Protein AF-0000000071032451 (afdb_homodimer)

Radius of gyration: 33.69 Å; Cα contacts (8 Å, |Δi|>4): 1301; chains: 2; bounding box: 102×98×98 Å

Secondary structure (DSSP, 8-state):
-------------------------------------------------------------------TTS--PPEEEEEE--EEEEEE-TTS-EEEEE--EEEEEE--TT------SS---EEPTTS-EEEEEEEEEEEEETTEEEEEEEEEEEEE-PPPSS-EEE--EEEESTTSTT-EEEE--EEE----STT--EEEEEEEEEEEEEEBTEEEEEEEEEEEEEE-SEEEE--EEEEEEEEEETTTTEEEEEEEEEE--EEEE-PPPEEEEEEEETTTTEEEEEEEE---EEEEEEEEEEEE-TTS-EEEEEEEEEEEE-/-------------------------------------------------------------------TTS--PPEEEEEE--EEEEEE-TTS-EEEEE--EEEEEE--TT------SS---EEPTTS-EEEEEEEEEEEEETTEEEEEEEEEEEEE-PPPSS-EEE--EEEESTTSTT-EEEE--EEE----STT--EEEEEEEEEEEEEEBTEEEEEEEEEEEEEE-SEEEE--EEEEEEEEEETTTTEEEEEEEEEE--EEEE-PPPEEEEEEEETTTTEEEEEEEE---EEEEEEEEEEEE-TTS-EEEEEEEEEEEE-

Sequence (644 aa):
MSVFVRGTVTSFSFINRPRFQDGNIKNPNQATESIPLDYSSSSMYSVTSTSSRPTESSTSYTSEPMDETMGYLPTVCKRIQRNTFIGRDATGKEYLIDTGQCSHVTLTPNQSPALPQQSVEICNTTSPCDITRIRTESNTLLTGVEHYDIVESCECHKLREHCAKVSLYKTFFPNSPFEVQIDVGTCRGDCVKENCDGCFPTETVSKSIEGPNGDECVEKIERCSCTSACYRASHFQTYYVKRWDRSSNSSIVELRKFDVGKCIGICSPTPFCIIWDPSSGKCLSSISTSSRCKATAFDTHSFTTPDGKEKMLISIGNCVCAMSVFVRGTVTSFSFINRPRFQDGNIKNPNQATESIPLDYSSSSMYSVTSTSSRPTESSTSYTSEPMDETMGYLPTVCKRIQRNTFIGRDATGKEYLIDTGQCSHVTLTPNQSPALPQQSVEICNTTSPCDITRIRTESNTLLTGVEHYDIVESCECHKLREHCAKVSLYKTFFPNSPFEVQIDVGTCRGDCVKENCDGCFPTETVSKSIEGPNGDECVEKIERCSCTSACYRASHFQTYYVKRWDRSSNSSIVELRKFDVGKCIGICSPTPFCIIWDPSSGKCLSSISTSSRCKATAFDTHSFTTPDGKEKMLISIGNCVCA

Organism: Stichopus japonicus (NCBI:txid307972)

Solvent-accessible surface area (backbone atoms only — not comparable to full-atom values): 38156 Å² total; per-residue (Å²): 140,85,83,79,86,81,77,88,78,83,82,83,82,82,82,83,79,84,82,85,80,78,81,73,83,70,79,84,81,84,75,85,81,82,78,80,79,81,75,77,77,76,80,72,77,72,76,71,72,74,69,75,66,72,76,71,77,72,72,71,73,71,74,64,78,73,65,87,78,62,72,81,58,56,28,30,36,37,72,39,88,34,78,39,82,77,46,54,47,98,85,63,45,74,38,69,41,71,28,37,41,55,36,80,41,72,52,52,81,88,54,55,64,80,54,63,89,70,80,74,62,71,28,57,94,79,32,49,47,38,71,42,30,33,32,45,43,80,42,45,45,73,88,26,77,46,76,42,70,27,56,72,39,39,38,56,39,75,76,46,81,50,47,33,68,39,78,22,36,36,32,37,50,66,64,28,98,46,45,46,76,41,72,28,40,43,52,40,41,44,45,83,55,87,79,35,70,29,34,38,70,35,29,60,36,25,41,68,40,63,45,74,49,30,34,40,66,42,72,25,55,74,38,39,35,66,32,36,57,30,26,60,23,62,37,53,46,54,35,38,32,42,39,82,34,77,90,73,71,39,76,42,78,40,83,44,79,40,68,24,29,37,59,45,55,70,40,70,57,50,69,38,67,71,37,69,34,79,88,74,74,39,67,76,35,63,48,64,47,80,28,42,41,36,53,78,39,71,46,79,46,76,48,29,31,80,87,65,47,78,46,72,39,36,23,52,71,39,33,36,65,87,146,88,80,85,77,85,72,85,81,86,77,90,83,86,81,80,81,88,80,88,87,78,85,73,85,77,78,83,78,86,78,84,82,79,81,79,78,83,77,79,78,79,80,74,78,73,76,72,74,75,69,78,66,75,76,71,78,72,73,73,71,72,73,64,78,71,66,86,78,62,71,80,59,56,29,31,37,37,71,39,87,34,79,40,83,76,48,53,45,98,83,63,46,76,38,70,42,73,28,37,41,56,35,79,41,71,51,51,81,86,52,56,65,80,55,62,91,67,80,73,62,72,28,56,94,77,32,50,49,36,71,41,30,32,31,46,43,81,41,45,45,72,88,26,76,44,77,42,70,26,56,73,38,40,39,57,40,76,73,47,82,48,47,34,69,40,78,24,36,35,31,37,49,66,63,28,96,47,46,44,75,40,71,28,39,44,52,40,40,43,44,84,55,86,79,34,70,29,32,40,70,35,28,61,36,25,41,66,42,64,47,74,49,30,33,40,66,43,73,26,56,75,38,40,36,65,31,39,57,31,28,61,23,62,34,52,47,51,33,40,33,44,38,82,34,76,90,73,74,39,77,43,78,41,83,45,78,41,67,25,30,38,59,44,56,70,39,69,57,50,69,38,67,71,37,69,34,79,88,73,73,37,66,77,35,62,48,63,49,82,27,43,42,36,55,78,38,72,47,81,46,75,48,29,32,80,87,67,48,76,45,72,39,36,23,51,70,38,33,39,66,88

Structure (mmCIF, N/CA/C/O backbone):
data_AF-0000000071032451-model_v1
#
loop_
_entity.id
_entity.type
_entity.pdbx_description
1 polymer 'Pinhead-like protein'
#
loop_
_atom_site.group_PDB
_atom_site.id
_atom_site.type_symbol
_atom_site.label_atom_id
_atom_site.label_alt_id
_atom_site.label_comp_id
_atom_site.label_asym_id
_atom_site.label_entity_id
_atom_site.label_seq_id
_atom_site.pdbx_PDB_ins_code
_atom_site.Cartn_x
_atom_site.Cartn_y
_atom_site.Cartn_z
_atom_site.occupancy
_atom_site.B_iso_or_equiv
_atom_site.auth_seq_id
_atom_site.auth_comp_id
_atom_site.auth_asym_id
_atom_site.auth_atom_id
_atom_site.pdbx_PDB_model_num
ATOM 1 N N . MET A 1 1 ? -18.297 -45.844 31.641 1 20 1 MET A N 1
ATOM 2 C CA . MET A 1 1 ? -19.547 -45.312 32.219 1 20 1 MET A CA 1
ATOM 3 C C . MET A 1 1 ? -19.984 -44.031 31.516 1 20 1 MET A C 1
ATOM 5 O O . MET A 1 1 ? -19.438 -42.969 31.766 1 20 1 MET A O 1
ATOM 9 N N . SER A 1 2 ? -20.438 -43.969 30.125 1 20.3 2 SER A N 1
ATOM 10 C CA . SER A 1 2 ? -20.297 -43.188 28.891 1 20.3 2 SER A CA 1
ATOM 11 C C . SER A 1 2 ? -21.391 -42.156 28.734 1 20.3 2 SER A C 1
ATOM 13 O O . SER A 1 2 ? -22.375 -42.406 28.031 1 20.3 2 SER A O 1
ATOM 15 N N . VAL A 1 3 ? -21.812 -41.375 29.859 1 24.09 3 VAL A N 1
ATOM 16 C CA . VAL A 1 3 ? -23.188 -40.875 29.859 1 24.09 3 VAL A CA 1
ATOM 17 C C . VAL A 1 3 ? -23.359 -39.812 28.766 1 24.09 3 VAL A C 1
ATOM 19 O O . VAL A 1 3 ? -22.484 -38.969 28.578 1 24.09 3 VAL A O 1
ATOM 22 N N . PHE A 1 4 ? -24.391 -39.938 27.781 1 21.72 4 PHE A N 1
ATOM 23 C CA . PHE A 1 4 ? -24.922 -39.438 26.516 1 21.72 4 PHE A CA 1
ATOM 24 C C . PHE A 1 4 ? -25.625 -38.094 26.703 1 21.72 4 PHE A C 1
ATOM 26 O O . PHE A 1 4 ? -26.844 -38.062 26.922 1 21.72 4 PHE A O 1
ATOM 33 N N . VAL A 1 5 ? -25.156 -37.094 27.531 1 22.73 5 VAL A N 1
ATOM 34 C CA . VAL A 1 5 ? -26.125 -36.062 27.875 1 22.73 5 VAL A CA 1
ATOM 35 C C . VAL A 1 5 ? -26.531 -35.312 26.609 1 22.73 5 VAL A C 1
ATOM 37 O O . VAL A 1 5 ? -25.688 -34.812 25.875 1 22.73 5 VAL A O 1
ATOM 40 N N . ARG A 1 6 ? -27.844 -35.438 26.141 1 19.38 6 ARG A N 1
ATOM 41 C CA . ARG A 1 6 ? -28.75 -35.031 25.078 1 19.38 6 ARG A CA 1
ATOM 42 C C . ARG A 1 6 ? -28.859 -33.5 25 1 19.38 6 ARG A C 1
ATOM 44 O O . ARG A 1 6 ? -28.766 -32.844 26.016 1 19.38 6 ARG A O 1
ATOM 51 N N . GLY A 1 7 ? -28.812 -32.781 23.734 1 18.88 7 GLY A N 1
ATOM 52 C CA . GLY A 1 7 ? -28.516 -31.578 22.969 1 18.88 7 GLY A CA 1
ATOM 53 C C . GLY A 1 7 ? -29.672 -30.594 22.906 1 18.88 7 GLY A C 1
ATOM 54 O O . GLY A 1 7 ? -29.656 -29.656 22.125 1 18.88 7 GLY A O 1
ATOM 55 N N . THR A 1 8 ? -30.672 -30.406 23.875 1 18.72 8 THR A N 1
ATOM 56 C CA . THR A 1 8 ? -31.969 -29.891 23.453 1 18.72 8 THR A CA 1
ATOM 57 C C . THR A 1 8 ? -31.859 -28.422 23.078 1 18.72 8 THR A C 1
ATOM 59 O O . THR A 1 8 ? -31.438 -27.594 23.891 1 18.72 8 THR A O 1
ATOM 62 N N . VAL A 1 9 ? -31.703 -27.984 21.75 1 19.47 9 VAL A N 1
ATOM 63 C CA . VAL A 1 9 ? -31.516 -26.688 21.094 1 19.47 9 VAL A CA 1
ATOM 64 C C . VAL A 1 9 ? -32.844 -25.906 21.109 1 19.47 9 VAL A C 1
ATOM 66 O O . VAL A 1 9 ? -33.844 -26.375 20.562 1 19.47 9 VAL A O 1
ATOM 69 N N . THR A 1 10 ? -33.25 -25.172 22.141 1 18.83 10 THR A N 1
ATOM 70 C CA . THR A 1 10 ? -34.5 -24.469 22.359 1 18.83 10 THR A CA 1
ATOM 71 C C . THR A 1 10 ? -34.719 -23.391 21.281 1 18.83 10 THR A C 1
ATOM 73 O O . THR A 1 10 ? -33.75 -22.719 20.891 1 18.83 10 THR A O 1
ATOM 76 N N . SER A 1 11 ? -35.844 -23.344 20.406 1 18.77 11 SER A N 1
ATOM 77 C CA . SER A 1 11 ? -36.5 -22.766 19.234 1 18.77 11 SER A CA 1
ATOM 78 C C . SER A 1 11 ? -36.969 -21.328 19.516 1 18.77 11 SER A C 1
ATOM 80 O O . SER A 1 11 ? -37.812 -21.109 20.375 1 18.77 11 SER A O 1
ATOM 82 N N . PHE A 1 12 ? -36.156 -20.219 19.609 1 19.41 12 PHE A N 1
ATOM 83 C CA . PHE A 1 12 ? -36.688 -18.891 19.969 1 19.41 12 PHE A CA 1
ATOM 84 C C . PHE A 1 12 ? -37.625 -18.375 18.906 1 19.41 12 PHE A C 1
ATOM 86 O O . PHE A 1 12 ? -37.344 -18.5 17.703 1 19.41 12 PHE A O 1
ATOM 93 N N . SER A 1 13 ? -38.969 -18.219 19.078 1 17.81 13 SER A N 1
ATOM 94 C CA . SER A 1 13 ? -40.188 -17.875 18.375 1 17.81 13 SER A CA 1
ATOM 95 C C . SER A 1 13 ? -40.219 -16.422 17.938 1 17.81 13 SER A C 1
ATOM 97 O O . SER A 1 13 ? -40.312 -15.523 18.781 1 17.81 13 SER A O 1
ATOM 99 N N . PHE A 1 14 ? -39.406 -15.914 16.969 1 18.03 14 PHE A N 1
ATOM 100 C CA . PHE A 1 14 ? -39.406 -14.508 16.594 1 18.03 14 PHE A CA 1
ATOM 101 C C . PHE A 1 14 ? -40.781 -14.117 16.047 1 18.03 14 PHE A C 1
ATOM 103 O O . PHE A 1 14 ? -41.438 -14.906 15.352 1 18.03 14 PHE A O 1
ATOM 110 N N . ILE A 1 15 ? -41.469 -13.055 16.578 1 18.92 15 ILE A N 1
ATOM 111 C CA . ILE A 1 15 ? -42.781 -12.406 16.484 1 18.92 15 ILE A CA 1
ATOM 112 C C . ILE A 1 15 ? -42.969 -11.805 15.102 1 18.92 15 ILE A C 1
ATOM 114 O O . ILE A 1 15 ? -42.062 -11.18 14.555 1 18.92 15 ILE A O 1
ATOM 118 N N . ASN A 1 16 ? -44.125 -12.031 14.344 1 17.22 16 ASN A N 1
ATOM 119 C CA . ASN A 1 16 ? -44.75 -11.922 13.031 1 17.22 16 ASN A CA 1
ATOM 120 C C . ASN A 1 16 ? -45.125 -10.477 12.711 1 17.22 16 ASN A C 1
ATOM 122 O O . ASN A 1 16 ? -46.031 -9.922 13.297 1 17.22 16 ASN A O 1
ATOM 126 N N . ARG A 1 17 ? -44.281 -9.43 12.727 1 17.73 17 ARG A N 1
ATOM 127 C CA . ARG A 1 17 ? -44.812 -8.094 12.578 1 17.73 17 ARG A CA 1
ATOM 128 C C . ARG A 1 17 ? -45.625 -7.973 11.281 1 17.73 17 ARG A C 1
ATOM 130 O O . ARG A 1 17 ? -45.25 -8.57 10.266 1 17.73 17 ARG A O 1
ATOM 137 N N . PRO A 1 18 ? -46.812 -7.254 11.305 1 17.97 18 PRO A N 1
ATOM 138 C CA . PRO A 1 18 ? -47.938 -7.148 10.375 1 17.97 18 PRO A CA 1
ATOM 139 C C . PRO A 1 18 ? -47.562 -6.445 9.07 1 17.97 18 PRO A C 1
ATOM 141 O O . PRO A 1 18 ? -46.531 -5.758 9.008 1 17.97 18 PRO A O 1
ATOM 144 N N . ARG A 1 19 ? -48.469 -6.469 7.988 1 17.22 19 ARG A N 1
ATOM 145 C CA . ARG A 1 19 ? -48.781 -6.402 6.559 1 17.22 19 ARG A CA 1
ATOM 146 C C . ARG A 1 19 ? -48.906 -4.953 6.094 1 17.22 19 ARG A C 1
ATOM 148 O O . ARG A 1 19 ? -49.969 -4.551 5.598 1 17.22 19 ARG A O 1
ATOM 155 N N . PHE A 1 20 ? -48.188 -3.916 6.586 1 18.09 20 PHE A N 1
ATOM 156 C CA . PHE A 1 20 ? -48.719 -2.619 6.195 1 18.09 20 PHE A CA 1
ATOM 157 C C . PHE A 1 20 ? -48.781 -2.488 4.68 1 18.09 20 PHE A C 1
ATOM 159 O O . PHE A 1 20 ? -47.938 -3.045 3.977 1 18.09 20 PHE A O 1
ATOM 166 N N . GLN A 1 21 ? -49.906 -1.933 4.125 1 17.11 21 GLN A N 1
ATOM 167 C CA . GLN A 1 21 ? -50.625 -1.675 2.891 1 17.11 21 GLN A CA 1
ATOM 168 C C . GLN A 1 21 ? -49.844 -0.766 1.959 1 17.11 21 GLN A C 1
ATOM 170 O O . GLN A 1 21 ? -49.031 0.049 2.416 1 17.11 21 GLN A O 1
ATOM 175 N N . ASP A 1 22 ? -49.938 -1.008 0.569 1 16.98 22 ASP A N 1
ATOM 176 C CA . ASP A 1 22 ? -49.375 -0.797 -0.76 1 16.98 22 ASP A CA 1
ATOM 177 C C . ASP A 1 22 ? -49.656 0.613 -1.266 1 16.98 22 ASP A C 1
ATOM 179 O O . ASP A 1 22 ? -49.406 0.926 -2.432 1 16.98 22 ASP A O 1
ATOM 183 N N . GLY A 1 23 ? -49.781 1.676 -0.398 1 17.52 23 GLY A N 1
ATOM 184 C CA . GLY A 1 23 ? -50.438 2.746 -1.122 1 17.52 23 GLY A CA 1
ATOM 185 C C . GLY A 1 23 ? -49.688 3.184 -2.365 1 17.52 23 GLY A C 1
ATOM 186 O O . GLY A 1 23 ? -48.469 3.045 -2.439 1 17.52 23 GLY A O 1
ATOM 187 N N . ASN A 1 24 ? -50.375 3.395 -3.555 1 17.7 24 ASN A N 1
ATOM 188 C CA . ASN A 1 24 ? -50.281 3.609 -4.996 1 17.7 24 ASN A CA 1
ATOM 189 C C . ASN A 1 24 ? -49.656 4.961 -5.328 1 17.7 24 ASN A C 1
ATOM 191 O O . ASN A 1 24 ? -49.688 5.402 -6.477 1 17.7 24 ASN A O 1
ATOM 195 N N . ILE A 1 25 ? -48.812 5.609 -4.539 1 17.05 25 ILE A N 1
ATOM 196 C CA . ILE A 1 25 ? -48.812 6.996 -4.988 1 17.05 25 ILE A CA 1
ATOM 197 C C . ILE A 1 25 ? -48.156 7.086 -6.375 1 17.05 25 ILE A C 1
ATOM 199 O O . ILE A 1 25 ? -47.062 6.609 -6.586 1 17.05 25 ILE A O 1
ATOM 203 N N . LYS A 1 26 ? -48.906 7.531 -7.398 1 17.5 26 LYS A N 1
ATOM 204 C CA . LYS A 1 26 ? -48.812 7.742 -8.844 1 17.5 26 LYS A CA 1
ATOM 205 C C . LYS A 1 26 ? -47.844 8.867 -9.188 1 17.5 26 LYS A C 1
ATOM 207 O O . LYS A 1 26 ? -47.719 9.258 -10.352 1 17.5 26 LYS A O 1
ATOM 212 N N . ASN A 1 27 ? -46.719 9.016 -8.562 1 16.72 27 ASN A N 1
ATOM 213 C CA . ASN A 1 27 ? -46.219 10.344 -8.875 1 16.72 27 ASN A CA 1
ATOM 214 C C . ASN A 1 27 ? -46 10.523 -10.367 1 16.72 27 ASN A C 1
ATOM 216 O O . ASN A 1 27 ? -45.531 9.602 -11.047 1 16.72 27 ASN A O 1
ATOM 220 N N . PRO A 1 28 ? -46.312 11.719 -10.969 1 18.03 28 PRO A N 1
ATOM 221 C CA . PRO A 1 28 ? -46.438 12.258 -12.328 1 18.03 28 PRO A CA 1
ATOM 222 C C . PRO A 1 28 ? -45.125 12.273 -13.094 1 18.03 28 PRO A C 1
ATOM 224 O O . PRO A 1 28 ? -44.031 12.211 -12.484 1 18.03 28 PRO A O 1
ATOM 227 N N . ASN A 1 29 ? -45.156 12.359 -14.539 1 16.89 29 ASN A N 1
ATOM 228 C CA . ASN A 1 29 ? -44.531 12.078 -15.828 1 16.89 29 ASN A CA 1
ATOM 229 C C . ASN A 1 29 ? -43.406 13.07 -16.125 1 16.89 29 ASN A C 1
ATOM 231 O O . ASN A 1 29 ? -42.625 12.859 -17.062 1 16.89 29 ASN A O 1
ATOM 235 N N . GLN A 1 30 ? -43.25 14.328 -15.578 1 17.42 30 GLN A N 1
ATOM 236 C CA . GLN A 1 30 ? -43 15.305 -16.625 1 17.42 30 GLN A CA 1
ATOM 237 C C . GLN A 1 30 ? -41.594 15.141 -17.219 1 17.42 30 GLN A C 1
ATOM 239 O O . GLN A 1 30 ? -40.688 14.688 -16.531 1 17.42 30 GLN A O 1
ATOM 244 N N . ALA A 1 31 ? -41.281 15.68 -18.562 1 18.2 31 ALA A N 1
ATOM 245 C CA . ALA A 1 31 ? -40.594 15.57 -19.844 1 18.2 31 ALA A CA 1
ATOM 246 C C . ALA A 1 31 ? -39.219 16.25 -19.781 1 18.2 31 ALA A C 1
ATOM 248 O O . ALA A 1 31 ? -38.5 16.234 -20.766 1 18.2 31 ALA A O 1
ATOM 249 N N . THR A 1 32 ? -38.5 16.312 -18.672 1 18.41 32 THR A N 1
ATOM 250 C CA . THR A 1 32 ? -37.5 17.359 -18.844 1 18.41 32 THR A CA 1
ATOM 251 C C . THR A 1 32 ? -36.562 17.031 -20.016 1 18.41 32 THR A C 1
ATOM 253 O O . THR A 1 32 ? -36.188 15.859 -20.203 1 18.41 32 THR A O 1
ATOM 256 N N . GLU A 1 33 ? -36.25 18.047 -20.906 1 19.44 33 GLU A N 1
ATOM 257 C CA . GLU A 1 33 ? -35.625 18.359 -22.188 1 19.44 33 GLU A CA 1
ATOM 258 C C . GLU A 1 33 ? -34.156 18.031 -22.188 1 19.44 33 GLU A C 1
ATOM 260 O O . GLU A 1 33 ? -33.469 18.203 -21.172 1 19.44 33 GLU A O 1
ATOM 265 N N . SER A 1 34 ? -33.625 17.312 -23.25 1 18.47 34 SER A N 1
ATOM 266 C CA . SER A 1 34 ? -32.469 16.578 -23.766 1 18.47 34 SER A CA 1
ATOM 267 C C . SER A 1 34 ? -31.312 17.5 -24.078 1 18.47 34 SER A C 1
ATOM 269 O O . SER A 1 34 ? -31.359 18.266 -25.062 1 18.47 34 SER A O 1
ATOM 271 N N . ILE A 1 35 ? -30.797 18.328 -23.125 1 20.22 35 ILE A N 1
ATOM 272 C CA . ILE A 1 35 ? -29.844 19.266 -23.703 1 20.22 35 ILE A CA 1
ATOM 273 C C . ILE A 1 35 ? -28.703 18.484 -24.375 1 20.22 35 ILE A C 1
ATOM 275 O O . ILE A 1 35 ? -28.141 17.562 -23.766 1 20.22 35 ILE A O 1
ATOM 279 N N . PRO A 1 36 ? -28.469 18.609 -25.703 1 19.91 36 PRO A N 1
ATOM 280 C CA . PRO A 1 36 ? -27.578 17.922 -26.656 1 19.91 36 PRO A CA 1
ATOM 281 C C . PRO A 1 36 ? -26.109 18.188 -26.359 1 19.91 36 PRO A C 1
ATOM 283 O O . PRO A 1 36 ? -25.672 19.328 -26.281 1 19.91 36 PRO A O 1
ATOM 286 N N . LEU A 1 37 ? -25.531 17.547 -25.375 1 18.8 37 LEU A N 1
ATOM 287 C CA . LEU A 1 37 ? -24.125 17.781 -25.062 1 18.8 37 LEU A CA 1
ATOM 288 C C . LEU A 1 37 ? -23.234 17.516 -26.266 1 18.8 37 LEU A C 1
ATOM 290 O O . LEU A 1 37 ? -23.312 16.438 -26.875 1 18.8 37 LEU A O 1
ATOM 294 N N . ASP A 1 38 ? -22.844 18.531 -27.031 1 19.05 38 ASP A N 1
ATOM 295 C CA . ASP A 1 38 ? -21.984 18.562 -28.219 1 19.05 38 ASP A CA 1
ATOM 296 C C . ASP A 1 38 ? -20.625 17.938 -27.953 1 19.05 38 ASP A C 1
ATOM 298 O O . ASP A 1 38 ? -19.922 18.344 -27.031 1 19.05 38 ASP A O 1
ATOM 302 N N . TYR A 1 39 ? -20.422 16.672 -28.25 1 19.47 39 TYR A N 1
ATOM 303 C CA . TYR A 1 39 ? -19.297 15.75 -28.188 1 19.47 39 TYR A CA 1
ATOM 304 C C . TYR A 1 39 ? -18.156 16.219 -29.078 1 19.47 39 TYR A C 1
ATOM 306 O O . TYR A 1 39 ? -18.25 16.156 -30.312 1 19.47 39 TYR A O 1
ATOM 314 N N . SER A 1 40 ? -17.594 17.406 -28.781 1 19.16 40 SER A N 1
ATOM 315 C CA . SER A 1 40 ? -16.5 17.781 -29.672 1 19.16 40 SER A CA 1
ATOM 316 C C . SER A 1 40 ? -15.5 16.656 -29.844 1 19.16 40 SER A C 1
ATOM 318 O O . SER A 1 40 ? -15.25 15.891 -28.906 1 19.16 40 SER A O 1
ATOM 320 N N . SER A 1 41 ? -15.211 16.297 -31.109 1 19.62 41 SER A N 1
ATOM 321 C CA . SER A 1 41 ? -14.492 15.281 -31.875 1 19.62 41 SER A CA 1
ATOM 322 C C . SER A 1 41 ? -12.992 15.328 -31.594 1 19.62 41 SER A C 1
ATOM 324 O O . SER A 1 41 ? -12.297 16.25 -32.031 1 19.62 41 SER A O 1
ATOM 326 N N . SER A 1 42 ? -12.555 15.281 -30.312 1 19.48 42 SER A N 1
ATOM 327 C CA . SER A 1 42 ? -11.102 15.352 -30.203 1 19.48 42 SER A CA 1
ATOM 328 C C . SER A 1 42 ? -10.43 14.289 -31.062 1 19.48 42 SER A C 1
ATOM 330 O O . SER A 1 42 ? -10.859 13.141 -31.094 1 19.48 42 SER A O 1
ATOM 332 N N . SER A 1 43 ? -9.75 14.719 -32.125 1 20.06 43 SER A N 1
ATOM 333 C CA . SER A 1 43 ? -8.969 14.055 -33.156 1 20.06 43 SER A CA 1
ATOM 334 C C . SER A 1 43 ? -7.891 13.164 -32.562 1 20.06 43 SER A C 1
ATOM 336 O O . SER A 1 43 ? -7.016 13.648 -31.844 1 20.06 43 SER A O 1
ATOM 338 N N . MET A 1 44 ? -8.25 12.039 -32.094 1 19.75 44 MET A N 1
ATOM 339 C CA . MET A 1 44 ? -7.336 11 -31.625 1 19.75 44 MET A CA 1
ATOM 340 C C . MET A 1 44 ? -6.301 10.664 -32.688 1 19.75 44 MET A C 1
ATOM 342 O O . MET A 1 44 ? -6.656 10.281 -33.812 1 19.75 44 MET A O 1
ATOM 346 N N . TYR A 1 45 ? -5.266 11.516 -32.781 1 19.42 45 TYR A N 1
ATOM 347 C CA . TYR A 1 45 ? -4.191 11.156 -33.719 1 19.42 45 TYR A CA 1
ATOM 348 C C . TYR A 1 45 ? -3.725 9.727 -33.469 1 19.42 45 TYR A C 1
ATOM 350 O O . TYR A 1 45 ? -3.506 9.32 -32.344 1 19.42 45 TYR A O 1
ATOM 358 N N . SER A 1 46 ? -4.293 8.859 -34.188 1 20.7 46 SER A N 1
ATOM 359 C CA . SER A 1 46 ? -3.891 7.465 -34.344 1 20.7 46 SER A CA 1
ATOM 360 C C . SER A 1 46 ? -2.412 7.355 -34.719 1 20.7 46 SER A C 1
ATOM 362 O O . SER A 1 46 ? -1.997 7.758 -35.812 1 20.7 46 SER A O 1
ATOM 364 N N . VAL A 1 47 ? -1.562 7.855 -33.844 1 21.12 47 VAL A N 1
ATOM 365 C CA . VAL A 1 47 ? -0.19 7.574 -34.25 1 21.12 47 VAL A CA 1
ATOM 366 C C . VAL A 1 47 ? -0.033 6.082 -34.531 1 21.12 47 VAL A C 1
ATOM 368 O O . VAL A 1 47 ? -0.298 5.246 -33.656 1 21.12 47 VAL A O 1
ATOM 371 N N . THR A 1 48 ? -0.315 5.73 -35.719 1 20.95 48 THR A N 1
ATOM 372 C CA . THR A 1 48 ? -0.053 4.43 -36.312 1 20.95 48 THR A CA 1
ATOM 373 C C . THR A 1 48 ? 1.416 4.047 -36.156 1 20.95 48 THR A C 1
ATOM 375 O O . THR A 1 48 ? 2.291 4.641 -36.781 1 20.95 48 THR A O 1
ATOM 378 N N . SER A 1 49 ? 1.923 4.062 -34.938 1 20.28 49 SER A N 1
ATOM 379 C CA . SER A 1 49 ? 3.283 3.535 -34.906 1 20.28 49 SER A CA 1
ATOM 380 C C . SER A 1 49 ? 3.363 2.189 -35.625 1 20.28 49 SER A C 1
ATOM 382 O O . SER A 1 49 ? 2.598 1.272 -35.312 1 20.28 49 SER A O 1
ATOM 384 N N . THR A 1 50 ? 3.602 2.23 -36.906 1 21.92 50 THR A N 1
ATOM 385 C CA . THR A 1 50 ? 3.904 1.081 -37.75 1 21.92 50 THR A CA 1
ATOM 386 C C . THR A 1 50 ? 5.004 0.226 -37.125 1 21.92 50 THR A C 1
ATOM 388 O O . THR A 1 50 ? 6.176 0.606 -37.125 1 21.92 50 THR A O 1
ATOM 391 N N . SER A 1 51 ? 4.938 -0.062 -35.844 1 20.75 51 SER A N 1
ATOM 392 C CA . SER A 1 51 ? 5.992 -0.982 -35.438 1 20.75 51 SER A CA 1
ATOM 393 C C . SER A 1 51 ? 6.027 -2.215 -36.344 1 20.75 51 SER A C 1
ATOM 395 O O . SER A 1 51 ? 5.008 -2.879 -36.531 1 20.75 51 SER A O 1
ATOM 397 N N . SER A 1 52 ? 6.781 -2.115 -37.406 1 23.17 52 SER A N 1
ATOM 398 C CA . SER A 1 52 ? 7.105 -3.289 -38.219 1 23.17 52 SER A CA 1
ATOM 399 C C . SER A 1 52 ? 7.5 -4.469 -37.344 1 23.17 52 SER A C 1
ATOM 401 O O . SER A 1 52 ? 8.492 -4.406 -36.594 1 23.17 52 SER A O 1
ATOM 403 N N . ARG A 1 53 ? 6.543 -5.137 -36.812 1 24.12 53 ARG A N 1
ATOM 404 C CA . ARG A 1 53 ? 6.844 -6.414 -36.156 1 24.12 53 ARG A CA 1
ATOM 405 C C . ARG A 1 53 ? 7.691 -7.297 -37.094 1 24.12 53 ARG A C 1
ATOM 407 O O . ARG A 1 53 ? 7.305 -7.578 -38.219 1 24.12 53 ARG A O 1
ATOM 414 N N . PRO A 1 54 ? 8.969 -7.156 -37.031 1 27.42 54 PRO A N 1
ATOM 415 C CA . PRO A 1 54 ? 9.633 -8.156 -37.875 1 27.42 54 PRO A CA 1
ATOM 416 C C . PRO A 1 54 ? 8.969 -9.531 -37.781 1 27.42 54 PRO A C 1
ATOM 418 O O . PRO A 1 54 ? 8.375 -9.867 -36.75 1 27.42 54 PRO A O 1
ATOM 421 N N . THR A 1 55 ? 8.391 -9.969 -38.875 1 24.31 55 THR A N 1
ATOM 422 C CA . THR A 1 55 ? 7.836 -11.305 -39.062 1 24.31 55 THR A CA 1
ATOM 423 C C . THR A 1 55 ? 8.758 -12.367 -38.5 1 24.31 55 THR A C 1
ATOM 425 O O . THR A 1 55 ? 9.914 -12.492 -38.906 1 24.31 55 THR A O 1
ATOM 428 N N . GLU A 1 56 ? 8.734 -12.477 -37.219 1 24.81 56 GLU A N 1
ATOM 429 C CA . GLU A 1 56 ? 9.445 -13.656 -36.719 1 24.81 56 GLU A CA 1
ATOM 430 C C . GLU A 1 56 ? 9.125 -14.891 -37.562 1 24.81 56 GLU A C 1
ATOM 432 O O . GLU A 1 56 ? 7.961 -15.133 -37.906 1 24.81 56 GLU A O 1
ATOM 437 N N . SER A 1 57 ? 10.016 -15.25 -38.438 1 26.89 57 SER A N 1
ATOM 438 C CA . SER A 1 57 ? 10 -16.516 -39.156 1 26.89 57 SER A CA 1
ATOM 439 C C . SER A 1 57 ? 9.531 -17.656 -38.25 1 26.89 57 SER A C 1
ATOM 441 O O . SER A 1 57 ? 10.102 -17.875 -37.188 1 26.89 57 SER A O 1
ATOM 443 N N . SER A 1 58 ? 8.242 -17.828 -38.219 1 27.36 58 SER A N 1
ATOM 444 C CA . SER A 1 58 ? 7.68 -19.047 -37.656 1 27.36 58 SER A CA 1
ATOM 445 C C . SER A 1 58 ? 8.383 -20.281 -38.219 1 27.36 58 SER A C 1
ATOM 447 O O . SER A 1 58 ? 8.195 -20.656 -39.375 1 27.36 58 SER A O 1
ATOM 449 N N . THR A 1 59 ? 9.633 -20.469 -37.906 1 28.06 59 THR A N 1
ATOM 450 C CA . THR A 1 59 ? 10.086 -21.812 -38.219 1 28.06 59 THR A CA 1
ATOM 451 C C . THR A 1 59 ? 9.062 -22.844 -37.75 1 28.06 59 THR A C 1
ATOM 453 O O . THR A 1 59 ? 8.75 -22.938 -36.562 1 28.06 59 THR A O 1
ATOM 456 N N . SER A 1 60 ? 8.133 -23.109 -38.625 1 27.41 60 SER A N 1
ATOM 457 C CA . SER A 1 60 ? 7.27 -24.281 -38.531 1 27.41 60 SER A CA 1
ATOM 458 C C . SER A 1 60 ? 8.047 -25.5 -38.062 1 27.41 60 SER A C 1
ATOM 460 O O . SER A 1 60 ? 8.891 -26.031 -38.781 1 27.41 60 SER A O 1
ATOM 462 N N . TYR A 1 61 ? 8.383 -25.531 -36.812 1 27.73 61 TYR A N 1
ATOM 463 C CA . TYR A 1 61 ? 8.812 -26.859 -36.375 1 27.73 61 TYR A CA 1
ATOM 464 C C . TYR A 1 61 ? 7.797 -27.922 -36.781 1 27.73 61 TYR A C 1
ATOM 466 O O . TYR A 1 61 ? 6.617 -27.812 -36.438 1 27.73 61 TYR A O 1
ATOM 474 N N . THR A 1 62 ? 7.906 -28.328 -38 1 28.95 62 THR A N 1
ATOM 475 C CA . THR A 1 62 ? 7.258 -29.578 -38.406 1 28.95 62 THR A CA 1
ATOM 476 C C . THR A 1 62 ? 7.344 -30.609 -37.281 1 28.95 62 THR A C 1
ATOM 478 O O . THR A 1 62 ? 8.438 -31.031 -36.906 1 28.95 62 THR A O 1
ATOM 481 N N . SER A 1 63 ? 6.375 -30.5 -36.438 1 31.28 63 SER A N 1
ATOM 482 C CA . SER A 1 63 ? 6.195 -31.672 -35.562 1 31.28 63 SER A CA 1
ATOM 483 C C . SER A 1 63 ? 6.184 -32.938 -36.406 1 31.28 63 SER A C 1
ATOM 485 O O . SER A 1 63 ? 5.25 -33.188 -37.156 1 31.28 63 SER A O 1
ATOM 487 N N . GLU A 1 64 ? 7.328 -33.375 -36.844 1 33.78 64 GLU A N 1
ATOM 488 C CA . GLU A 1 64 ? 7.289 -34.781 -37.312 1 33.78 64 GLU A CA 1
ATOM 489 C C . GLU A 1 64 ? 6.434 -35.625 -36.375 1 33.78 64 GLU A C 1
ATOM 491 O O . GLU A 1 64 ? 6.398 -35.406 -35.188 1 33.78 64 GLU A O 1
ATOM 496 N N . PRO A 1 65 ? 5.371 -36.219 -36.906 1 35.44 65 PRO A N 1
ATOM 497 C CA . PRO A 1 65 ? 4.613 -37.188 -36.125 1 35.44 65 PRO A CA 1
ATOM 498 C C . PRO A 1 65 ? 5.512 -38.094 -35.281 1 35.44 65 PRO A C 1
ATOM 500 O O . PRO A 1 65 ? 6.371 -38.781 -35.844 1 35.44 65 PRO A O 1
ATOM 503 N N . MET A 1 66 ? 5.945 -37.656 -34.156 1 33.88 66 MET A N 1
ATOM 504 C CA . MET A 1 66 ? 6.676 -38.625 -33.312 1 33.88 66 MET A CA 1
ATOM 505 C C . MET A 1 66 ? 5.996 -40 -33.344 1 33.88 66 MET A C 1
ATOM 507 O O . MET A 1 66 ? 4.77 -40.062 -33.25 1 33.88 66 MET A O 1
ATOM 511 N N . ASP A 1 67 ? 6.582 -40.906 -34 1 34.91 67 ASP A N 1
ATOM 512 C CA . ASP A 1 67 ? 6.281 -42.344 -33.938 1 34.91 67 ASP A CA 1
ATOM 513 C C . ASP A 1 67 ? 5.84 -42.75 -32.531 1 34.91 67 ASP A C 1
ATOM 515 O O . ASP A 1 67 ? 6.391 -42.25 -31.531 1 34.91 67 ASP A O 1
ATOM 519 N N . GLU A 1 68 ? 4.582 -43.156 -32.312 1 40.34 68 GLU A N 1
ATOM 520 C CA . GLU A 1 68 ? 3.869 -43.75 -31.188 1 40.34 68 GLU A CA 1
ATOM 521 C C . GLU A 1 68 ? 4.801 -44.594 -30.328 1 40.34 68 GLU A C 1
ATOM 523 O O . GLU A 1 68 ? 4.441 -45 -29.219 1 40.34 68 GLU A O 1
ATOM 528 N N . THR A 1 69 ? 5.691 -45.375 -30.922 1 38.84 69 THR A N 1
ATOM 529 C CA . THR A 1 69 ? 6.449 -46.375 -30.188 1 38.84 69 THR A CA 1
ATOM 530 C C . THR A 1 69 ? 7.484 -45.719 -29.281 1 38.84 69 THR A C 1
ATOM 532 O O . THR A 1 69 ? 8.352 -46.375 -28.719 1 38.84 69 THR A O 1
ATOM 535 N N . MET A 1 70 ? 8 -44.531 -29.609 1 41.72 70 MET A N 1
ATOM 536 C CA . MET A 1 70 ? 9.117 -44.031 -28.797 1 41.72 70 MET A CA 1
ATOM 537 C C . MET A 1 70 ? 8.695 -43.844 -27.344 1 41.72 70 MET A C 1
ATOM 539 O O . MET A 1 70 ? 7.641 -43.25 -27.078 1 41.72 70 MET A O 1
ATOM 543 N N . GLY A 1 71 ? 9.125 -44.656 -26.406 1 46.78 71 GLY A N 1
ATOM 544 C CA . GLY A 1 71 ? 8.984 -44.656 -24.953 1 46.78 71 GLY A CA 1
ATOM 545 C C . GLY A 1 71 ? 8.891 -43.25 -24.359 1 46.78 71 GLY A C 1
ATOM 546 O O . GLY A 1 71 ? 9.484 -42.312 -24.891 1 46.78 71 GLY A O 1
ATOM 547 N N . TYR A 1 72 ? 7.723 -42.875 -23.875 1 53.94 72 TYR A N 1
ATOM 548 C CA . TYR A 1 72 ? 7.449 -41.625 -23.188 1 53.94 72 TYR A CA 1
ATOM 549 C C . TYR A 1 72 ? 8.672 -41.125 -22.406 1 53.94 72 TYR A C 1
ATOM 551 O O . TYR A 1 72 ? 9.195 -41.844 -21.547 1 53.94 72 TYR A O 1
ATOM 559 N N . LEU A 1 73 ? 9.516 -40.469 -23.016 1 62.25 73 LEU A N 1
ATOM 560 C CA . LEU A 1 73 ? 10.609 -39.906 -22.25 1 62.25 73 LEU A CA 1
ATOM 561 C C . LEU A 1 73 ? 10.086 -39.188 -21.016 1 62.25 73 LEU A C 1
ATOM 563 O O . LEU A 1 73 ? 9.109 -38.438 -21.109 1 62.25 73 LEU A O 1
ATOM 567 N N . PRO A 1 74 ? 10.531 -39.594 -19.844 1 74.69 74 PRO A N 1
ATOM 568 C CA . PRO A 1 74 ? 10.086 -38.969 -18.594 1 74.69 74 PRO A CA 1
ATOM 569 C C . PRO A 1 74 ? 10.258 -37.438 -18.609 1 74.69 74 PRO A C 1
ATOM 571 O O . PRO A 1 74 ? 11.227 -36.938 -19.172 1 74.69 74 PRO A O 1
ATOM 574 N N . THR A 1 75 ? 9.141 -36.719 -18.406 1 80.94 75 THR A N 1
ATOM 575 C CA . THR A 1 75 ? 9.172 -35.25 -18.266 1 80.94 75 THR A CA 1
ATOM 576 C C . THR A 1 75 ? 9.336 -34.875 -16.797 1 80.94 75 THR A C 1
ATOM 578 O O . THR A 1 75 ? 8.797 -35.531 -15.906 1 80.94 75 THR A O 1
ATOM 581 N N . VAL A 1 76 ? 10.258 -33.906 -16.562 1 84.44 76 VAL A N 1
ATOM 582 C CA . VAL A 1 76 ? 10.461 -33.406 -15.203 1 84.44 76 VAL A CA 1
ATOM 583 C C . VAL A 1 76 ? 10.078 -31.938 -15.125 1 84.44 76 VAL A C 1
ATOM 585 O O . VAL A 1 76 ? 10.086 -31.234 -16.141 1 84.44 76 VAL A O 1
ATOM 588 N N . CYS A 1 77 ? 9.594 -31.562 -13.969 1 90.38 77 CYS A N 1
ATOM 589 C CA . CYS A 1 77 ? 9.297 -30.172 -13.688 1 90.38 77 CYS A CA 1
ATOM 590 C C . CYS A 1 77 ? 10.516 -29.453 -13.109 1 90.38 77 CYS A C 1
ATOM 592 O O . CYS A 1 77 ? 10.992 -29.812 -12.031 1 90.38 77 CYS A O 1
ATOM 594 N N . LYS A 1 78 ? 10.977 -28.5 -13.938 1 89.12 78 LYS A N 1
ATOM 595 C CA . LYS A 1 78 ? 12.195 -27.844 -13.484 1 89.12 78 LYS A CA 1
ATOM 596 C C . LYS A 1 78 ? 12.094 -26.328 -13.648 1 89.12 78 LYS A C 1
ATOM 598 O O . LYS A 1 78 ? 11.312 -25.828 -14.461 1 89.12 78 LYS A O 1
ATOM 603 N N . ARG A 1 79 ? 12.844 -25.703 -12.766 1 94 79 ARG A N 1
ATOM 604 C CA . ARG A 1 79 ? 12.992 -24.25 -12.891 1 94 79 ARG A CA 1
ATOM 605 C C . ARG A 1 79 ? 13.93 -23.906 -14.039 1 94 79 ARG A C 1
ATOM 607 O O . ARG A 1 79 ? 15.039 -24.422 -14.125 1 94 79 ARG A O 1
ATOM 614 N N . ILE A 1 80 ? 13.445 -23.047 -14.891 1 93.88 80 ILE A N 1
ATOM 615 C CA . ILE A 1 80 ? 14.297 -22.578 -15.984 1 93.88 80 ILE A CA 1
ATOM 616 C C . ILE A 1 80 ? 14.484 -21.062 -15.883 1 93.88 80 ILE A C 1
ATOM 618 O O . ILE A 1 80 ? 13.68 -20.375 -15.258 1 93.88 80 ILE A O 1
ATOM 622 N N . GLN A 1 81 ? 15.531 -20.672 -16.438 1 94.56 81 GLN A N 1
ATOM 623 C CA . GLN A 1 81 ? 15.859 -19.25 -16.375 1 94.56 81 GLN A CA 1
ATOM 624 C C . GLN A 1 81 ? 14.875 -18.422 -17.203 1 94.56 81 GLN A C 1
ATOM 626 O O . GLN A 1 81 ? 14.469 -18.844 -18.297 1 94.56 81 GLN A O 1
ATOM 631 N N . ARG A 1 82 ? 14.414 -17.406 -16.609 1 95.31 82 ARG A N 1
ATOM 632 C CA . ARG A 1 82 ? 13.602 -16.406 -17.281 1 95.31 82 ARG A CA 1
ATOM 633 C C . ARG A 1 82 ? 14.109 -14.992 -16.984 1 95.31 82 ARG A C 1
ATOM 635 O O . ARG A 1 82 ? 13.953 -14.492 -15.875 1 95.31 82 ARG A O 1
ATOM 642 N N . ASN A 1 83 ? 14.625 -14.328 -18 1 93.38 83 ASN A N 1
ATOM 643 C CA . ASN A 1 83 ? 15.164 -12.984 -17.797 1 93.38 83 ASN A CA 1
ATOM 644 C C . ASN A 1 83 ? 14.07 -11.922 -17.906 1 93.38 83 ASN A C 1
ATOM 646 O O . ASN A 1 83 ? 13.352 -11.859 -18.906 1 93.38 83 ASN A O 1
ATOM 650 N N . THR A 1 84 ? 13.984 -11.18 -16.875 1 93.12 84 THR A N 1
ATOM 651 C CA . THR A 1 84 ? 12.992 -10.117 -16.812 1 93.12 84 THR A CA 1
ATOM 652 C C . THR A 1 84 ? 13.664 -8.75 -16.781 1 93.12 84 THR A C 1
ATOM 654 O O . THR A 1 84 ? 14.594 -8.516 -16 1 93.12 84 THR A O 1
ATOM 657 N N . PHE A 1 85 ? 13.156 -7.906 -17.625 1 90.75 85 PHE A N 1
ATOM 658 C CA . PHE A 1 85 ? 13.641 -6.535 -17.672 1 90.75 85 PHE A CA 1
ATOM 659 C C . PHE A 1 85 ? 13.07 -5.715 -16.516 1 90.75 85 PHE A C 1
ATOM 661 O O . PHE A 1 85 ? 11.852 -5.648 -16.344 1 90.75 85 PHE A O 1
ATOM 668 N N . ILE A 1 86 ? 13.953 -5.07 -15.75 1 87.06 86 ILE A N 1
ATOM 669 C CA . ILE A 1 86 ? 13.43 -4.336 -14.602 1 87.06 86 ILE A CA 1
ATOM 670 C C . ILE A 1 86 ? 13.781 -2.857 -14.727 1 87.06 86 ILE A C 1
ATOM 672 O O . ILE A 1 86 ? 13.352 -2.037 -13.914 1 87.06 86 ILE A O 1
ATOM 676 N N . GLY A 1 87 ? 14.539 -2.545 -15.57 1 82.56 87 GLY A N 1
ATOM 677 C CA . GLY A 1 87 ? 14.891 -1.146 -15.766 1 82.56 87 GLY A CA 1
ATOM 678 C C . GLY A 1 87 ? 16.281 -0.953 -16.344 1 82.56 87 GLY A C 1
ATOM 679 O O . GLY A 1 87 ? 16.844 -1.87 -16.938 1 82.56 87 GLY A O 1
ATOM 680 N N . ARG A 1 88 ? 16.656 0.286 -16.344 1 73.56 88 ARG A N 1
ATOM 681 C CA . ARG A 1 88 ? 17.969 0.628 -16.859 1 73.56 88 ARG A CA 1
ATOM 682 C C . ARG A 1 88 ? 18.859 1.188 -15.766 1 73.56 88 ARG A C 1
ATOM 684 O O . ARG A 1 88 ? 18.375 1.855 -14.844 1 73.56 88 ARG A O 1
ATOM 691 N N . ASP A 1 89 ? 20.016 0.641 -15.758 1 65.88 89 ASP A N 1
ATOM 692 C CA . ASP A 1 89 ? 20.938 1.167 -14.766 1 65.88 89 ASP A CA 1
ATOM 693 C C . ASP A 1 89 ? 21.375 2.588 -15.109 1 65.88 89 ASP A C 1
ATOM 695 O O . ASP A 1 89 ? 20.828 3.201 -16.031 1 65.88 89 ASP A O 1
ATOM 699 N N . ALA A 1 90 ? 22.234 3.141 -14.242 1 62.72 90 ALA A N 1
ATOM 700 C CA . ALA A 1 90 ? 22.719 4.512 -14.414 1 62.72 90 ALA A CA 1
ATOM 701 C C . ALA A 1 90 ? 23.453 4.672 -15.734 1 62.72 90 ALA A C 1
ATOM 703 O O . ALA A 1 90 ? 23.5 5.77 -16.297 1 62.72 90 ALA A O 1
ATOM 704 N N . THR A 1 91 ? 23.953 3.502 -16.203 1 65.81 91 THR A N 1
ATOM 705 C CA . THR A 1 91 ? 24.734 3.561 -17.438 1 65.81 91 THR A CA 1
ATOM 706 C C . THR A 1 91 ? 23.828 3.385 -18.656 1 65.81 91 THR A C 1
ATOM 708 O O . THR A 1 91 ? 24.281 3.525 -19.797 1 65.81 91 THR A O 1
ATOM 711 N N . GLY A 1 92 ? 22.594 3.205 -18.469 1 69.12 92 GLY A N 1
ATOM 712 C CA . GLY A 1 92 ? 21.656 2.994 -19.562 1 69.12 92 GLY A CA 1
ATOM 713 C C . GLY A 1 92 ? 21.516 1.534 -19.953 1 69.12 92 GLY A C 1
ATOM 714 O O . GLY A 1 92 ? 20.703 1.192 -20.812 1 69.12 92 GLY A O 1
ATOM 715 N N . LYS A 1 93 ? 22.391 0.782 -19.312 1 76.06 93 LYS A N 1
ATOM 716 C CA . LYS A 1 93 ? 22.312 -0.643 -19.609 1 76.06 93 LYS A CA 1
ATOM 717 C C . LYS A 1 93 ? 21.094 -1.285 -18.984 1 76.06 93 LYS A C 1
ATOM 719 O O . LYS A 1 93 ? 20.703 -0.941 -17.875 1 76.06 93 LYS A O 1
ATOM 724 N N . GLU A 1 94 ? 20.562 -2.113 -19.844 1 83.06 94 GLU A N 1
ATOM 725 C CA . GLU A 1 94 ? 19.375 -2.82 -19.359 1 83.06 94 GLU A CA 1
ATOM 726 C C . GLU A 1 94 ? 19.719 -3.738 -18.188 1 83.06 94 GLU A C 1
ATOM 728 O O . GLU A 1 94 ? 20.75 -4.414 -18.219 1 83.06 94 GLU A O 1
ATOM 733 N N . TYR A 1 95 ? 18.953 -3.645 -17.234 1 84 95 TYR A N 1
ATOM 734 C CA . TYR A 1 95 ? 19.109 -4.508 -16.062 1 84 95 TYR A CA 1
ATOM 735 C C . TYR A 1 95 ? 18.109 -5.656 -16.109 1 84 95 TYR A C 1
ATOM 737 O O . TYR A 1 95 ? 16.891 -5.438 -16.094 1 84 95 TYR A O 1
ATOM 745 N N . LEU A 1 96 ? 18.734 -6.871 -16.234 1 87.75 96 LEU A N 1
ATOM 746 C CA . LEU A 1 96 ? 17.922 -8.078 -16.297 1 87.75 96 LEU A CA 1
ATOM 747 C C . LEU A 1 96 ? 18.125 -8.938 -15.055 1 87.75 96 LEU A C 1
ATOM 749 O O . LEU A 1 96 ? 19.234 -9.062 -14.555 1 87.75 96 LEU A O 1
ATOM 753 N N . ILE A 1 97 ? 17.031 -9.438 -14.68 1 89.06 97 ILE A N 1
ATOM 754 C CA . ILE A 1 97 ? 17.125 -10.375 -13.555 1 89.06 97 ILE A CA 1
ATOM 755 C C . ILE A 1 97 ? 16.484 -11.703 -13.945 1 89.06 97 ILE A C 1
ATOM 757 O O . ILE A 1 97 ? 15.523 -11.742 -14.711 1 89.06 97 ILE A O 1
ATOM 761 N N . ASP A 1 98 ? 17.062 -12.742 -13.344 1 93.62 98 ASP A N 1
ATOM 762 C CA . ASP A 1 98 ? 16.5 -14.07 -13.555 1 93.62 98 ASP A CA 1
ATOM 763 C C . ASP A 1 98 ? 15.375 -14.359 -12.555 1 93.62 98 ASP A C 1
ATOM 765 O O . ASP A 1 98 ? 15.641 -14.742 -11.414 1 93.62 98 ASP A O 1
ATOM 769 N N . THR A 1 99 ? 14.164 -14.188 -12.969 1 96.56 99 THR A N 1
ATOM 770 C CA . THR A 1 99 ? 13.016 -14.445 -12.102 1 96.56 99 THR A CA 1
ATOM 771 C C . THR A 1 99 ? 12.68 -15.93 -12.07 1 96.56 99 THR A C 1
ATOM 773 O O . THR A 1 99 ? 12.031 -16.406 -11.141 1 96.56 99 THR A O 1
ATOM 776 N N . GLY A 1 100 ? 13.047 -16.562 -13.031 1 96.62 100 GLY A N 1
ATOM 777 C CA . GLY A 1 100 ? 12.781 -18 -13.109 1 96.62 100 GLY A CA 1
ATOM 778 C C . GLY A 1 100 ? 11.344 -18.312 -13.492 1 96.62 100 GLY A C 1
ATOM 779 O O . GLY A 1 100 ? 10.461 -17.469 -13.375 1 96.62 100 GLY A O 1
ATOM 780 N N . GLN A 1 101 ? 11.164 -19.531 -14.016 1 95.5 101 GLN A N 1
ATOM 781 C CA . GLN A 1 101 ? 9.844 -20.078 -14.312 1 95.5 101 GLN A CA 1
ATOM 782 C C . GLN A 1 101 ? 9.852 -21.609 -14.258 1 95.5 101 GLN A C 1
ATOM 784 O O . GLN A 1 101 ? 10.914 -22.219 -14.344 1 95.5 101 GLN A O 1
ATOM 789 N N . CYS A 1 102 ? 8.695 -22.062 -14.016 1 93.75 102 CYS A N 1
ATOM 790 C CA . CYS A 1 102 ? 8.578 -23.516 -14 1 93.75 102 CYS A CA 1
ATOM 791 C C . CYS A 1 102 ? 8.148 -24.047 -15.359 1 93.75 102 CYS A C 1
ATOM 793 O O . CYS A 1 102 ? 7.273 -23.484 -16 1 93.75 102 CYS A O 1
ATOM 795 N N . SER A 1 103 ? 8.852 -25.141 -15.781 1 90 103 SER A N 1
ATOM 796 C CA . SER A 1 103 ? 8.516 -25.734 -17.078 1 90 103 SER A CA 1
ATOM 797 C C . SER A 1 103 ? 8.742 -27.234 -17.078 1 90 103 SER A C 1
ATOM 799 O O . SER A 1 103 ? 9.555 -27.75 -16.297 1 90 103 SER A O 1
ATOM 801 N N . HIS A 1 104 ? 8.008 -27.828 -17.984 1 88 104 HIS A N 1
ATOM 802 C CA . HIS A 1 104 ? 8.234 -29.234 -18.234 1 88 104 HIS A CA 1
ATOM 803 C C . HIS A 1 104 ? 9.453 -29.453 -19.125 1 88 104 HIS A C 1
ATOM 805 O O . HIS A 1 104 ? 9.594 -28.812 -20.172 1 88 104 HIS A O 1
ATOM 811 N N . VAL A 1 105 ? 10.422 -30.219 -18.594 1 83.31 105 VAL A N 1
ATOM 812 C CA . VAL A 1 105 ? 11.617 -30.516 -19.375 1 83.31 105 VAL A CA 1
ATOM 813 C 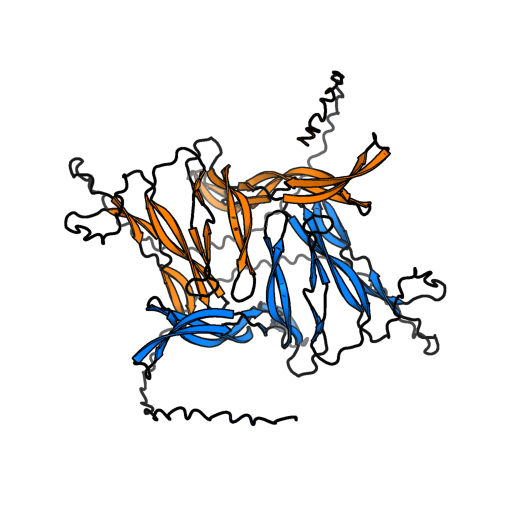C . VAL A 1 105 ? 11.703 -32 -19.641 1 83.31 105 VAL A C 1
ATOM 815 O O . VAL A 1 105 ? 11.562 -32.812 -18.719 1 83.31 105 VAL A O 1
ATOM 818 N N . THR A 1 106 ? 11.82 -32.344 -20.875 1 81.25 106 THR A N 1
ATOM 819 C CA . THR A 1 106 ? 11.961 -33.75 -21.266 1 81.25 106 THR A CA 1
ATOM 820 C C . THR A 1 106 ? 13.398 -34.219 -21.109 1 81.25 106 THR A C 1
ATOM 822 O O . THR A 1 106 ? 14.336 -33.531 -21.516 1 81.25 106 THR A O 1
ATOM 825 N N . LEU A 1 107 ? 13.57 -35.312 -20.344 1 72.31 107 LEU A N 1
ATOM 826 C CA . LEU A 1 107 ? 14.906 -35.844 -20.109 1 72.31 107 LEU A CA 1
ATOM 827 C C . LEU A 1 107 ? 15.352 -36.719 -21.297 1 72.31 107 LEU A C 1
ATOM 829 O O . LEU A 1 107 ? 14.578 -37.531 -21.781 1 72.31 107 LEU A O 1
ATOM 833 N N . THR A 1 108 ? 16.422 -36.25 -22.047 1 68.5 108 THR A N 1
ATOM 834 C CA . THR A 1 108 ? 17 -37.094 -23.094 1 68.5 108 THR A CA 1
ATOM 835 C C . THR A 1 108 ? 17.812 -38.25 -22.484 1 68.5 108 THR A C 1
ATOM 837 O O . THR A 1 108 ? 18.359 -38.094 -21.391 1 68.5 108 THR A O 1
ATOM 840 N N . PRO A 1 109 ? 17.734 -39.469 -23.047 1 61.31 109 PRO A N 1
ATOM 841 C CA . PRO A 1 109 ? 18.438 -40.656 -22.547 1 61.31 109 PRO A CA 1
ATOM 842 C C . PRO A 1 109 ? 19.875 -40.344 -22.125 1 61.31 109 PRO A C 1
ATOM 844 O O . PRO A 1 109 ? 20.359 -40.906 -21.156 1 61.31 109 PRO A O 1
ATOM 847 N N . ASN A 1 110 ? 20.703 -39.75 -22.922 1 57.09 110 ASN A N 1
ATOM 848 C CA . ASN A 1 110 ? 22.109 -39.531 -22.562 1 57.09 110 ASN A CA 1
ATOM 849 C C . ASN A 1 110 ? 22.25 -38.5 -21.438 1 57.09 110 ASN A C 1
ATOM 851 O O . ASN A 1 110 ? 23.344 -38.312 -20.906 1 57.09 110 ASN A O 1
ATOM 855 N N . GLN A 1 111 ? 21.422 -37.719 -21.344 1 52.62 111 GLN A N 1
ATOM 856 C CA . GLN A 1 111 ? 21.438 -36.75 -20.25 1 52.62 111 GLN A CA 1
ATOM 857 C C . GLN A 1 111 ? 20.984 -37.406 -18.938 1 52.62 111 GLN A C 1
ATOM 859 O O . GLN A 1 111 ? 19.781 -37.438 -18.641 1 52.62 111 GLN A O 1
ATOM 864 N N . SER A 1 112 ? 21.375 -38.75 -18.938 1 47.53 112 SER A N 1
ATOM 865 C CA . SER A 1 112 ? 21.109 -39.281 -17.594 1 47.53 112 SER A CA 1
ATOM 866 C C . SER A 1 112 ? 21.328 -38.219 -16.531 1 47.53 112 SER A C 1
ATOM 868 O O . SER A 1 112 ? 22.406 -37.625 -16.438 1 47.53 112 SER A O 1
ATOM 870 N N . PRO A 1 113 ? 20.344 -37.5 -16.188 1 44.16 113 PRO A N 1
ATOM 871 C CA . PRO A 1 113 ? 20.578 -36.469 -15.156 1 44.16 113 PRO A CA 1
ATOM 872 C C . PRO A 1 113 ? 21.547 -36.938 -14.07 1 44.16 113 PRO A C 1
ATOM 874 O O . PRO A 1 113 ? 21.297 -37.969 -13.438 1 44.16 113 PRO A O 1
ATOM 877 N N . ALA A 1 114 ? 22.719 -37.25 -14.336 1 42.31 114 ALA A N 1
ATOM 878 C CA . ALA A 1 114 ? 23.375 -37.094 -13.039 1 42.31 114 ALA A CA 1
ATOM 879 C C . ALA A 1 114 ? 22.594 -36.156 -12.141 1 42.31 114 ALA A C 1
ATOM 881 O O . ALA A 1 114 ? 22.812 -34.938 -12.195 1 42.31 114 ALA A O 1
ATOM 882 N N . LEU A 1 115 ? 21.266 -36.219 -12.164 1 43.28 115 LEU A N 1
ATOM 883 C CA . LEU A 1 115 ? 20.391 -35.469 -11.258 1 43.28 115 LEU A CA 1
ATOM 884 C C . LEU A 1 115 ? 21.031 -35.344 -9.875 1 43.28 115 LEU A C 1
ATOM 886 O O . LEU A 1 115 ? 21.422 -36.344 -9.273 1 43.28 115 LEU A O 1
ATOM 890 N N . PRO A 1 116 ? 21.812 -34.5 -9.625 1 43.59 116 PRO A N 1
ATOM 891 C CA . PRO A 1 116 ? 22.125 -34.531 -8.188 1 43.59 116 PRO A CA 1
ATOM 892 C C . PRO A 1 116 ? 21.031 -35.219 -7.367 1 43.59 116 PRO A C 1
ATOM 894 O O . PRO A 1 116 ? 19.906 -35.375 -7.844 1 43.59 116 PRO A O 1
ATOM 897 N N . GLN A 1 117 ? 21.312 -35.844 -6.109 1 40.91 117 GLN A N 1
ATOM 898 C CA . GLN A 1 117 ? 20.516 -36.5 -5.074 1 40.91 117 GLN A CA 1
ATOM 899 C C . GLN A 1 117 ? 19.094 -35.938 -5.035 1 40.91 117 GLN A C 1
ATOM 901 O O . GLN A 1 117 ? 18.281 -36.344 -4.215 1 40.91 117 GLN A O 1
ATOM 906 N N . GLN A 1 118 ? 18.812 -34.656 -5.41 1 44.88 118 GLN A N 1
ATOM 907 C CA . GLN A 1 118 ? 17.438 -34.281 -5.086 1 44.88 118 GLN A CA 1
ATOM 908 C C . GLN A 1 118 ? 16.453 -35 -5.992 1 44.88 118 GLN A C 1
ATOM 910 O O . GLN A 1 118 ? 16.625 -35.062 -7.211 1 44.88 118 GLN A O 1
ATOM 915 N N . SER A 1 119 ? 15.727 -36.094 -5.676 1 49.78 119 SER A N 1
ATOM 916 C CA . SER A 1 119 ? 14.633 -36.906 -6.195 1 49.78 119 SER A CA 1
ATOM 917 C C . SER A 1 119 ? 13.789 -36.125 -7.199 1 49.78 119 SER A C 1
ATOM 919 O O . SER A 1 119 ? 13.023 -35.25 -6.816 1 49.78 119 SER A O 1
ATOM 921 N N . VAL A 1 120 ? 14.336 -35.719 -8.273 1 55.94 120 VAL A N 1
ATOM 922 C CA . VAL A 1 120 ? 13.484 -35.094 -9.266 1 55.94 120 VAL A CA 1
ATOM 923 C C . VAL A 1 120 ? 12.297 -36 -9.602 1 55.94 120 VAL A C 1
ATOM 925 O O . VAL A 1 120 ? 12.477 -37.156 -9.992 1 55.94 120 VAL A O 1
ATOM 928 N N . GLU A 1 121 ? 11.242 -35.781 -9.008 1 64.06 121 GLU A N 1
ATOM 929 C CA . GLU A 1 121 ? 9.992 -36.5 -9.227 1 64.06 121 GLU A CA 1
ATOM 930 C C . GLU A 1 121 ? 9.555 -36.438 -10.688 1 64.06 121 GLU A C 1
ATOM 932 O O . GLU A 1 121 ? 9.477 -35.344 -11.25 1 64.06 121 GLU A O 1
ATOM 937 N N . ILE A 1 122 ? 9.617 -37.531 -11.438 1 73.19 122 ILE A N 1
ATOM 938 C CA . ILE A 1 122 ? 9.086 -37.656 -12.797 1 73.19 122 ILE A CA 1
ATOM 939 C C . ILE A 1 122 ? 7.617 -37.25 -12.812 1 73.19 122 ILE A C 1
ATOM 941 O O . ILE A 1 122 ? 6.828 -37.719 -11.992 1 73.19 122 ILE A O 1
ATOM 945 N N . CYS A 1 123 ? 7.406 -36.188 -13.625 1 81.25 123 CYS A N 1
ATOM 946 C CA . CYS A 1 123 ? 6.039 -35.688 -13.742 1 81.25 123 CYS A CA 1
ATOM 947 C C . CYS A 1 123 ? 5.25 -36.5 -14.758 1 81.25 123 CYS A C 1
ATOM 949 O O . CYS A 1 123 ? 5.809 -36.969 -15.75 1 81.25 123 CYS A O 1
ATOM 951 N N . ASN A 1 124 ? 4.066 -36.938 -14.289 1 73.94 124 ASN A N 1
ATOM 952 C CA . ASN A 1 124 ? 3.178 -37.469 -15.32 1 73.94 124 ASN A CA 1
ATOM 953 C C . ASN A 1 124 ? 2.826 -36.438 -16.359 1 73.94 124 ASN A C 1
ATOM 955 O O . ASN A 1 124 ? 2.832 -35.219 -16.062 1 73.94 124 ASN A O 1
ATOM 959 N N . THR A 1 125 ? 2.732 -36.781 -17.594 1 65 125 THR A N 1
ATOM 960 C CA . THR A 1 125 ? 2.52 -35.875 -18.734 1 65 125 THR A CA 1
ATOM 961 C C . THR A 1 125 ? 1.384 -34.906 -18.453 1 65 125 THR A C 1
ATOM 963 O O . THR A 1 125 ? 1.39 -33.781 -18.969 1 65 125 THR A O 1
ATOM 966 N N . THR A 1 126 ? 0.486 -35.219 -17.609 1 73 126 THR A N 1
ATOM 967 C CA . THR A 1 126 ? -0.68 -34.375 -17.422 1 73 126 THR A CA 1
ATOM 968 C C . THR A 1 126 ? -0.546 -33.531 -16.156 1 73 126 THR A C 1
ATOM 970 O O . THR A 1 126 ? -1.372 -32.656 -15.883 1 73 126 THR A O 1
ATOM 973 N N . SER A 1 127 ? 0.484 -33.781 -15.492 1 80.88 127 SER A N 1
ATOM 974 C CA . SER A 1 127 ? 0.63 -33.125 -14.203 1 80.88 127 SER A CA 1
ATOM 975 C C . SER A 1 127 ? 1.125 -31.688 -14.375 1 80.88 127 SER A C 1
ATOM 977 O O . SER A 1 127 ? 2.064 -31.438 -15.133 1 80.88 127 SER A O 1
ATOM 979 N N . PRO A 1 128 ? 0.371 -30.719 -13.836 1 86.56 128 PRO A N 1
ATOM 980 C CA . PRO A 1 128 ? 0.857 -29.344 -13.922 1 86.56 128 PRO A CA 1
ATOM 981 C C . PRO A 1 128 ? 2.189 -29.141 -13.195 1 86.56 128 PRO A C 1
ATOM 983 O O . PRO A 1 128 ? 2.465 -29.828 -12.203 1 86.56 128 PRO A O 1
ATOM 986 N N . CYS A 1 129 ? 3.025 -28.406 -13.773 1 90.56 129 CYS A N 1
ATOM 987 C CA . CYS A 1 129 ? 4.285 -27.969 -13.18 1 90.56 129 CYS A CA 1
ATOM 988 C C . CYS A 1 129 ? 4.137 -26.609 -12.5 1 90.56 129 CYS A C 1
ATOM 990 O O . CYS A 1 129 ? 4.066 -25.578 -13.18 1 90.56 129 CYS A O 1
ATOM 992 N N . ASP A 1 130 ? 4.16 -26.688 -11.133 1 92.06 130 ASP A N 1
ATOM 993 C CA . ASP A 1 130 ? 3.775 -25.469 -10.422 1 92.06 130 ASP A CA 1
ATOM 994 C C . ASP A 1 130 ? 4.91 -24.969 -9.531 1 92.06 130 ASP A C 1
ATOM 996 O O . ASP A 1 130 ? 5.738 -25.75 -9.07 1 92.06 130 ASP A O 1
ATOM 1000 N N . ILE A 1 131 ? 4.801 -23.656 -9.242 1 95.12 131 ILE A N 1
ATOM 1001 C CA . ILE A 1 131 ? 5.73 -23.016 -8.32 1 95.12 131 ILE A CA 1
ATOM 1002 C C . ILE A 1 131 ? 5.363 -23.375 -6.883 1 95.12 131 ILE A C 1
ATOM 1004 O O . ILE A 1 131 ? 4.188 -23.375 -6.512 1 95.12 131 ILE A O 1
ATOM 1008 N N . THR A 1 132 ? 6.352 -23.688 -6.039 1 95.56 132 THR A N 1
ATOM 1009 C CA . THR A 1 132 ? 6.074 -24.031 -4.645 1 95.56 132 THR A CA 1
ATOM 1010 C C . THR A 1 132 ? 6.773 -23.047 -3.705 1 95.56 132 THR A C 1
ATOM 1012 O O . THR A 1 132 ? 6.355 -22.875 -2.561 1 95.56 132 THR A O 1
ATOM 1015 N N . ARG A 1 133 ? 7.852 -22.516 -4.211 1 97.88 133 ARG A N 1
ATOM 1016 C CA . ARG A 1 133 ? 8.594 -21.562 -3.393 1 97.88 133 ARG A CA 1
ATOM 1017 C C . ARG A 1 133 ? 9.055 -20.359 -4.227 1 97.88 133 ARG A C 1
ATOM 1019 O O . ARG A 1 133 ? 9.484 -20.531 -5.371 1 97.88 133 ARG A O 1
ATOM 1026 N N . ILE A 1 134 ? 8.906 -19.25 -3.59 1 98.12 134 ILE A N 1
ATOM 1027 C CA . ILE A 1 134 ? 9.391 -18.031 -4.23 1 98.12 134 ILE A CA 1
ATOM 1028 C C . ILE A 1 134 ? 10.117 -17.156 -3.201 1 98.12 134 ILE A C 1
ATOM 1030 O O . ILE A 1 134 ? 9.938 -17.328 -1.994 1 98.12 134 ILE A O 1
ATOM 1034 N N . ARG A 1 135 ? 10.992 -16.344 -3.633 1 97.25 135 ARG A N 1
ATOM 1035 C CA . ARG A 1 135 ? 11.641 -15.359 -2.781 1 97.25 135 ARG A CA 1
ATOM 1036 C C . ARG A 1 135 ? 11.547 -13.961 -3.395 1 97.25 135 ARG A C 1
ATOM 1038 O O . ARG A 1 135 ? 11.555 -13.812 -4.617 1 97.25 135 ARG A O 1
ATOM 1045 N N . THR A 1 136 ? 11.5 -13.07 -2.504 1 96.25 136 THR A N 1
ATOM 1046 C CA . THR A 1 136 ? 11.445 -11.688 -2.977 1 96.25 136 THR A CA 1
ATOM 1047 C C . THR A 1 136 ? 12.852 -11.117 -3.131 1 96.25 136 THR A C 1
ATOM 1049 O O . THR A 1 136 ? 13.68 -11.242 -2.227 1 96.25 136 THR A O 1
ATOM 1052 N N . GLU A 1 137 ? 13.07 -10.57 -4.242 1 92.44 137 GLU A N 1
ATOM 1053 C CA . GLU A 1 137 ? 14.344 -9.891 -4.473 1 92.44 137 GLU A CA 1
ATOM 1054 C C . GLU A 1 137 ? 14.141 -8.383 -4.621 1 92.44 137 GLU A C 1
ATOM 1056 O O . GLU A 1 137 ? 13.297 -7.941 -5.402 1 92.44 137 GLU A O 1
ATOM 1061 N N . SER A 1 138 ? 14.93 -7.688 -3.852 1 91.75 138 SER A N 1
ATOM 1062 C CA . SER A 1 138 ? 14.859 -6.23 -3.902 1 91.75 138 SER A CA 1
ATOM 1063 C C . SER A 1 138 ? 15.938 -5.652 -4.816 1 91.75 138 SER A C 1
ATOM 1065 O O . SER A 1 138 ? 17.109 -5.988 -4.68 1 91.75 138 SER A O 1
ATOM 1067 N N . ASN A 1 139 ? 15.531 -4.793 -5.664 1 88.94 139 ASN A N 1
ATOM 1068 C CA . ASN A 1 139 ? 16.453 -4.129 -6.582 1 88.94 139 ASN A CA 1
ATOM 1069 C C . ASN A 1 139 ? 16.344 -2.609 -6.48 1 88.94 139 ASN A C 1
ATOM 1071 O O . ASN A 1 139 ? 15.234 -2.062 -6.457 1 88.94 139 ASN A O 1
ATOM 1075 N N . THR A 1 140 ? 17.453 -2.072 -6.363 1 90.12 140 THR A N 1
ATOM 1076 C CA . THR A 1 140 ? 17.484 -0.617 -6.25 1 90.12 140 THR A CA 1
ATOM 1077 C C . THR A 1 140 ? 17.734 0.023 -7.617 1 90.12 140 THR A C 1
ATOM 1079 O O . THR A 1 140 ? 18.75 -0.248 -8.266 1 90.12 140 THR A O 1
ATOM 1082 N N . LEU A 1 141 ? 16.812 0.862 -8.008 1 86.19 141 LEU A N 1
ATOM 1083 C CA . LEU A 1 141 ? 16.891 1.604 -9.258 1 86.19 141 LEU A CA 1
ATOM 1084 C C . LEU A 1 141 ? 16.891 3.107 -9 1 86.19 141 LEU A C 1
ATOM 1086 O O . LEU A 1 141 ? 16.766 3.545 -7.855 1 86.19 141 LEU A O 1
ATOM 1090 N N . LEU A 1 142 ? 17.016 3.82 -10.039 1 83.06 142 LEU A N 1
ATOM 1091 C CA . LEU A 1 142 ? 16.984 5.27 -9.891 1 83.06 142 LEU A CA 1
ATOM 1092 C C . LEU A 1 142 ? 15.57 5.746 -9.555 1 83.06 142 LEU A C 1
ATOM 1094 O O . LEU A 1 142 ? 15.391 6.84 -9.016 1 83.06 142 LEU A O 1
ATOM 1098 N N . THR A 1 143 ? 14.656 4.883 -9.867 1 81.81 143 THR A N 1
ATOM 1099 C CA . THR A 1 143 ? 13.266 5.238 -9.609 1 81.81 143 THR A CA 1
ATOM 1100 C C . THR A 1 143 ? 12.836 4.785 -8.219 1 81.81 143 THR A C 1
ATOM 1102 O O . THR A 1 143 ? 11.75 5.141 -7.746 1 81.81 143 THR A O 1
ATOM 1105 N N . GLY A 1 144 ? 13.695 4.055 -7.605 1 84.75 144 GLY A N 1
ATOM 1106 C CA . GLY A 1 144 ? 13.344 3.529 -6.297 1 84.75 144 GLY A CA 1
ATOM 1107 C C . GLY A 1 144 ? 13.594 2.039 -6.168 1 84.75 144 GLY A C 1
ATOM 1108 O O . GLY A 1 144 ? 14.297 1.447 -6.992 1 84.75 144 GLY A O 1
ATOM 1109 N N . VAL A 1 145 ? 13.109 1.513 -5.078 1 89.69 145 VAL A N 1
ATOM 1110 C CA . VAL A 1 145 ? 13.289 0.086 -4.832 1 89.69 145 VAL A CA 1
ATOM 1111 C C . VAL A 1 145 ? 12.117 -0.694 -5.422 1 89.69 145 VAL A C 1
ATOM 1113 O O . VAL A 1 145 ? 10.953 -0.353 -5.184 1 89.69 145 VAL A O 1
ATOM 1116 N N . GLU A 1 146 ? 12.5 -1.668 -6.152 1 91 146 GLU A N 1
ATOM 1117 C CA . GLU A 1 146 ? 11.484 -2.549 -6.719 1 91 146 GLU A CA 1
ATOM 1118 C C . GLU A 1 146 ? 11.672 -3.986 -6.246 1 91 146 GLU A C 1
ATOM 1120 O O . GLU A 1 146 ? 12.805 -4.453 -6.098 1 91 146 GLU A O 1
ATOM 1125 N N . HIS A 1 147 ? 10.547 -4.617 -6.105 1 93.12 147 HIS A N 1
ATOM 1126 C CA . HIS A 1 147 ? 10.57 -6 -5.637 1 93.12 147 HIS A CA 1
ATOM 1127 C C . HIS A 1 147 ? 10.078 -6.957 -6.719 1 93.12 147 HIS A C 1
ATOM 1129 O O . HIS A 1 147 ? 9.125 -6.656 -7.43 1 93.12 147 HIS A O 1
ATOM 1135 N N . TYR A 1 148 ? 10.797 -8.062 -6.781 1 94.44 148 TYR A N 1
ATOM 1136 C CA . TYR A 1 148 ? 10.414 -9.086 -7.742 1 94.44 148 TYR A CA 1
ATOM 1137 C C . TYR A 1 148 ? 10.406 -10.469 -7.094 1 94.44 148 TYR A C 1
ATOM 1139 O O . TYR A 1 148 ? 11.258 -10.773 -6.258 1 94.44 148 TYR A O 1
ATOM 1147 N N . ASP A 1 149 ? 9.461 -11.234 -7.578 1 96.5 149 ASP A N 1
ATOM 1148 C CA . ASP A 1 149 ? 9.398 -12.609 -7.105 1 96.5 149 ASP A CA 1
ATOM 1149 C C . ASP A 1 149 ? 10.297 -13.516 -7.938 1 96.5 149 ASP A C 1
ATOM 1151 O O . ASP A 1 149 ? 10.18 -13.57 -9.164 1 96.5 149 ASP A O 1
ATOM 1155 N N . ILE A 1 150 ? 11.164 -14.195 -7.254 1 96.81 150 ILE A N 1
ATOM 1156 C CA . ILE A 1 150 ? 12.062 -15.141 -7.906 1 96.81 150 ILE A CA 1
ATOM 1157 C C . ILE A 1 150 ? 11.633 -16.562 -7.574 1 96.81 150 ILE A C 1
ATOM 1159 O O . ILE A 1 150 ? 11.539 -16.938 -6.402 1 96.81 150 ILE A O 1
ATOM 1163 N N . VAL A 1 151 ? 11.469 -17.359 -8.609 1 97.44 151 VAL A N 1
ATOM 1164 C CA . VAL A 1 151 ? 11.078 -18.75 -8.414 1 97.44 151 VAL A CA 1
ATOM 1165 C C . VAL A 1 151 ? 12.258 -19.547 -7.859 1 97.44 151 VAL A C 1
ATOM 1167 O O . VAL A 1 151 ? 13.359 -19.5 -8.406 1 97.44 151 VAL A O 1
ATOM 1170 N N . GLU A 1 152 ? 11.984 -20.344 -6.848 1 95.81 152 GLU A N 1
ATOM 1171 C CA . GLU A 1 152 ? 13.047 -21.141 -6.234 1 95.81 152 GLU A CA 1
ATOM 1172 C C . GLU A 1 152 ? 12.82 -22.641 -6.469 1 95.81 152 GLU A C 1
ATOM 1174 O O . GLU A 1 152 ? 13.773 -23.391 -6.629 1 95.81 152 GLU A O 1
ATOM 1179 N N . SER A 1 153 ? 11.594 -22.969 -6.422 1 94.94 153 SER A N 1
ATOM 1180 C CA . SER A 1 153 ? 11.305 -24.406 -6.539 1 94.94 153 SER A CA 1
ATOM 1181 C C . SER A 1 153 ? 10.039 -24.641 -7.348 1 94.94 153 SER A C 1
ATOM 1183 O O . SER A 1 153 ? 9.094 -23.844 -7.297 1 94.94 153 SER A O 1
ATOM 1185 N N . CYS A 1 154 ? 10.141 -25.75 -8.07 1 93 154 CYS A N 1
ATOM 1186 C CA . CYS A 1 154 ? 9.016 -26.203 -8.891 1 93 154 CYS A CA 1
ATOM 1187 C C . CYS A 1 154 ? 8.695 -27.672 -8.609 1 93 154 CYS A C 1
ATOM 1189 O O . CYS A 1 154 ? 9.594 -28.469 -8.312 1 93 154 CYS A O 1
ATOM 1191 N N . GLU A 1 155 ? 7.418 -27.969 -8.633 1 89.75 155 GLU A N 1
ATOM 1192 C CA . GLU A 1 155 ? 7.008 -29.344 -8.406 1 89.75 155 GLU A CA 1
ATOM 1193 C C . GLU A 1 155 ? 5.836 -29.734 -9.312 1 89.75 155 GLU A C 1
ATOM 1195 O O . GLU A 1 155 ? 5.039 -28.875 -9.695 1 89.75 155 GLU A O 1
ATOM 1200 N N . CYS A 1 156 ? 5.914 -31 -9.609 1 88.38 156 CYS A N 1
ATOM 1201 C CA . CYS A 1 156 ? 4.766 -31.547 -10.328 1 88.38 156 CYS A CA 1
ATOM 1202 C C . CYS A 1 156 ? 3.684 -32 -9.352 1 88.38 156 CYS A C 1
ATOM 1204 O O . CYS A 1 156 ? 3.992 -32.531 -8.289 1 88.38 156 CYS A O 1
ATOM 1206 N N . HIS A 1 157 ? 2.482 -31.594 -9.672 1 83.31 157 HIS A N 1
ATOM 1207 C CA . HIS A 1 157 ? 1.381 -32.031 -8.812 1 83.31 157 HIS A CA 1
ATOM 1208 C C . HIS A 1 157 ? 0.307 -32.75 -9.609 1 83.31 157 HIS A C 1
ATOM 1210 O O . HIS A 1 157 ? 0.221 -32.594 -10.836 1 83.31 157 HIS A O 1
ATOM 1216 N N . LYS A 1 158 ? -0.331 -33.594 -8.859 1 78.25 158 LYS A N 1
ATOM 1217 C CA . LYS A 1 158 ? -1.49 -34.219 -9.477 1 78.25 158 LYS A CA 1
ATOM 1218 C C . LYS A 1 158 ? -2.574 -33.219 -9.805 1 78.25 158 LYS A C 1
ATOM 1220 O O . LYS A 1 158 ? -2.729 -32.219 -9.094 1 78.25 158 LYS A O 1
ATOM 1225 N N . LEU A 1 159 ? -3.148 -33.469 -10.883 1 78.81 159 LEU A N 1
ATOM 1226 C CA . LEU A 1 159 ? -4.266 -32.594 -11.25 1 78.81 159 LEU A CA 1
ATOM 1227 C C . LEU A 1 159 ? -5.328 -32.594 -10.156 1 78.81 159 LEU A C 1
ATOM 1229 O O . LEU A 1 159 ? -5.75 -33.656 -9.688 1 78.81 159 LEU A O 1
ATOM 1233 N N . ARG A 1 160 ? -5.625 -31.438 -9.734 1 81.81 160 ARG A N 1
ATOM 1234 C CA . ARG A 1 160 ? -6.652 -31.297 -8.703 1 81.81 160 ARG A CA 1
ATOM 1235 C C . ARG A 1 160 ? -8.031 -31.141 -9.328 1 81.81 160 ARG A C 1
ATOM 1237 O O . ARG A 1 160 ? -8.242 -30.281 -10.188 1 81.81 160 ARG A O 1
ATOM 1244 N N . GLU A 1 161 ? -8.961 -31.844 -8.883 1 83.62 161 GLU A N 1
ATOM 1245 C CA . GLU A 1 161 ? -10.312 -31.859 -9.445 1 83.62 161 GLU A CA 1
ATOM 1246 C C . GLU A 1 161 ? -11.141 -30.703 -8.898 1 83.62 161 GLU A C 1
ATOM 1248 O O . GLU A 1 161 ? -12.164 -30.344 -9.477 1 83.62 161 GLU A O 1
ATOM 1253 N N . HIS A 1 162 ? -10.648 -30.156 -7.773 1 90.06 162 HIS A N 1
ATOM 1254 C CA . HIS A 1 162 ? -11.422 -29.078 -7.188 1 90.06 162 HIS A CA 1
ATOM 1255 C C . HIS A 1 162 ? -10.531 -27.891 -6.832 1 90.06 162 HIS A C 1
ATOM 1257 O O . HIS A 1 162 ? -9.344 -28.062 -6.559 1 90.06 162 HIS A O 1
ATOM 1263 N N . CYS A 1 163 ? -11.156 -26.766 -6.887 1 93.94 163 CYS A N 1
ATOM 1264 C CA . CYS A 1 163 ? -10.469 -25.547 -6.512 1 93.94 163 CYS A CA 1
ATOM 1265 C C . CYS A 1 163 ? -10.062 -25.562 -5.043 1 93.94 163 CYS A C 1
ATOM 1267 O O . CYS A 1 163 ? -10.898 -25.812 -4.168 1 93.94 163 CYS A O 1
ATOM 1269 N N . ALA A 1 164 ? -8.781 -25.344 -4.824 1 94.19 164 ALA A N 1
ATOM 1270 C CA . ALA A 1 164 ? -8.312 -25.375 -3.439 1 94.19 164 ALA A CA 1
ATOM 1271 C C . ALA A 1 164 ? -7.105 -24.469 -3.246 1 94.19 164 ALA A C 1
ATOM 1273 O O . ALA A 1 164 ? -6.391 -24.156 -4.203 1 94.19 164 ALA A O 1
ATOM 1274 N N . LYS A 1 165 ? -6.988 -24.094 -2.08 1 96.62 165 LYS A N 1
ATOM 1275 C CA . LYS A 1 165 ? -5.789 -23.375 -1.685 1 96.62 165 LYS A CA 1
ATOM 1276 C C . LYS A 1 165 ? -4.617 -24.328 -1.461 1 96.62 165 LYS A C 1
ATOM 1278 O O . LYS A 1 165 ? -4.754 -25.328 -0.769 1 96.62 165 LYS A O 1
ATOM 1283 N N . VAL A 1 166 ? -3.576 -24 -2.07 1 95.44 166 VAL A N 1
ATOM 1284 C CA . VAL A 1 166 ? -2.365 -24.797 -1.899 1 95.44 166 VAL A CA 1
ATOM 1285 C C . VAL A 1 166 ? -1.239 -23.922 -1.359 1 95.44 166 VAL A C 1
ATOM 1287 O O . VAL A 1 166 ? -1.236 -22.703 -1.57 1 95.44 166 VAL A O 1
ATOM 1290 N N . SER A 1 167 ? -0.322 -24.578 -0.726 1 96.25 167 SER A N 1
ATOM 1291 C CA . SER A 1 167 ? 0.764 -23.844 -0.088 1 96.25 167 SER A CA 1
ATOM 1292 C C . SER A 1 167 ? 1.717 -23.25 -1.124 1 96.25 167 SER A C 1
ATOM 1294 O O . SER A 1 167 ? 2.031 -23.906 -2.125 1 96.25 167 SER A O 1
ATOM 1296 N N . LEU A 1 168 ? 2.035 -22.062 -0.991 1 97.75 168 LEU A N 1
ATOM 1297 C CA . LEU A 1 168 ? 3.094 -21.328 -1.68 1 97.75 168 LEU A CA 1
ATOM 1298 C C . LEU A 1 168 ? 3.947 -20.547 -0.687 1 97.75 168 LEU A C 1
ATOM 1300 O O . LEU A 1 168 ? 3.5 -19.531 -0.137 1 97.75 168 LEU A O 1
ATOM 1304 N N . TYR A 1 169 ? 5.129 -21 -0.543 1 98.5 169 TYR A N 1
ATOM 1305 C CA . TYR A 1 169 ? 6.008 -20.375 0.44 1 98.5 169 TYR A CA 1
ATOM 1306 C C . TYR A 1 169 ? 6.805 -19.25 -0.185 1 98.5 169 TYR A C 1
ATOM 1308 O O . TYR A 1 169 ? 7.461 -19.422 -1.213 1 98.5 169 TYR A O 1
ATOM 1316 N N . LYS A 1 170 ? 6.699 -18.141 0.482 1 98.25 170 LYS A N 1
ATOM 1317 C CA . LYS A 1 170 ? 7.414 -16.953 0.016 1 98.25 170 LYS A CA 1
ATOM 1318 C C . LYS A 1 170 ? 8.398 -16.453 1.07 1 98.25 170 LYS A C 1
ATOM 1320 O O . LYS A 1 170 ? 8.031 -16.266 2.232 1 98.25 170 LYS A O 1
ATOM 1325 N N . THR A 1 171 ? 9.617 -16.281 0.65 1 98.25 171 THR A N 1
ATOM 1326 C CA . THR A 1 171 ? 10.656 -15.766 1.543 1 98.25 171 THR A CA 1
ATOM 1327 C C . THR A 1 171 ? 10.859 -14.266 1.331 1 98.25 171 THR A C 1
ATOM 1329 O O . THR A 1 171 ? 11.086 -13.82 0.204 1 98.25 171 THR A O 1
ATOM 1332 N N . PHE A 1 172 ? 10.781 -13.602 2.445 1 97.88 172 PHE A N 1
ATOM 1333 C CA . PHE A 1 172 ? 10.961 -12.156 2.396 1 97.88 172 PHE A CA 1
ATOM 1334 C C . PHE A 1 172 ? 12.312 -11.758 2.98 1 97.88 172 PHE A C 1
ATOM 1336 O O . PHE A 1 172 ? 12.789 -12.375 3.936 1 97.88 172 PHE A O 1
ATOM 1343 N N . PHE A 1 173 ? 12.945 -10.781 2.381 1 96.62 173 PHE A N 1
ATOM 1344 C CA . PHE A 1 173 ? 14.195 -10.164 2.814 1 96.62 173 PHE A CA 1
ATOM 1345 C C . PHE A 1 173 ? 15.289 -11.219 2.979 1 96.62 173 PHE A C 1
ATOM 1347 O O . PHE A 1 173 ? 15.93 -11.289 4.027 1 96.62 173 PHE A O 1
ATOM 1354 N N . PRO A 1 174 ? 15.484 -11.906 1.886 1 95.31 174 PRO A N 1
ATOM 1355 C CA . PRO A 1 174 ? 16.547 -12.906 1.992 1 95.31 174 PRO A CA 1
ATOM 1356 C C . PRO A 1 174 ? 17.906 -12.289 2.346 1 95.31 174 PRO A C 1
ATOM 1358 O O . PRO A 1 174 ? 18.188 -11.148 1.971 1 95.31 174 PRO A O 1
ATOM 1361 N N . ASN A 1 175 ? 18.719 -13.062 3.195 1 94.38 175 ASN A N 1
ATOM 1362 C CA . ASN A 1 175 ? 20.078 -12.672 3.572 1 94.38 175 ASN A CA 1
ATOM 1363 C C . ASN A 1 175 ? 20.078 -11.453 4.48 1 94.38 175 ASN A C 1
ATOM 1365 O O . ASN A 1 175 ? 20.953 -10.586 4.363 1 94.38 175 ASN A O 1
ATOM 1369 N N . SER A 1 176 ? 19.062 -11.227 5.238 1 95.62 176 SER A N 1
ATOM 1370 C CA . SER A 1 176 ? 18.938 -10.156 6.223 1 95.62 176 SER A CA 1
ATOM 1371 C C . SER A 1 176 ? 18.359 -10.672 7.535 1 95.62 176 SER A C 1
ATOM 1373 O O . SER A 1 176 ? 17.844 -11.781 7.594 1 95.62 176 SER A O 1
ATOM 1375 N N . PRO A 1 177 ? 18.562 -9.93 8.617 1 96.44 177 PRO A N 1
ATOM 1376 C CA . PRO A 1 177 ? 17.984 -10.359 9.898 1 96.44 177 PRO A CA 1
ATOM 1377 C C . PRO A 1 177 ? 16.453 -10.414 9.859 1 96.44 177 PRO A C 1
ATOM 1379 O O . PRO A 1 177 ? 15.836 -10.977 10.766 1 96.44 177 PRO A O 1
ATOM 1382 N N . PHE A 1 178 ? 15.898 -9.875 8.828 1 97.69 178 PHE A N 1
ATOM 1383 C CA . PHE A 1 178 ? 14.453 -9.797 8.734 1 97.69 178 PHE A CA 1
ATOM 1384 C C . PHE A 1 178 ? 13.906 -10.938 7.883 1 97.69 178 PHE A C 1
ATOM 1386 O O . PHE A 1 178 ? 12.703 -10.984 7.594 1 97.69 178 PHE A O 1
ATOM 1393 N N . GLU A 1 179 ? 14.75 -11.812 7.477 1 97.44 179 GLU A N 1
ATOM 1394 C CA . GLU A 1 179 ? 14.328 -12.906 6.602 1 97.44 179 GLU A CA 1
ATOM 1395 C C . GLU A 1 179 ? 13.242 -13.75 7.262 1 97.44 179 GLU A C 1
ATOM 1397 O O . GLU A 1 179 ? 13.383 -14.156 8.414 1 97.44 179 GLU A O 1
ATOM 1402 N N . VAL A 1 180 ? 12.203 -13.93 6.504 1 98.12 180 VAL A N 1
ATOM 1403 C CA . VAL A 1 180 ? 11.102 -14.727 7.027 1 98.12 180 VAL A CA 1
ATOM 1404 C C . VAL A 1 180 ? 10.391 -15.438 5.879 1 98.12 180 VAL A C 1
ATOM 1406 O O . VAL A 1 180 ? 10.211 -14.875 4.801 1 98.12 180 VAL A O 1
ATOM 1409 N N . GLN A 1 181 ? 10.016 -16.625 6.09 1 98.06 181 GLN A N 1
ATOM 1410 C CA . GLN A 1 181 ? 9.242 -17.391 5.121 1 98.06 181 GLN A CA 1
ATOM 1411 C C . GLN A 1 181 ? 7.785 -17.516 5.547 1 98.06 181 GLN A C 1
ATOM 1413 O O . GLN A 1 181 ? 7.492 -17.891 6.688 1 98.06 181 GLN A O 1
ATOM 1418 N N . ILE A 1 182 ? 6.934 -17.141 4.625 1 98.44 182 ILE A N 1
ATOM 1419 C CA . ILE A 1 182 ? 5.504 -17.172 4.906 1 98.44 182 ILE A CA 1
ATOM 1420 C C 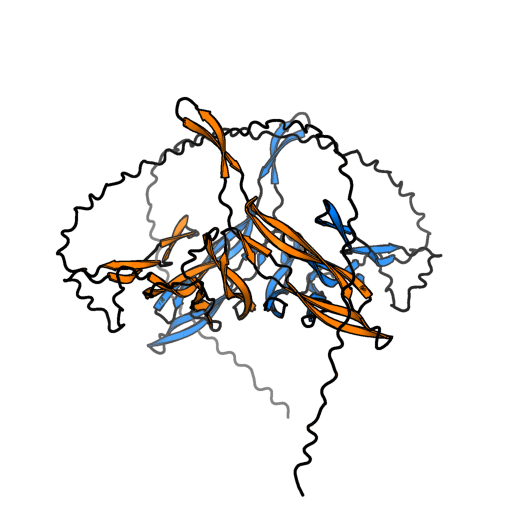. ILE A 1 182 ? 4.789 -18.016 3.846 1 98.44 182 ILE A C 1
ATOM 1422 O O . ILE A 1 182 ? 5.113 -17.922 2.658 1 98.44 182 ILE A O 1
ATOM 1426 N N . ASP A 1 183 ? 3.916 -18.844 4.301 1 98.38 183 ASP A N 1
ATOM 1427 C CA . ASP A 1 183 ? 3.021 -19.5 3.352 1 98.38 183 ASP A CA 1
ATOM 1428 C C . ASP A 1 183 ? 1.918 -18.547 2.893 1 98.38 183 ASP A C 1
ATOM 1430 O O . ASP A 1 183 ? 0.89 -18.406 3.559 1 98.38 183 ASP A O 1
ATOM 1434 N N . VAL A 1 184 ? 2.088 -17.891 1.737 1 98.31 184 VAL A N 1
ATOM 1435 C CA . VAL A 1 184 ? 1.131 -16.906 1.226 1 98.31 184 VAL A CA 1
ATOM 1436 C C . VAL A 1 184 ? -0.028 -17.625 0.541 1 98.31 184 VAL A C 1
ATOM 1438 O O . VAL A 1 184 ? -1.107 -17.062 0.368 1 98.31 184 VAL A O 1
ATOM 1441 N N . GLY A 1 185 ? 0.191 -18.734 0.092 1 98.12 185 GLY A N 1
ATOM 1442 C CA . GLY A 1 185 ? -0.838 -19.531 -0.544 1 98.12 185 GLY A CA 1
ATOM 1443 C C . GLY A 1 185 ? -1.048 -19.188 -2.006 1 98.12 185 GLY A C 1
ATOM 1444 O O . GLY A 1 185 ? -0.606 -18.141 -2.471 1 98.12 185 GLY A O 1
ATOM 1445 N N . THR A 1 186 ? -1.644 -20.109 -2.729 1 96.12 186 THR A N 1
ATOM 1446 C CA . THR A 1 186 ? -2.076 -19.922 -4.109 1 96.12 186 THR A CA 1
ATOM 1447 C C . THR A 1 186 ? -3.314 -20.766 -4.406 1 96.12 186 THR A C 1
ATOM 1449 O O . THR A 1 186 ? -3.604 -21.734 -3.695 1 96.12 186 THR A O 1
ATOM 1452 N N . CYS A 1 187 ? -4.043 -20.297 -5.332 1 95.5 187 CYS A N 1
ATOM 1453 C CA . CYS A 1 187 ? -5.254 -21.016 -5.703 1 95.5 187 CYS A CA 1
ATOM 1454 C C . CYS A 1 187 ? -5.023 -21.859 -6.945 1 95.5 187 CYS A C 1
ATOM 1456 O O . CYS A 1 187 ? -4.527 -21.375 -7.961 1 95.5 187 CYS A O 1
ATOM 1458 N N . ARG A 1 188 ? -5.422 -23.125 -6.766 1 91.69 188 ARG A N 1
ATOM 1459 C CA . ARG A 1 188 ? -5.281 -24.047 -7.883 1 91.69 188 ARG A CA 1
ATOM 1460 C C . ARG A 1 188 ? -6.48 -24.984 -7.977 1 91.69 188 ARG A C 1
ATOM 1462 O O . ARG A 1 188 ? -7.129 -25.266 -6.969 1 91.69 188 ARG A O 1
ATOM 1469 N N . GLY A 1 189 ? -6.59 -25.453 -9.234 1 88.62 189 GLY A N 1
ATOM 1470 C CA . GLY A 1 189 ? -7.641 -26.438 -9.445 1 88.62 189 GLY A CA 1
ATOM 1471 C C . GLY A 1 189 ? -8.539 -26.109 -10.625 1 88.62 189 GLY A C 1
ATOM 1472 O O . GLY A 1 189 ? -8.477 -25 -11.164 1 88.62 189 GLY A O 1
ATOM 1473 N N . ASP A 1 190 ? -9.328 -27.062 -10.977 1 85.5 190 ASP A N 1
ATOM 1474 C CA . ASP A 1 190 ? -10.219 -26.906 -12.125 1 85.5 190 ASP A CA 1
ATOM 1475 C C . ASP A 1 190 ? -11.602 -26.422 -11.688 1 85.5 190 ASP A C 1
ATOM 1477 O O . ASP A 1 190 ? -12.07 -26.766 -10.602 1 85.5 190 ASP A O 1
ATOM 1481 N N . CYS A 1 191 ? -11.969 -25.516 -12.32 1 88.5 191 CYS A N 1
ATOM 1482 C CA . CYS A 1 191 ? -13.32 -25.016 -12.133 1 88.5 191 CYS A CA 1
ATOM 1483 C C . CYS A 1 191 ? -14.203 -25.359 -13.328 1 88.5 191 CYS A C 1
ATOM 1485 O O . CYS A 1 191 ? -13.945 -24.906 -14.445 1 88.5 191 CYS A O 1
ATOM 1487 N N . VAL A 1 192 ? -14.914 -26.531 -13.32 1 76.06 192 VAL A N 1
ATOM 1488 C CA . VAL A 1 192 ? -15.711 -27.047 -14.43 1 76.06 192 VAL A CA 1
ATOM 1489 C C . VAL A 1 192 ? -17.062 -26.328 -14.477 1 76.06 192 VAL A C 1
ATOM 1491 O O . VAL A 1 192 ? -17.734 -26.328 -15.516 1 76.06 192 VAL A O 1
ATOM 1494 N N . LYS A 1 193 ? -17.375 -25.672 -13.453 1 65.94 193 LYS A N 1
ATOM 1495 C CA . LYS A 1 193 ? -18.719 -25.125 -13.438 1 65.94 193 LYS A CA 1
ATOM 1496 C C . LYS A 1 193 ? -18.875 -24.047 -14.508 1 65.94 193 LYS A C 1
ATOM 1498 O O . LYS A 1 193 ? -17.922 -23.328 -14.836 1 65.94 193 LYS A O 1
ATOM 1503 N N . GLU A 1 194 ? -20.031 -23.938 -15.039 1 66.19 194 GLU A N 1
ATOM 1504 C CA . GLU A 1 194 ? -20.453 -22.906 -15.977 1 66.19 194 GLU A CA 1
ATOM 1505 C C . GLU A 1 194 ? -20.281 -21.516 -15.383 1 66.19 194 GLU A C 1
ATOM 1507 O O . GLU A 1 194 ? -20.469 -21.328 -14.18 1 66.19 194 GLU A O 1
ATOM 1512 N N . ASN A 1 195 ? -19.625 -20.672 -15.953 1 67.06 195 ASN A N 1
ATOM 1513 C CA . ASN A 1 195 ? -19.516 -19.25 -15.656 1 67.06 195 ASN A CA 1
ATOM 1514 C C . ASN A 1 195 ? -18.312 -18.953 -14.758 1 67.06 195 ASN A C 1
ATOM 1516 O O . ASN A 1 195 ? -18.312 -17.953 -14.039 1 67.06 195 ASN A O 1
ATOM 1520 N N . CYS A 1 196 ? -17.578 -20.078 -14.609 1 82.81 196 CYS A N 1
ATOM 1521 C CA . CYS A 1 196 ? -16.359 -19.828 -13.844 1 82.81 196 CYS A CA 1
ATOM 1522 C C . CYS A 1 196 ? -15.148 -19.703 -14.758 1 82.81 196 CYS A C 1
ATOM 1524 O O . CYS A 1 196 ? -15.016 -20.453 -15.727 1 82.81 196 CYS A O 1
ATOM 1526 N N . ASP A 1 197 ? -14.375 -18.719 -14.523 1 86 197 ASP A N 1
ATOM 1527 C CA . ASP A 1 197 ? -13.172 -18.484 -15.32 1 86 197 ASP A CA 1
ATOM 1528 C C . ASP A 1 197 ? -11.945 -19.109 -14.656 1 86 197 ASP A C 1
ATOM 1530 O O . ASP A 1 197 ? -10.922 -19.328 -15.305 1 86 197 ASP A O 1
ATOM 1534 N N . GLY A 1 198 ? -12.148 -19.406 -13.32 1 90.88 198 GLY A N 1
ATOM 1535 C CA . GLY A 1 198 ? -10.992 -20 -12.672 1 90.88 198 GLY A CA 1
ATOM 1536 C C . GLY A 1 198 ? -11.109 -20.031 -11.156 1 90.88 198 GLY A C 1
ATOM 1537 O O . GLY A 1 198 ? -12.188 -19.766 -10.609 1 90.88 198 GLY A O 1
ATOM 1538 N N . CYS A 1 199 ? -10.047 -20.547 -10.594 1 94.38 199 CYS A N 1
ATOM 1539 C CA . CYS A 1 199 ? -9.914 -20.625 -9.141 1 94.38 199 CYS A CA 1
ATOM 1540 C C . CYS A 1 199 ? -9.188 -19.391 -8.602 1 94.38 199 CYS A C 1
ATOM 1542 O O . CYS A 1 199 ? -7.988 -19.219 -8.844 1 94.38 199 CYS A O 1
ATOM 1544 N N . PHE A 1 200 ? -9.984 -18.516 -7.84 1 95.38 200 PHE A N 1
ATOM 1545 C CA . PHE A 1 200 ? -9.422 -17.234 -7.426 1 95.38 200 PHE A CA 1
ATOM 1546 C C . PHE A 1 200 ? -9.492 -17.078 -5.914 1 95.38 200 PHE A C 1
ATOM 1548 O O . PHE A 1 200 ? -10.305 -17.734 -5.254 1 95.38 200 PHE A O 1
ATOM 1555 N N . PRO A 1 201 ? -8.609 -16.25 -5.355 1 96.88 201 PRO A N 1
ATOM 1556 C CA . PRO A 1 201 ? -8.664 -15.984 -3.914 1 96.88 201 PRO A CA 1
ATOM 1557 C C . PRO A 1 201 ? -9.836 -15.086 -3.516 1 96.88 201 PRO A C 1
ATOM 1559 O O . PRO A 1 201 ? -9.82 -13.883 -3.785 1 96.88 201 PRO A O 1
ATOM 1562 N N . THR A 1 202 ? -10.758 -15.578 -2.789 1 96.81 202 THR A N 1
ATOM 1563 C CA . THR A 1 202 ? -11.953 -14.828 -2.434 1 96.81 202 THR A CA 1
ATOM 1564 C C . THR A 1 202 ? -11.859 -14.305 -1.005 1 96.81 202 THR A C 1
ATOM 1566 O O . THR A 1 202 ? -12.656 -13.461 -0.591 1 96.81 202 THR A O 1
ATOM 1569 N N . GLU A 1 203 ? -10.93 -14.781 -0.263 1 97.69 203 GLU A N 1
ATOM 1570 C CA . GLU A 1 203 ? -10.648 -14.273 1.077 1 97.69 203 GLU A CA 1
ATOM 1571 C C . GLU A 1 203 ? -9.148 -14.203 1.34 1 97.69 203 GLU A C 1
ATOM 1573 O O . GLU A 1 203 ? -8.43 -15.188 1.154 1 97.69 203 GLU A O 1
ATOM 1578 N N . THR A 1 204 ? -8.719 -13.023 1.765 1 97.75 204 THR A N 1
ATOM 1579 C CA . THR A 1 204 ? -7.305 -12.82 2.07 1 97.75 204 THR A CA 1
ATOM 1580 C C . THR A 1 204 ? -7.141 -12.117 3.414 1 97.75 204 THR A C 1
ATOM 1582 O O . THR A 1 204 ? -8.078 -11.477 3.906 1 97.75 204 THR A O 1
ATOM 1585 N N . VAL A 1 205 ? -6.008 -12.352 4.02 1 98 205 VAL A N 1
ATOM 1586 C CA . VAL A 1 205 ? -5.672 -11.688 5.273 1 98 205 VAL A CA 1
ATOM 1587 C C . VAL A 1 205 ? -4.27 -11.086 5.176 1 98 205 VAL A C 1
ATOM 1589 O O . VAL A 1 205 ? -3.379 -11.664 4.555 1 98 205 VAL A O 1
ATOM 1592 N N . SER A 1 206 ? -4.176 -9.969 5.797 1 97.88 206 SER A N 1
ATOM 1593 C CA . SER A 1 206 ? -2.879 -9.297 5.793 1 97.88 206 SER A CA 1
ATOM 1594 C C . SER A 1 206 ? -2.092 -9.609 7.062 1 97.88 206 SER A C 1
ATOM 1596 O O . SER A 1 206 ? -2.625 -9.516 8.172 1 97.88 206 SER A O 1
ATOM 1598 N N . LYS A 1 207 ? -0.843 -9.93 6.867 1 97.94 207 LYS A N 1
ATOM 1599 C CA . LYS A 1 207 ? 0.052 -10.211 7.988 1 97.94 207 LYS A CA 1
ATOM 1600 C C . LYS A 1 207 ? 1.277 -9.297 7.953 1 97.94 207 LYS A C 1
ATOM 1602 O O . LYS A 1 207 ? 1.841 -9.047 6.887 1 97.94 207 LYS A O 1
ATOM 1607 N N . SER A 1 208 ? 1.664 -8.883 9.164 1 98.12 208 SER A N 1
ATOM 1608 C CA . SER A 1 208 ? 2.812 -7.988 9.242 1 98.12 208 SER A CA 1
ATOM 1609 C C . SER A 1 208 ? 4.113 -8.773 9.414 1 98.12 208 SER A C 1
ATOM 1611 O O . SER A 1 208 ? 4.145 -9.781 10.109 1 98.12 208 SER A O 1
ATOM 1613 N N . ILE A 1 209 ? 5.09 -8.266 8.742 1 97.88 209 ILE A N 1
ATOM 1614 C CA . ILE A 1 209 ? 6.445 -8.781 8.914 1 97.88 209 ILE A CA 1
ATOM 1615 C C . ILE A 1 209 ? 7.406 -7.629 9.188 1 97.88 209 ILE A C 1
ATOM 1617 O O . ILE A 1 209 ? 7.129 -6.484 8.82 1 97.88 209 ILE A O 1
ATOM 1621 N N . GLU A 1 210 ? 8.438 -7.988 9.805 1 97.5 210 GLU A N 1
ATOM 1622 C CA . GLU A 1 210 ? 9.445 -6.965 10.078 1 97.5 210 GLU A CA 1
ATOM 1623 C C . GLU A 1 210 ? 10.328 -6.719 8.859 1 97.5 210 GLU A C 1
ATOM 1625 O O . GLU A 1 210 ? 10.664 -7.652 8.133 1 97.5 210 GLU A O 1
ATOM 1630 N N . GLY A 1 211 ? 10.625 -5.465 8.602 1 96.69 211 GLY A N 1
ATOM 1631 C CA . GLY A 1 211 ? 11.516 -5.102 7.508 1 96.69 211 GLY A CA 1
ATOM 1632 C C . GLY A 1 211 ? 12.508 -4.016 7.883 1 96.69 211 GLY A C 1
ATOM 1633 O O . GLY A 1 211 ? 12.492 -3.514 9.008 1 96.69 211 GLY A O 1
ATOM 1634 N N . PRO A 1 212 ? 13.352 -3.662 6.996 1 95.75 212 PRO A N 1
ATOM 1635 C CA . PRO A 1 212 ? 14.406 -2.682 7.27 1 95.75 212 PRO A CA 1
ATOM 1636 C C . PRO A 1 212 ? 13.859 -1.281 7.527 1 95.75 212 PRO A C 1
ATOM 1638 O O . PRO A 1 212 ? 14.539 -0.453 8.141 1 95.75 212 PRO A O 1
ATOM 1641 N N . ASN A 1 213 ? 12.703 -0.947 7.035 1 96.88 213 ASN A N 1
ATOM 1642 C CA . ASN A 1 213 ? 12.094 0.365 7.219 1 96.88 213 ASN A CA 1
ATOM 1643 C C . ASN A 1 213 ? 10.859 0.288 8.117 1 96.88 213 ASN A C 1
ATOM 1645 O O . ASN A 1 213 ? 9.969 1.137 8.031 1 96.88 213 ASN A O 1
ATOM 1649 N N . GLY A 1 214 ? 10.852 -0.749 8.859 1 97.56 214 GLY A N 1
ATOM 1650 C CA . GLY A 1 214 ? 9.688 -1.007 9.688 1 97.56 214 GLY A CA 1
ATOM 1651 C C . GLY A 1 214 ? 8.859 -2.184 9.203 1 97.56 214 GLY A C 1
ATOM 1652 O O . GLY A 1 214 ? 9.344 -3.012 8.43 1 97.56 214 GLY A O 1
ATOM 1653 N N . ASP A 1 215 ? 7.715 -2.201 9.695 1 97.75 215 ASP A N 1
ATOM 1654 C CA . ASP A 1 215 ? 6.852 -3.334 9.375 1 97.75 215 ASP A CA 1
ATOM 1655 C C . ASP A 1 215 ? 6.289 -3.223 7.961 1 97.75 215 ASP A C 1
ATOM 1657 O O . ASP A 1 215 ? 6.078 -2.117 7.461 1 97.75 215 ASP A O 1
ATOM 1661 N N . GLU A 1 216 ? 6.152 -4.367 7.375 1 96.56 216 GLU A N 1
ATOM 1662 C CA . GLU A 1 216 ? 5.48 -4.488 6.082 1 96.56 216 GLU A CA 1
ATOM 1663 C C . GLU A 1 216 ? 4.355 -5.512 6.141 1 96.56 216 GLU A C 1
ATOM 1665 O O . GLU A 1 216 ? 4.41 -6.465 6.922 1 96.56 216 GLU A O 1
ATOM 1670 N N . CYS A 1 217 ? 3.391 -5.223 5.266 1 97.38 217 CYS A N 1
ATOM 1671 C CA . CYS A 1 217 ? 2.258 -6.141 5.27 1 97.38 217 CYS A CA 1
ATOM 1672 C C . CYS A 1 217 ? 2.305 -7.07 4.062 1 97.38 217 CYS A C 1
ATOM 1674 O O . CYS A 1 217 ? 2.65 -6.645 2.959 1 97.38 217 CYS A O 1
ATOM 1676 N N . VAL A 1 218 ? 1.966 -8.297 4.398 1 97.56 218 VAL A N 1
ATOM 1677 C CA . VAL A 1 218 ? 1.914 -9.32 3.359 1 97.56 218 VAL A CA 1
ATOM 1678 C C . VAL A 1 218 ? 0.519 -9.938 3.312 1 97.56 218 VAL A C 1
ATOM 1680 O O . VAL A 1 218 ? -0.102 -10.164 4.352 1 97.56 218 VAL A O 1
ATOM 1683 N N . GLU A 1 219 ? 0.108 -10.156 2.096 1 97.12 219 GLU A N 1
ATOM 1684 C CA . GLU A 1 219 ? -1.214 -10.75 1.923 1 97.12 219 GLU A CA 1
ATOM 1685 C C . GLU A 1 219 ? -1.133 -12.273 1.874 1 97.12 219 GLU A C 1
ATOM 1687 O O . GLU A 1 219 ? -0.301 -12.836 1.158 1 97.12 219 GLU A O 1
ATOM 1692 N N . LYS A 1 220 ? -1.967 -12.914 2.639 1 98.31 220 LYS A N 1
ATOM 1693 C CA . LYS A 1 220 ? -2.107 -14.367 2.656 1 98.31 220 LYS A CA 1
ATOM 1694 C C . LYS A 1 220 ? -3.506 -14.789 2.215 1 98.31 220 LYS A C 1
ATOM 1696 O O . LYS A 1 220 ? -4.504 -14.219 2.662 1 98.31 220 LYS A O 1
ATOM 1701 N N . ILE A 1 221 ? -3.473 -15.773 1.42 1 98.31 221 ILE A N 1
ATOM 1702 C CA . ILE A 1 221 ? -4.758 -16.281 0.957 1 98.31 221 ILE A CA 1
ATOM 1703 C C . ILE A 1 221 ? -5.359 -17.203 2.018 1 98.31 221 ILE A C 1
ATOM 1705 O O . ILE A 1 221 ? -4.676 -18.078 2.559 1 98.31 221 ILE A O 1
ATOM 1709 N N . GLU A 1 222 ? -6.637 -17.031 2.299 1 97.88 222 GLU A N 1
ATOM 1710 C CA . GLU A 1 222 ? -7.332 -17.859 3.275 1 97.88 222 GLU A CA 1
ATOM 1711 C C . GLU A 1 222 ? -8.297 -18.828 2.592 1 97.88 222 GLU A C 1
ATOM 1713 O O . GLU A 1 222 ? -8.484 -19.953 3.047 1 97.88 222 GLU A O 1
ATOM 1718 N N . ARG A 1 223 ? -8.875 -18.328 1.54 1 97.62 223 ARG A N 1
ATOM 1719 C CA . ARG A 1 223 ? -9.875 -19.156 0.872 1 97.62 223 ARG A CA 1
ATOM 1720 C C . ARG A 1 223 ? -9.836 -18.953 -0.639 1 97.62 223 ARG A C 1
ATOM 1722 O O . ARG A 1 223 ? -9.641 -17.828 -1.113 1 97.62 223 ARG A O 1
ATOM 1729 N N . CYS A 1 224 ? -10.031 -20.031 -1.343 1 96.81 224 CYS A N 1
ATOM 1730 C CA . CYS A 1 224 ? -10.148 -20.016 -2.797 1 96.81 224 CYS A CA 1
ATOM 1731 C C . CYS A 1 224 ? -11.523 -20.5 -3.242 1 96.81 224 CYS A C 1
ATOM 1733 O O . CYS A 1 224 ? -12.133 -21.344 -2.578 1 96.81 224 CYS A O 1
ATOM 1735 N N . SER A 1 225 ? -12.008 -19.922 -4.352 1 94.25 225 SER A N 1
ATOM 1736 C CA . SER A 1 225 ? -13.289 -20.344 -4.898 1 94.25 225 SER A CA 1
ATOM 1737 C C . SER A 1 225 ? -13.312 -20.219 -6.418 1 94.25 225 SER A C 1
ATOM 1739 O O . SER A 1 225 ? -12.531 -19.453 -6.996 1 94.25 225 SER A O 1
ATOM 1741 N N . CYS A 1 226 ? -14.18 -21.047 -6.91 1 94.31 226 CYS A N 1
ATOM 1742 C CA . CYS A 1 226 ? -14.414 -20.922 -8.344 1 94.31 226 CYS A CA 1
ATOM 1743 C C . CYS A 1 226 ? -15.305 -19.719 -8.648 1 94.31 226 CYS A C 1
ATOM 1745 O O . CYS A 1 226 ? -16.422 -19.625 -8.141 1 94.31 226 CYS A O 1
ATOM 1747 N N . THR A 1 227 ? -14.734 -18.812 -9.344 1 91.62 227 THR A N 1
ATOM 1748 C CA . THR A 1 227 ? -15.477 -17.594 -9.68 1 91.62 227 THR A CA 1
ATOM 1749 C C . THR A 1 227 ? -15.062 -17.062 -11.047 1 91.62 227 THR A C 1
ATOM 1751 O O . THR A 1 227 ? -14.18 -17.641 -11.695 1 91.62 227 THR A O 1
ATOM 1754 N N . SER A 1 228 ? -15.766 -16.016 -11.469 1 89.5 228 SER A N 1
ATOM 1755 C CA . SER A 1 228 ? -15.414 -15.359 -12.719 1 89.5 228 SER A CA 1
ATOM 1756 C C . SER A 1 228 ? -14.188 -14.469 -12.562 1 89.5 228 SER A C 1
ATOM 1758 O O . SER A 1 228 ? -13.68 -14.305 -11.453 1 89.5 228 SER A O 1
ATOM 1760 N N . ALA A 1 229 ? -13.758 -13.93 -13.695 1 86.75 229 ALA A N 1
ATOM 1761 C CA . ALA A 1 229 ? -12.555 -13.094 -13.688 1 86.75 229 ALA A CA 1
ATOM 1762 C C . ALA A 1 229 ? -12.773 -11.82 -12.875 1 86.75 229 ALA A C 1
ATOM 1764 O O . ALA A 1 229 ? -11.812 -11.227 -12.383 1 86.75 229 ALA A O 1
ATOM 1765 N N . CYS A 1 230 ? -13.961 -11.406 -12.93 1 92.31 230 CYS A N 1
ATOM 1766 C CA . CYS A 1 230 ? -14.383 -10.336 -12.023 1 92.31 230 CYS A CA 1
ATOM 1767 C C . CYS A 1 230 ? -15.258 -10.875 -10.906 1 92.31 230 CYS A C 1
ATOM 1769 O O . CYS A 1 230 ? -16.344 -11.398 -11.164 1 92.31 230 CYS A O 1
ATOM 1771 N N . TYR A 1 231 ? -14.742 -10.727 -9.672 1 93.44 231 TYR A N 1
ATOM 1772 C CA . TYR A 1 231 ? -15.461 -11.398 -8.594 1 93.44 231 TYR A CA 1
ATOM 1773 C C . TYR A 1 231 ? -15.438 -10.562 -7.324 1 93.44 231 TYR A C 1
ATOM 1775 O O . TYR A 1 231 ? -14.648 -9.625 -7.203 1 93.44 231 TYR A O 1
ATOM 1783 N N . ARG A 1 232 ? -16.328 -10.938 -6.508 1 95.25 232 ARG A N 1
ATOM 1784 C CA . ARG A 1 232 ? -16.406 -10.305 -5.199 1 95.25 232 ARG A CA 1
ATOM 1785 C C . ARG A 1 232 ? -15.523 -11.023 -4.184 1 95.25 232 ARG A C 1
ATOM 1787 O O . ARG A 1 232 ? -15.633 -12.242 -4.012 1 95.25 232 ARG A O 1
ATOM 1794 N N . ALA A 1 233 ? -14.648 -10.312 -3.568 1 96.5 233 ALA A N 1
ATOM 1795 C CA . ALA A 1 233 ? -13.836 -10.852 -2.482 1 96.5 233 ALA A CA 1
ATOM 1796 C C . ALA A 1 233 ? -14.297 -10.305 -1.132 1 96.5 233 ALA A C 1
ATOM 1798 O O . ALA A 1 233 ? -14.758 -9.164 -1.038 1 96.5 233 ALA A O 1
ATOM 1799 N N . SER A 1 234 ? -14.125 -11.109 -0.151 1 96.81 234 SER A N 1
ATOM 1800 C CA . SER A 1 234 ? -14.508 -10.68 1.19 1 96.81 234 SER A CA 1
ATOM 1801 C C . SER A 1 234 ? -13.617 -9.547 1.682 1 96.81 234 SER A C 1
ATOM 1803 O O . SER A 1 234 ? -12.422 -9.508 1.377 1 96.81 234 SER A O 1
ATOM 1805 N N . HIS A 1 235 ? -14.211 -8.656 2.35 1 97.38 235 HIS A N 1
ATOM 1806 C CA . HIS A 1 235 ? -13.586 -7.523 3.031 1 97.38 235 HIS A CA 1
ATOM 1807 C C . HIS A 1 235 ? -14.438 -7.051 4.207 1 97.38 235 HIS A C 1
ATOM 1809 O O . HIS A 1 235 ? -15.617 -6.719 4.035 1 97.38 235 HIS A O 1
ATOM 1815 N N . PHE A 1 236 ? -13.781 -6.895 5.27 1 97.12 236 PHE A N 1
ATOM 1816 C CA . PHE A 1 236 ? -14.609 -6.773 6.465 1 97.12 236 PHE A CA 1
ATOM 1817 C C . PHE A 1 236 ? -14.414 -5.418 7.125 1 97.12 236 PHE A C 1
ATOM 1819 O O . PHE A 1 236 ? -13.328 -4.832 7.051 1 97.12 236 PHE A O 1
ATOM 1826 N N . GLN A 1 237 ? -15.484 -4.996 7.734 1 96.31 237 GLN A N 1
ATOM 1827 C CA . GLN A 1 237 ? -15.5 -3.896 8.688 1 96.31 237 GLN A CA 1
ATOM 1828 C C . GLN A 1 237 ? -16.141 -4.32 10.008 1 96.31 237 GLN A C 1
ATOM 1830 O O . GLN A 1 237 ? -17.141 -5.051 10.008 1 96.31 237 GLN A O 1
ATOM 1835 N N . THR A 1 238 ? -15.531 -3.934 11.086 1 96.62 238 THR A N 1
ATOM 1836 C CA . THR A 1 238 ? -16.047 -4.32 12.391 1 96.62 238 THR A CA 1
ATOM 1837 C C . THR A 1 238 ? -16.312 -3.09 13.258 1 96.62 238 THR A C 1
ATOM 1839 O O . THR A 1 238 ? -15.484 -2.174 13.312 1 96.62 238 THR A O 1
ATOM 1842 N N . TYR A 1 239 ? -17.453 -3.113 13.859 1 96.69 239 TYR A N 1
ATOM 1843 C CA . TYR A 1 239 ? -17.828 -1.991 14.711 1 96.69 239 TYR A CA 1
ATOM 1844 C C . TYR A 1 239 ? -18.562 -2.473 15.961 1 96.69 239 TYR A C 1
ATOM 1846 O O . TYR A 1 239 ? -19.188 -3.529 15.945 1 96.69 239 TYR A O 1
ATOM 1854 N N . TYR A 1 240 ? -18.375 -1.675 17.016 1 97.06 240 TYR A N 1
ATOM 1855 C CA . TYR A 1 240 ? -19.312 -1.777 18.125 1 97.06 240 TYR A CA 1
ATOM 1856 C C . TYR A 1 240 ? -20.625 -1.104 17.781 1 97.06 240 TYR A C 1
ATOM 1858 O O . TYR A 1 240 ? -20.656 0.057 17.375 1 97.06 240 TYR A O 1
ATOM 1866 N N . VAL A 1 241 ? -21.672 -1.835 17.969 1 95.88 241 VAL A N 1
ATOM 1867 C CA . VAL A 1 241 ? -23 -1.325 17.609 1 95.88 241 VAL A CA 1
ATOM 1868 C C . VAL A 1 241 ? -23.891 -1.284 18.844 1 95.88 241 VAL A C 1
ATOM 1870 O O . VAL A 1 241 ? -23.953 -2.256 19.594 1 95.88 241 VAL A O 1
ATOM 1873 N N . LYS A 1 242 ? -24.484 -0.177 18.984 1 94.19 242 LYS A N 1
ATOM 1874 C CA . LYS A 1 242 ? -25.453 -0.019 20.062 1 94.19 242 LYS A CA 1
ATOM 1875 C C . LYS A 1 242 ? -26.844 -0.481 19.609 1 94.19 242 LYS A C 1
ATOM 1877 O O . LYS A 1 242 ? -27.328 -0.077 18.562 1 94.19 242 LYS A O 1
ATOM 1882 N N . ARG A 1 243 ? -27.406 -1.347 20.406 1 89.88 243 ARG A N 1
ATOM 1883 C CA . ARG A 1 243 ? -28.75 -1.841 20.125 1 89.88 243 ARG A CA 1
ATOM 1884 C C . ARG A 1 243 ? -29.641 -1.742 21.344 1 89.88 243 ARG A C 1
ATOM 1886 O O . ARG A 1 243 ? -29.188 -1.981 22.469 1 89.88 243 ARG A O 1
ATOM 1893 N N . TRP A 1 244 ? -30.781 -1.271 21.031 1 87.56 244 TRP A N 1
ATOM 1894 C CA . TRP A 1 244 ? -31.766 -1.196 22.109 1 87.56 244 TRP A CA 1
ATOM 1895 C C . TRP A 1 244 ? -32.344 -2.572 22.422 1 87.56 244 TRP A C 1
ATOM 1897 O O . TRP A 1 244 ? -32.812 -3.264 21.516 1 87.56 244 TRP A O 1
ATOM 1907 N N . ASP A 1 245 ? -32.094 -2.951 23.703 1 86.75 245 ASP A N 1
ATOM 1908 C CA . ASP A 1 245 ? -32.688 -4.207 24.156 1 86.75 245 ASP A CA 1
ATOM 1909 C C . ASP A 1 245 ? -34.031 -3.963 24.875 1 86.75 245 ASP A C 1
ATOM 1911 O O . ASP A 1 245 ? -34.031 -3.436 25.984 1 86.75 245 ASP A O 1
ATOM 1915 N N . ARG A 1 246 ? -35.094 -4.379 24.312 1 85.69 246 ARG A N 1
ATOM 1916 C CA . ARG A 1 246 ? -36.438 -4.152 24.844 1 85.69 246 ARG A CA 1
ATOM 1917 C C . ARG A 1 246 ? -36.656 -4.941 26.125 1 85.69 246 ARG A C 1
ATOM 1919 O O . ARG A 1 246 ? -37.375 -4.48 27.031 1 85.69 246 ARG A O 1
ATOM 1926 N N . SER A 1 247 ? -36.031 -6.074 26.109 1 87.31 247 SER A N 1
ATOM 1927 C CA . SER A 1 247 ? -36.25 -6.938 27.266 1 87.31 247 SER A CA 1
ATOM 1928 C C . SER A 1 247 ? -35.688 -6.309 28.531 1 87.31 247 SER A C 1
ATOM 1930 O O . SER A 1 247 ? -36.312 -6.332 29.594 1 87.31 247 SER A O 1
ATOM 1932 N N . SER A 1 248 ? -34.531 -5.688 28.422 1 86.38 248 SER A N 1
ATOM 1933 C CA . SER A 1 248 ? -33.875 -5.102 29.578 1 86.38 248 SER A CA 1
ATOM 1934 C C . SER A 1 248 ? -34.062 -3.588 29.609 1 86.38 248 SER A C 1
ATOM 1936 O O . SER A 1 248 ? -33.625 -2.928 30.562 1 86.38 248 SER A O 1
ATOM 1938 N N . ASN A 1 249 ? -34.812 -3.139 28.688 1 87.94 249 ASN A N 1
ATOM 1939 C CA . ASN A 1 249 ? -35.062 -1.704 28.562 1 87.94 249 ASN A CA 1
ATOM 1940 C C . ASN A 1 249 ? -33.781 -0.905 28.656 1 87.94 249 ASN A C 1
ATOM 1942 O O . ASN A 1 249 ? -33.688 0.073 29.406 1 87.94 249 ASN A O 1
ATOM 1946 N N . SER A 1 250 ? -32.688 -1.553 28.203 1 89.31 250 SER A N 1
ATOM 1947 C CA . SER A 1 250 ? -31.406 -0.891 28.203 1 89.31 250 SER A CA 1
ATOM 1948 C C . SER A 1 250 ? -30.672 -1.089 26.875 1 89.31 250 SER A C 1
ATOM 1950 O O . SER A 1 250 ? -31.062 -1.94 26.062 1 89.31 250 SER A O 1
ATOM 1952 N N . SER A 1 251 ? -29.781 -0.203 26.656 1 88.88 251 SER A N 1
ATOM 1953 C CA . SER A 1 251 ? -28.969 -0.326 25.453 1 88.88 251 SER A CA 1
ATOM 1954 C C . SER A 1 251 ? -27.812 -1.299 25.656 1 88.88 251 SER A C 1
ATOM 1956 O O . SER A 1 251 ? -27.203 -1.328 26.719 1 88.88 251 SER A O 1
ATOM 1958 N N . ILE A 1 252 ? -27.703 -2.197 24.703 1 91.81 252 ILE A N 1
ATOM 1959 C CA . ILE A 1 252 ? -26.578 -3.129 24.75 1 91.81 252 ILE A CA 1
ATOM 1960 C C . ILE A 1 252 ? -25.625 -2.842 23.578 1 91.81 252 ILE A C 1
ATOM 1962 O O . ILE A 1 252 ? -26.047 -2.352 22.531 1 91.81 252 ILE A O 1
ATOM 1966 N N . VAL A 1 253 ? -24.359 -2.992 23.875 1 93.12 253 VAL A N 1
ATOM 1967 C CA . VAL A 1 253 ? -23.344 -2.822 22.844 1 93.12 253 VAL A CA 1
ATOM 1968 C C . VAL A 1 253 ? -22.875 -4.188 22.344 1 93.12 253 VAL A C 1
ATOM 1970 O O . VAL A 1 253 ? -22.531 -5.059 23.141 1 93.12 253 VAL A O 1
ATOM 1973 N N . GLU A 1 254 ? -22.938 -4.359 21.078 1 94 254 GLU A N 1
ATOM 1974 C CA . GLU A 1 254 ? -22.516 -5.621 20.484 1 94 254 GLU A CA 1
ATOM 1975 C C . GLU A 1 254 ? -21.469 -5.391 19.391 1 94 254 GLU A C 1
ATOM 1977 O O . GLU A 1 254 ? -21.438 -4.32 18.781 1 94 254 GLU A O 1
ATOM 1982 N N . LEU A 1 255 ? -20.656 -6.422 19.297 1 96.5 255 LEU A N 1
ATOM 1983 C CA . LEU A 1 255 ? -19.672 -6.391 18.219 1 96.5 255 LEU A CA 1
ATOM 1984 C C . LEU A 1 255 ? -20.25 -6.977 16.938 1 96.5 255 LEU A C 1
ATOM 1986 O O . LEU A 1 255 ? -20.781 -8.086 16.938 1 96.5 255 LEU A O 1
ATOM 1990 N N . ARG A 1 256 ? -20.172 -6.211 15.883 1 96.5 256 ARG A N 1
ATOM 1991 C CA . ARG A 1 256 ? -20.688 -6.688 14.602 1 96.5 256 ARG A CA 1
A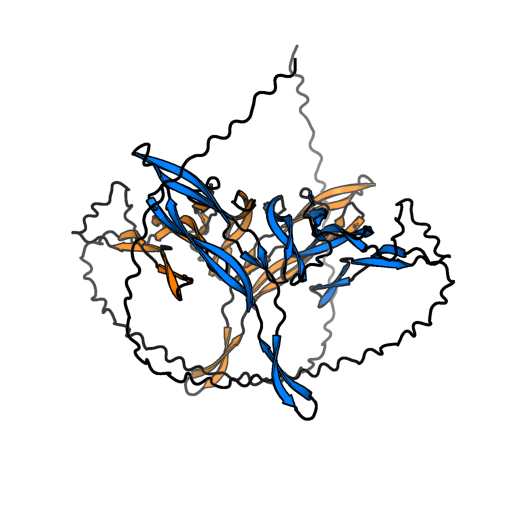TOM 1992 C C . ARG A 1 256 ? -19.609 -6.617 13.531 1 96.5 256 ARG A C 1
ATOM 1994 O O . ARG A 1 256 ? -18.922 -5.602 13.391 1 96.5 256 ARG A O 1
ATOM 2001 N N . LYS A 1 257 ? -19.484 -7.707 12.828 1 96.75 257 LYS A N 1
ATOM 2002 C CA . LYS A 1 257 ? -18.562 -7.805 11.695 1 96.75 257 LYS A CA 1
ATOM 2003 C C . LYS A 1 257 ? -19.312 -7.773 10.375 1 96.75 257 LYS A C 1
ATOM 2005 O O . LYS A 1 257 ? -20.172 -8.625 10.125 1 96.75 257 LYS A O 1
ATOM 2010 N N . PHE A 1 258 ? -19.047 -6.742 9.531 1 96.81 258 PHE A N 1
ATOM 2011 C CA . PHE A 1 258 ? -19.719 -6.578 8.25 1 96.81 258 PHE A CA 1
ATOM 2012 C C . PHE A 1 258 ? -18.797 -6.992 7.102 1 96.81 258 PHE A C 1
ATOM 2014 O O . PHE A 1 258 ? -17.703 -6.465 6.957 1 96.81 258 PHE A O 1
ATOM 2021 N N . ASP A 1 259 ? -19.281 -7.945 6.348 1 97 259 ASP A N 1
ATOM 2022 C CA . ASP A 1 259 ? -18.578 -8.219 5.098 1 97 259 ASP A CA 1
ATOM 2023 C C . ASP A 1 259 ? -19.031 -7.258 3.996 1 97 259 ASP A C 1
ATOM 2025 O O . ASP A 1 259 ? -20 -7.516 3.297 1 97 259 ASP A O 1
ATOM 2029 N N . VAL A 1 260 ? -18.25 -6.219 3.844 1 95.94 260 VAL A N 1
ATOM 2030 C CA . VAL A 1 260 ? -18.609 -5.184 2.881 1 95.94 260 VAL A CA 1
ATOM 2031 C C . VAL A 1 260 ? -18.172 -5.605 1.479 1 95.94 260 VAL A C 1
ATOM 2033 O O . VAL A 1 260 ? -18.703 -5.105 0.482 1 95.94 260 VAL A O 1
ATOM 2036 N N . GLY A 1 261 ? -17.188 -6.355 1.394 1 95.69 261 GLY A N 1
ATOM 2037 C CA . GLY A 1 261 ? -16.75 -6.906 0.122 1 95.69 261 GLY A CA 1
ATOM 2038 C C . GLY A 1 261 ? -15.992 -5.902 -0.732 1 95.69 261 GLY A C 1
ATOM 2039 O O . GLY A 1 261 ? -15.977 -4.707 -0.431 1 95.69 261 GLY A O 1
ATOM 2040 N N . LYS A 1 262 ? -15.312 -6.398 -1.794 1 94.44 262 LYS A N 1
ATOM 2041 C CA . LYS A 1 262 ? -14.656 -5.605 -2.826 1 94.44 262 LYS A CA 1
ATOM 2042 C C . LYS A 1 262 ? -14.641 -6.344 -4.164 1 94.44 262 LYS A C 1
ATOM 2044 O O . LYS A 1 262 ? -14.656 -7.574 -4.195 1 94.44 262 LYS A O 1
ATOM 2049 N N . CYS A 1 263 ? -14.625 -5.539 -5.141 1 94.5 263 CYS A N 1
ATOM 2050 C CA . CYS A 1 263 ? -14.562 -6.133 -6.473 1 94.5 263 CYS A CA 1
ATOM 2051 C C . CYS A 1 263 ? -13.125 -6.18 -6.98 1 94.5 263 CYS A C 1
ATOM 2053 O O . CYS A 1 263 ? -12.438 -5.16 -7.004 1 94.5 263 CYS A O 1
ATOM 2055 N N . ILE A 1 264 ? -12.781 -7.398 -7.352 1 93.81 264 ILE A N 1
ATOM 2056 C CA . ILE A 1 264 ? -11.422 -7.621 -7.832 1 93.81 264 ILE A CA 1
ATOM 2057 C C . ILE A 1 264 ? -11.461 -8.312 -9.195 1 93.81 264 ILE A C 1
ATOM 2059 O O . ILE A 1 264 ? -12.281 -9.211 -9.414 1 93.81 264 ILE A O 1
ATOM 2063 N N . GLY A 1 265 ? -10.523 -7.754 -10.055 1 88.94 265 GLY A N 1
ATOM 2064 C CA . GLY A 1 265 ? -10.414 -8.492 -11.305 1 88.94 265 GLY A CA 1
ATOM 2065 C C . GLY A 1 265 ? -10.016 -7.617 -12.484 1 88.94 265 GLY A C 1
ATOM 2066 O O . GLY A 1 265 ? -9.875 -6.402 -12.336 1 88.94 265 GLY A O 1
ATOM 2067 N N . ILE A 1 266 ? -9.641 -8.367 -13.539 1 82.94 266 ILE A N 1
ATOM 2068 C CA . ILE A 1 266 ? -9.273 -7.703 -14.781 1 82.94 266 ILE A CA 1
ATOM 2069 C C . ILE A 1 266 ? -10.32 -8.016 -15.859 1 82.94 266 ILE A C 1
ATOM 2071 O O . ILE A 1 266 ? -10.695 -9.172 -16.047 1 82.94 266 ILE A O 1
ATOM 2075 N N . CYS A 1 267 ? -10.805 -6.957 -16.375 1 85.62 267 CYS A N 1
ATOM 2076 C CA . CYS A 1 267 ? -11.828 -7.109 -17.391 1 85.62 267 CYS A CA 1
ATOM 2077 C C . CYS A 1 267 ? -11.242 -6.879 -18.781 1 85.62 267 CYS A C 1
ATOM 2079 O O . CYS A 1 267 ? -10.445 -5.965 -18.984 1 85.62 267 CYS A O 1
ATOM 2081 N N . SER A 1 268 ? -11.391 -7.906 -19.594 1 77.19 268 SER A N 1
ATOM 2082 C CA . SER A 1 268 ? -10.93 -7.785 -20.969 1 77.19 268 SER A CA 1
ATOM 2083 C C . SER A 1 268 ? -11.734 -6.734 -21.734 1 77.19 268 SER A C 1
ATOM 2085 O O . SER A 1 268 ? -12.945 -6.609 -21.547 1 77.19 268 SER A O 1
ATOM 2087 N N . PRO A 1 269 ? -10.859 -5.906 -22.422 1 75.5 269 PRO A N 1
ATOM 2088 C CA . PRO A 1 269 ? -11.594 -4.938 -23.25 1 75.5 269 PRO A CA 1
ATOM 2089 C C . PRO A 1 269 ? -12.523 -5.605 -24.266 1 75.5 269 PRO A C 1
ATOM 2091 O O . PRO A 1 269 ? -12.211 -6.684 -24.766 1 75.5 269 PRO A O 1
ATOM 2094 N N . THR A 1 270 ? -13.727 -5.219 -24.203 1 70.19 270 THR A N 1
ATOM 2095 C CA . THR A 1 270 ? -14.633 -5.703 -25.25 1 70.19 270 THR A CA 1
ATOM 2096 C C . THR A 1 270 ? -14.531 -4.836 -26.5 1 70.19 270 THR A C 1
ATOM 2098 O O . THR A 1 270 ? -14.773 -3.629 -26.453 1 70.19 270 THR A O 1
ATOM 2101 N N . PRO A 1 271 ? -13.953 -5.492 -27.5 1 71.5 271 PRO A N 1
ATOM 2102 C CA . PRO A 1 271 ? -13.914 -4.715 -28.734 1 71.5 271 PRO A CA 1
ATOM 2103 C C . PRO A 1 271 ? -15.305 -4.418 -29.297 1 71.5 271 PRO A C 1
ATOM 2105 O O . PRO A 1 271 ? -16.203 -5.25 -29.188 1 71.5 271 PRO A O 1
ATOM 2108 N N . PHE A 1 272 ? -15.469 -3.201 -29.547 1 74.94 272 PHE A N 1
ATOM 2109 C CA . PHE A 1 272 ? -16.672 -2.799 -30.266 1 74.94 272 PHE A CA 1
ATOM 2110 C C . PHE A 1 272 ? -16.344 -2.428 -31.703 1 74.94 272 PHE A C 1
ATOM 2112 O O . PHE A 1 272 ? -15.531 -1.53 -31.953 1 74.94 272 PHE A O 1
ATOM 2119 N N . CYS A 1 273 ? -16.969 -3.248 -32.594 1 78.94 273 CYS A N 1
ATOM 2120 C CA . CYS A 1 273 ? -16.719 -2.982 -34 1 78.94 273 CYS A CA 1
ATOM 2121 C C . CYS A 1 273 ? -17.469 -1.729 -34.469 1 78.94 273 CYS A C 1
ATOM 2123 O O . CYS A 1 273 ? -18.688 -1.629 -34.312 1 78.94 273 CYS A O 1
ATOM 2125 N N . ILE A 1 274 ? -16.672 -0.765 -34.781 1 79.94 274 ILE A N 1
ATOM 2126 C CA . ILE A 1 274 ? -17.25 0.49 -35.25 1 79.94 274 ILE A CA 1
ATOM 2127 C C . ILE A 1 274 ? -17.562 0.389 -36.75 1 79.94 274 ILE A C 1
ATOM 2129 O O . ILE A 1 274 ? -18.625 0.809 -37.188 1 79.94 274 ILE A O 1
ATOM 2133 N N . ILE A 1 275 ? -16.609 -0.168 -37.438 1 80 275 ILE A N 1
ATOM 2134 C CA . ILE A 1 275 ? -16.828 -0.234 -38.875 1 80 275 ILE A CA 1
ATOM 2135 C C . ILE A 1 275 ? -16.828 -1.691 -39.344 1 80 275 ILE A C 1
ATOM 2137 O O . ILE A 1 275 ? -15.789 -2.363 -39.281 1 80 275 ILE A O 1
ATOM 2141 N N . TRP A 1 276 ? -18.016 -2.199 -39.562 1 82.56 276 TRP A N 1
ATOM 2142 C CA . TRP A 1 276 ? -18.188 -3.555 -40.062 1 82.56 276 TRP A CA 1
ATOM 2143 C C . TRP A 1 276 ? -18.234 -3.562 -41.594 1 82.56 276 TRP A C 1
ATOM 2145 O O . TRP A 1 276 ? -18.938 -2.754 -42.219 1 82.56 276 TRP A O 1
ATOM 2155 N N . ASP A 1 277 ? -17.422 -4.406 -42.125 1 81.44 277 ASP A N 1
ATOM 2156 C CA . ASP A 1 277 ? -17.5 -4.637 -43.562 1 81.44 277 ASP A CA 1
ATOM 2157 C C . ASP A 1 277 ? -18.359 -5.855 -43.906 1 81.44 277 ASP A C 1
ATOM 2159 O O . ASP A 1 277 ? -17.922 -6.996 -43.719 1 81.44 277 ASP A O 1
ATOM 2163 N N . PRO A 1 278 ? -19.5 -5.637 -44.312 1 84.25 278 PRO A N 1
ATOM 2164 C CA . PRO A 1 278 ? -20.391 -6.762 -44.656 1 84.25 278 PRO A CA 1
ATOM 2165 C C . PRO A 1 278 ? -19.812 -7.68 -45.719 1 84.25 278 PRO A C 1
ATOM 2167 O O . PRO A 1 278 ? -20.125 -8.867 -45.75 1 84.25 278 PRO A O 1
ATOM 2170 N N . SER A 1 279 ? -19.125 -7.074 -46.531 1 84.88 279 SER A N 1
ATOM 2171 C CA . SER A 1 279 ? -18.594 -7.859 -47.625 1 84.88 279 SER A CA 1
ATOM 2172 C C . SER A 1 279 ? -17.547 -8.867 -47.156 1 84.88 279 SER A C 1
ATOM 2174 O O . SER A 1 279 ? -17.531 -10.008 -47.625 1 84.88 279 SER A O 1
ATOM 2176 N N . SER A 1 280 ? -16.812 -8.422 -46.156 1 79.38 280 SER A N 1
ATOM 2177 C CA . SER A 1 280 ? -15.711 -9.258 -45.688 1 79.38 280 SER A CA 1
ATOM 2178 C C . SER A 1 280 ? -16.047 -9.938 -44.375 1 79.38 280 SER A C 1
ATOM 2180 O O . SER A 1 280 ? -15.391 -10.906 -43.969 1 79.38 280 SER A O 1
ATOM 2182 N N . GLY A 1 281 ? -17.125 -9.539 -43.844 1 78.94 281 GLY A N 1
ATOM 2183 C CA . GLY A 1 281 ? -17.547 -10.055 -42.531 1 78.94 281 GLY A CA 1
ATOM 2184 C C . GLY A 1 281 ? -16.578 -9.734 -41.406 1 78.94 281 GLY A C 1
ATOM 2185 O O . GLY A 1 281 ? -16.484 -10.484 -40.438 1 78.94 281 GLY A O 1
ATOM 2186 N N . LYS A 1 282 ? -15.742 -8.742 -41.844 1 80 282 LYS A N 1
ATOM 2187 C CA . LYS A 1 282 ? -14.719 -8.438 -40.844 1 80 282 LYS A CA 1
ATOM 2188 C C . LYS A 1 282 ? -14.945 -7.062 -40.219 1 80 282 LYS A C 1
ATOM 2190 O O . LYS A 1 282 ? -15.594 -6.203 -40.844 1 80 282 LYS A O 1
ATOM 2195 N N . CYS A 1 283 ? -14.57 -6.914 -39 1 79.25 283 CYS A N 1
ATOM 2196 C CA . CYS A 1 283 ? -14.547 -5.621 -38.312 1 79.25 283 CYS A CA 1
ATOM 2197 C C . CYS A 1 283 ? -13.352 -4.793 -38.75 1 79.25 283 CYS A C 1
ATOM 2199 O O . CYS A 1 283 ? -12.203 -5.195 -38.531 1 79.25 283 CYS A O 1
ATOM 2201 N N . LEU A 1 284 ? -13.625 -3.748 -39.531 1 78.06 284 LEU A N 1
ATOM 2202 C CA . LEU A 1 284 ? -12.562 -2.914 -40.062 1 78.06 284 LEU A CA 1
ATOM 2203 C C . LEU A 1 284 ? -11.992 -1.987 -39 1 78.06 284 LEU A C 1
ATOM 2205 O O . LEU A 1 284 ? -10.812 -1.616 -39.062 1 78.06 284 LEU A O 1
ATOM 2209 N N . SER A 1 285 ? -12.836 -1.55 -38.094 1 79.44 285 SER A N 1
ATOM 2210 C CA . SER A 1 285 ? -12.398 -0.671 -37.031 1 79.44 285 SER A CA 1
ATOM 2211 C C . SER A 1 285 ? -13.133 -0.984 -35.719 1 79.44 285 SER A C 1
ATOM 2213 O O . SER A 1 285 ? -14.352 -1.187 -35.719 1 79.44 285 SER A O 1
ATOM 2215 N N . SER A 1 286 ? -12.344 -1.284 -34.688 1 75.06 286 SER A N 1
ATOM 2216 C CA . SER A 1 286 ? -12.953 -1.563 -33.406 1 75.06 286 SER A CA 1
ATOM 2217 C C . SER A 1 286 ? -12.422 -0.625 -32.312 1 75.06 286 SER A C 1
ATOM 2219 O O . SER A 1 286 ? -11.328 -0.068 -32.438 1 75.06 286 SER A O 1
ATOM 2221 N N . ILE A 1 287 ? -13.336 -0.127 -31.516 1 73.88 287 ILE A N 1
ATOM 2222 C CA . ILE A 1 287 ? -12.914 0.583 -30.312 1 73.88 287 ILE A CA 1
ATOM 2223 C C . ILE A 1 287 ? -13.039 -0.338 -29.094 1 73.88 287 ILE A C 1
ATOM 2225 O O . ILE A 1 287 ? -13.945 -1.172 -29.031 1 73.88 287 ILE A O 1
ATOM 2229 N N . SER A 1 288 ? -12 -0.439 -28.406 1 70.44 288 SER A N 1
ATOM 2230 C CA . SER A 1 288 ? -12.055 -1.231 -27.188 1 70.44 288 SER A CA 1
ATOM 2231 C C . SER A 1 288 ? -12.414 -0.367 -25.984 1 70.44 288 SER A C 1
ATOM 2233 O O . SER A 1 288 ? -11.859 0.722 -25.812 1 70.44 288 SER A O 1
ATOM 2235 N N . THR A 1 289 ? -13.641 -0.595 -25.531 1 68.31 289 THR A N 1
ATOM 2236 C CA . THR A 1 289 ? -13.984 0.11 -24.312 1 68.31 289 THR A CA 1
ATOM 2237 C C . THR A 1 289 ? -13.438 -0.625 -23.094 1 68.31 289 THR A C 1
ATOM 2239 O O . THR A 1 289 ? -13.5 -1.854 -23.016 1 68.31 289 THR A O 1
ATOM 2242 N N . SER A 1 290 ? -12.594 0.045 -22.359 1 69.38 290 SER A N 1
ATOM 2243 C CA . SER A 1 290 ? -12.031 -0.551 -21.156 1 69.38 290 SER A CA 1
ATOM 2244 C C . SER A 1 290 ? -13.125 -0.867 -20.141 1 69.38 290 SER A C 1
ATOM 2246 O O . SER A 1 290 ? -13.977 -0.024 -19.844 1 69.38 290 SER A O 1
ATOM 2248 N N . SER A 1 291 ? -13.453 -2.238 -20.016 1 77.69 291 SER A N 1
ATOM 2249 C CA . SER A 1 291 ? -14.391 -2.646 -18.969 1 77.69 291 SER A CA 1
ATOM 2250 C C . SER A 1 291 ? -13.695 -2.758 -17.625 1 77.69 291 SER A C 1
ATOM 2252 O O . SER A 1 291 ? -12.492 -3.043 -17.547 1 77.69 291 SER A O 1
ATOM 2254 N N . ARG A 1 292 ? -14.312 -2.174 -16.641 1 85.25 292 ARG A N 1
ATOM 2255 C CA . ARG A 1 292 ? -13.797 -2.277 -15.273 1 85.25 292 ARG A CA 1
ATOM 2256 C C . ARG A 1 292 ? -14.672 -3.197 -14.43 1 85.25 292 ARG A C 1
ATOM 2258 O O . ARG A 1 292 ? -15.852 -3.408 -14.742 1 85.25 292 ARG A O 1
ATOM 2265 N N . CYS A 1 293 ? -14.094 -3.822 -13.562 1 91.81 293 CYS A N 1
ATOM 2266 C CA . CYS A 1 293 ? -14.812 -4.637 -12.594 1 91.81 293 CYS A CA 1
ATOM 2267 C C . CYS A 1 293 ? -15.531 -3.766 -11.57 1 91.81 293 CYS A C 1
ATOM 2269 O O . CYS A 1 293 ? -14.891 -3.09 -10.766 1 91.81 293 CYS A O 1
ATOM 2271 N N . LYS A 1 294 ? -16.844 -3.789 -11.688 1 88.75 294 LYS A N 1
ATOM 2272 C CA . LYS A 1 294 ? -17.609 -2.877 -10.844 1 88.75 294 LYS A CA 1
ATOM 2273 C C . LYS A 1 294 ? -18.719 -3.619 -10.094 1 88.75 294 LYS A C 1
ATOM 2275 O O . LYS A 1 294 ? -19.172 -4.672 -10.539 1 88.75 294 LYS A O 1
ATOM 2280 N N . ALA A 1 295 ? -19.141 -3.004 -9.031 1 90.62 295 ALA A N 1
ATOM 2281 C CA . ALA A 1 295 ? -20.234 -3.549 -8.242 1 90.62 295 ALA A CA 1
ATOM 2282 C C . ALA A 1 295 ? -21.578 -3.285 -8.914 1 90.62 295 ALA A C 1
ATOM 2284 O O . ALA A 1 295 ? -21.812 -2.199 -9.445 1 90.62 295 ALA A O 1
ATOM 2285 N N . THR A 1 296 ? -22.469 -4.262 -8.922 1 87.56 296 THR A N 1
ATOM 2286 C CA . THR A 1 296 ? -23.766 -4.109 -9.57 1 87.56 296 THR A CA 1
ATOM 2287 C C . THR A 1 296 ? -24.891 -4.188 -8.539 1 87.56 296 THR A C 1
ATOM 2289 O O . THR A 1 296 ? -26.016 -3.766 -8.812 1 87.56 296 THR A O 1
ATOM 2292 N N . ALA A 1 297 ? -24.672 -4.793 -7.473 1 87.81 297 ALA A N 1
ATOM 2293 C CA . ALA A 1 297 ? -25.656 -4.902 -6.395 1 87.81 297 ALA A CA 1
ATOM 2294 C C . ALA A 1 297 ? -25.031 -4.531 -5.051 1 87.81 297 ALA A C 1
ATOM 2296 O O . ALA A 1 297 ? -23.828 -4.73 -4.84 1 87.81 297 ALA A O 1
ATOM 2297 N N . PHE A 1 298 ? -25.906 -3.943 -4.258 1 88.06 298 PHE A N 1
ATOM 2298 C CA . PHE A 1 298 ? -25.391 -3.58 -2.939 1 88.06 298 PHE A CA 1
ATOM 2299 C C . PHE A 1 298 ? -26.516 -3.561 -1.909 1 88.06 298 PHE A C 1
ATOM 2301 O O . PHE A 1 298 ? -27.688 -3.48 -2.266 1 88.06 298 PHE A O 1
ATOM 2308 N N . ASP A 1 299 ? -26.078 -3.842 -0.687 1 90.62 299 ASP A N 1
ATOM 2309 C CA . ASP A 1 299 ? -26.938 -3.699 0.482 1 90.62 299 ASP A CA 1
ATOM 2310 C C . ASP A 1 299 ? -26.438 -2.596 1.408 1 90.62 299 ASP A C 1
ATOM 2312 O O . ASP A 1 299 ? -25.234 -2.289 1.42 1 90.62 299 ASP A O 1
ATOM 2316 N N . THR A 1 300 ? -27.359 -1.988 2.062 1 88.94 300 THR A N 1
ATOM 2317 C CA . THR A 1 300 ? -26.984 -0.937 3 1 88.94 300 THR A CA 1
ATOM 2318 C C . THR A 1 300 ? -27.25 -1.37 4.438 1 88.94 300 THR A C 1
ATOM 2320 O O . THR A 1 300 ? -28.266 -2.004 4.719 1 88.94 300 THR A O 1
ATOM 2323 N N . HIS A 1 301 ? -26.312 -1.069 5.254 1 91.38 301 HIS A N 1
ATOM 2324 C CA . HIS A 1 301 ? -26.422 -1.348 6.68 1 91.38 301 HIS A CA 1
ATOM 2325 C C . HIS A 1 301 ? -26.328 -0.067 7.5 1 91.38 301 HIS A C 1
ATOM 2327 O O . HIS A 1 301 ? -25.375 0.705 7.344 1 91.38 301 HIS A O 1
ATOM 2333 N N . SER A 1 302 ? -27.328 0.147 8.336 1 92.06 302 SER A N 1
ATOM 2334 C CA . SER A 1 302 ? -27.297 1.305 9.227 1 92.06 302 SER A CA 1
ATOM 2335 C C . SER A 1 302 ? -27.266 0.879 10.688 1 92.06 302 SER A C 1
ATOM 2337 O O . SER A 1 302 ? -27.938 -0.076 11.078 1 92.06 302 SER A O 1
ATOM 2339 N N . PHE A 1 303 ? -26.438 1.588 11.391 1 93.31 303 PHE A N 1
ATOM 2340 C CA . PHE A 1 303 ? -26.344 1.277 12.812 1 93.31 303 PHE A CA 1
ATOM 2341 C C . PHE A 1 303 ? -25.844 2.482 13.594 1 93.31 303 PHE A C 1
ATOM 2343 O O . PHE A 1 303 ? -25.453 3.49 13.008 1 93.31 303 PHE A O 1
ATOM 2350 N N . THR A 1 304 ? -25.984 2.352 14.875 1 93.69 304 THR A N 1
ATOM 2351 C CA . THR A 1 304 ? -25.531 3.408 15.773 1 93.69 304 THR A CA 1
ATOM 2352 C C . THR A 1 304 ? -24.344 2.943 16.609 1 93.69 304 THR A C 1
ATOM 2354 O O . THR A 1 304 ? -24.344 1.836 17.141 1 93.69 304 THR A O 1
ATOM 2357 N N . THR A 1 305 ? -23.344 3.781 16.609 1 93.25 305 THR A N 1
ATOM 2358 C CA . THR A 1 305 ? -22.172 3.477 17.406 1 93.25 305 THR A CA 1
ATOM 2359 C C . THR A 1 305 ? -22.422 3.797 18.875 1 93.25 305 THR A C 1
ATOM 2361 O O . THR A 1 305 ? -23.422 4.441 19.219 1 93.25 305 THR A O 1
ATOM 2364 N N . PRO A 1 306 ? -21.562 3.35 19.719 1 91 306 PRO A N 1
ATOM 2365 C CA . PRO A 1 306 ? -21.781 3.611 21.156 1 91 306 PRO A CA 1
ATOM 2366 C C . PRO A 1 306 ? -21.797 5.102 21.484 1 91 306 PRO A C 1
ATOM 2368 O O . PRO A 1 306 ? -22.453 5.516 22.438 1 91 306 PRO A O 1
ATOM 2371 N N . ASP A 1 307 ? -21.172 5.883 20.688 1 87.19 307 ASP A N 1
ATOM 2372 C CA . ASP A 1 307 ? -21.125 7.32 20.922 1 87.19 307 ASP A CA 1
ATOM 2373 C C . ASP A 1 307 ? -22.391 8 20.406 1 87.19 307 ASP A C 1
ATOM 2375 O O . ASP A 1 307 ? -22.547 9.211 20.562 1 87.19 307 ASP A O 1
ATOM 2379 N N . GLY A 1 308 ? -23.219 7.242 19.781 1 87.5 308 GLY A N 1
ATOM 2380 C CA . GLY A 1 308 ? -24.5 7.762 19.359 1 87.5 308 GLY A CA 1
ATOM 2381 C C . GLY A 1 308 ? -24.516 8.234 17.922 1 87.5 308 GLY A C 1
ATOM 2382 O O . GLY A 1 308 ? -25.5 8.82 17.469 1 87.5 308 GLY A O 1
ATOM 2383 N N . LYS A 1 309 ? -23.469 7.992 17.297 1 87.69 309 LYS A N 1
ATOM 2384 C CA . LYS A 1 309 ? -23.391 8.43 15.914 1 87.69 309 LYS A CA 1
ATOM 2385 C C . LYS A 1 309 ? -23.969 7.367 14.977 1 87.69 309 LYS A C 1
ATOM 2387 O O . LYS A 1 309 ? -23.703 6.172 15.148 1 87.69 309 LYS A O 1
ATOM 2392 N N . GLU A 1 310 ? -24.734 7.848 14.062 1 89.88 310 GLU A N 1
ATOM 2393 C CA . GLU A 1 310 ? -25.281 6.938 13.062 1 89.88 310 GLU A CA 1
ATOM 2394 C C . GLU A 1 310 ? -24.312 6.699 11.922 1 89.88 310 GLU A C 1
ATOM 2396 O O . GLU A 1 310 ? -23.734 7.645 11.383 1 89.88 310 GLU A O 1
ATOM 2401 N N . LYS A 1 311 ? -24.203 5.445 11.562 1 89.88 311 LYS A N 1
ATOM 2402 C CA . LYS A 1 311 ? -23.297 5.07 10.484 1 89.88 311 LYS A CA 1
ATOM 2403 C C . LYS A 1 311 ? -24 4.191 9.453 1 89.88 311 LYS A C 1
ATOM 2405 O O . LYS A 1 311 ? -24.906 3.426 9.797 1 89.88 311 LYS A O 1
ATOM 2410 N N . MET A 1 312 ? -23.562 4.453 8.273 1 87.94 312 MET A N 1
ATOM 2411 C CA . MET A 1 312 ? -24.094 3.645 7.184 1 87.94 312 MET A CA 1
ATOM 2412 C C . MET A 1 312 ? -22.969 2.973 6.406 1 87.94 312 MET A C 1
ATOM 2414 O O . MET A 1 312 ? -21.984 3.617 6.059 1 87.94 312 MET A O 1
ATOM 2418 N N . LEU A 1 313 ? -23.172 1.623 6.125 1 90.5 313 LEU A N 1
ATOM 2419 C CA . LEU A 1 313 ? -22.203 0.877 5.344 1 90.5 313 LEU A CA 1
ATOM 2420 C C . LEU A 1 313 ? -22.844 0.264 4.105 1 90.5 313 LEU A C 1
ATOM 2422 O O . LEU A 1 313 ? -23.984 -0.173 4.148 1 90.5 313 LEU A O 1
ATOM 2426 N N . ILE A 1 314 ? -22.078 0.301 3.111 1 89.69 314 ILE A N 1
ATOM 2427 C CA . ILE A 1 314 ? -22.5 -0.357 1.883 1 89.69 314 ILE A CA 1
ATOM 2428 C C . ILE A 1 314 ? -21.781 -1.689 1.729 1 89.69 314 ILE A C 1
ATOM 2430 O O . ILE A 1 314 ? -20.547 -1.753 1.871 1 89.69 314 ILE A O 1
ATOM 2434 N N . SER A 1 315 ? -22.547 -2.742 1.521 1 93 315 SER A N 1
ATOM 2435 C CA . SER A 1 315 ? -21.984 -4.055 1.237 1 93 315 SER A CA 1
ATOM 2436 C C . SER A 1 315 ? -22.219 -4.461 -0.212 1 93 315 SER A C 1
ATOM 2438 O O . SER A 1 315 ? -23.359 -4.477 -0.675 1 93 315 SER A O 1
ATOM 2440 N N . ILE A 1 316 ? -21.125 -4.793 -0.825 1 92.69 316 ILE A N 1
ATOM 2441 C CA . ILE A 1 316 ? -21.219 -5.203 -2.223 1 92.69 316 ILE A CA 1
ATOM 2442 C C . ILE A 1 316 ? -21.75 -6.629 -2.307 1 92.69 316 ILE A C 1
ATOM 2444 O O . ILE A 1 316 ? -21.297 -7.516 -1.579 1 92.69 316 ILE A O 1
ATOM 2448 N N . GLY A 1 317 ? -22.688 -6.844 -3.207 1 92.69 317 GLY A N 1
ATOM 2449 C CA . GLY A 1 317 ? -23.281 -8.164 -3.361 1 92.69 317 GLY A CA 1
ATOM 2450 C C . GLY A 1 317 ? -22.719 -8.93 -4.547 1 92.69 317 GLY A C 1
ATOM 2451 O O . GLY A 1 317 ? -22.562 -10.148 -4.477 1 92.69 317 GLY A O 1
ATOM 2452 N N . ASN A 1 318 ? -22.531 -8.195 -5.586 1 92.19 318 ASN A N 1
ATOM 2453 C CA . ASN A 1 318 ? -22.062 -8.836 -6.809 1 92.19 318 ASN A CA 1
ATOM 2454 C C . ASN A 1 318 ? -21.172 -7.906 -7.625 1 92.19 318 ASN A C 1
ATOM 2456 O O . ASN A 1 318 ? -21.312 -6.684 -7.551 1 92.19 318 ASN A O 1
ATOM 2460 N N . CYS A 1 319 ? -20.234 -8.562 -8.344 1 92.56 319 CYS A N 1
ATOM 2461 C CA . CYS A 1 319 ? -19.312 -7.824 -9.203 1 92.56 319 CYS A CA 1
ATOM 2462 C C . CYS A 1 319 ? -19.391 -8.328 -10.641 1 92.56 319 CYS A C 1
ATOM 2464 O O . CYS A 1 319 ? -19.469 -9.531 -10.875 1 92.56 319 CYS A O 1
ATOM 2466 N N . VAL A 1 320 ? -19.344 -7.367 -11.57 1 89.12 320 VAL A N 1
ATOM 2467 C CA . VAL A 1 320 ? -19.391 -7.746 -12.977 1 89.12 320 VAL A CA 1
ATOM 2468 C C . VAL A 1 320 ? -18.5 -6.812 -13.789 1 89.12 320 VAL A C 1
ATOM 2470 O O . VAL A 1 320 ? -18.219 -5.688 -13.367 1 89.12 320 VAL A O 1
ATOM 2473 N N . CYS A 1 321 ? -18.062 -7.395 -14.852 1 86.5 321 CYS A N 1
ATOM 2474 C CA . CYS A 1 321 ? -17.344 -6.551 -15.805 1 86.5 321 CYS A CA 1
ATOM 2475 C C . CYS A 1 321 ? -18.312 -5.699 -16.609 1 86.5 321 CYS A C 1
ATOM 2477 O O . CYS A 1 321 ? -19.266 -6.219 -17.203 1 86.5 321 CYS A O 1
ATOM 2479 N N . ALA A 1 322 ? -18.281 -4.391 -16.375 1 79.44 322 ALA A N 1
ATOM 2480 C CA . ALA A 1 322 ? -19.141 -3.488 -17.141 1 79.44 322 ALA A CA 1
ATOM 2481 C C . ALA A 1 322 ? -18.375 -2.244 -17.578 1 79.44 322 ALA A C 1
ATOM 2483 O O . ALA A 1 322 ? -17.391 -1.85 -16.938 1 79.44 322 ALA A O 1
ATOM 2484 N N . MET B 1 1 ? 33.469 -14.852 51.531 1 21.3 1 MET B N 1
ATOM 2485 C CA . MET B 1 1 ? 34.062 -15.484 50.344 1 21.3 1 MET B CA 1
ATOM 2486 C C . MET B 1 1 ? 33.594 -14.805 49.062 1 21.3 1 MET B C 1
ATOM 2488 O O . MET B 1 1 ? 32.438 -15.016 48.625 1 21.3 1 MET B O 1
ATOM 2492 N N . SER B 1 2 ? 34.156 -13.477 48.656 1 19.61 2 SER B N 1
ATOM 2493 C CA . SER B 1 2 ? 34 -12.242 47.906 1 19.61 2 SER B CA 1
ATOM 2494 C C . SER B 1 2 ? 34.094 -12.492 46.406 1 19.61 2 SER B C 1
ATOM 2496 O O . SER B 1 2 ? 34.562 -13.555 45.969 1 19.61 2 SER B O 1
ATOM 2498 N N . VAL B 1 3 ? 34.344 -11.336 45.625 1 21.03 3 VAL B N 1
ATOM 2499 C CA . VAL B 1 3 ? 33.906 -10.359 44.625 1 21.03 3 VAL B CA 1
ATOM 2500 C C . VAL B 1 3 ? 34.812 -10.406 43.406 1 21.03 3 VAL B C 1
ATOM 2502 O O . VAL B 1 3 ? 35.938 -9.914 43.438 1 21.03 3 VAL B O 1
ATOM 2505 N N . PHE B 1 4 ? 35 -11.602 42.781 1 21.66 4 PHE B N 1
ATOM 2506 C CA . PHE B 1 4 ? 36.031 -11.75 41.781 1 21.66 4 PHE B CA 1
ATOM 2507 C C . PHE B 1 4 ? 35.812 -10.781 40.625 1 21.66 4 PHE B C 1
ATOM 2509 O O . PHE B 1 4 ? 34.781 -10.812 39.938 1 21.66 4 PHE B O 1
ATOM 2516 N N . VAL B 1 5 ? 36.469 -9.516 40.531 1 18.97 5 VAL B N 1
ATOM 2517 C CA . VAL B 1 5 ? 36.438 -8.258 39.781 1 18.97 5 VAL B CA 1
ATOM 2518 C C . VAL B 1 5 ? 37 -8.461 38.406 1 18.97 5 VAL B C 1
ATOM 2520 O O . VAL B 1 5 ? 38.219 -8.531 38.219 1 18.97 5 VAL B O 1
ATOM 2523 N N . ARG B 1 6 ? 36.688 -9.461 37.562 1 18.08 6 ARG B N 1
ATOM 2524 C CA . ARG B 1 6 ? 37.5 -9.781 36.406 1 18.08 6 ARG B CA 1
ATOM 2525 C C . ARG B 1 6 ? 37.438 -8.656 35.375 1 18.08 6 ARG B C 1
ATOM 2527 O O . ARG B 1 6 ? 36.5 -8.562 34.594 1 18.08 6 ARG B O 1
ATOM 2534 N N . GLY B 1 7 ? 37.688 -7.305 35.594 1 17.09 7 GLY B N 1
ATOM 2535 C CA . GLY B 1 7 ? 37.344 -6.152 34.781 1 17.09 7 GLY B CA 1
ATOM 2536 C C . GLY B 1 7 ? 38.125 -6.102 33.469 1 17.09 7 GLY B C 1
ATOM 2537 O O . GLY B 1 7 ? 37.562 -5.824 32.406 1 17.09 7 GLY B O 1
ATOM 2538 N N . THR B 1 8 ? 39.5 -6.195 33.188 1 16.81 8 THR B N 1
ATOM 2539 C CA . THR B 1 8 ? 40.281 -5.09 32.625 1 16.81 8 THR B CA 1
ATOM 2540 C C . THR B 1 8 ? 40.406 -5.242 31.125 1 16.81 8 THR B C 1
ATOM 2542 O O . THR B 1 8 ? 41.125 -6.125 30.656 1 16.81 8 THR B O 1
ATOM 2545 N N . VAL B 1 9 ? 39.469 -5.41 30.188 1 18.88 9 VAL B N 1
ATOM 2546 C CA . VAL B 1 9 ? 39.906 -5.715 28.828 1 18.88 9 VAL B CA 1
ATOM 2547 C C . VAL B 1 9 ? 40.625 -4.504 28.234 1 18.88 9 VAL B C 1
ATOM 2549 O O . VAL B 1 9 ? 40.094 -3.4 28.203 1 18.88 9 VAL B O 1
ATOM 2552 N N . THR B 1 10 ? 42 -4.395 28.031 1 17.42 10 THR B N 1
ATOM 2553 C CA . THR B 1 10 ? 43 -3.41 27.656 1 17.42 10 THR B CA 1
ATOM 2554 C C . THR B 1 10 ? 42.75 -2.873 26.25 1 17.42 10 THR B C 1
ATOM 2556 O O . THR B 1 10 ? 42.031 -3.5 25.469 1 17.42 10 THR B O 1
ATOM 2559 N N . SER B 1 11 ? 43.531 -1.735 25.656 1 17.31 11 SER B N 1
ATOM 2560 C CA . SER B 1 11 ? 43.688 -0.438 25.016 1 17.31 11 SER B CA 1
ATOM 2561 C C . SER B 1 11 ? 44.219 -0.591 23.594 1 17.31 11 SER B C 1
ATOM 2563 O O . SER B 1 11 ? 44.469 0.403 22.906 1 17.31 11 SER B O 1
ATOM 2565 N N . PHE B 1 12 ? 44.094 -1.641 22.703 1 18.64 12 PHE B N 1
ATOM 2566 C CA . PHE B 1 12 ? 45.125 -1.661 21.688 1 18.64 12 PHE B CA 1
ATOM 2567 C C . PHE B 1 12 ? 45.062 -0.417 20.812 1 18.64 12 PHE B C 1
ATOM 2569 O O . PHE B 1 12 ? 43.969 0.152 20.609 1 18.64 12 PHE B O 1
ATOM 2576 N N . SER B 1 13 ? 46.25 0.213 20.344 1 17.23 13 SER B N 1
ATOM 2577 C CA . SER B 1 13 ? 46.969 1.347 19.766 1 17.23 13 SER B CA 1
ATOM 2578 C C . SER B 1 13 ? 46.688 1.46 18.266 1 17.23 13 SER B C 1
ATOM 2580 O O . SER B 1 13 ? 46.75 0.461 17.547 1 17.23 13 SER B O 1
ATOM 2582 N N . PHE B 1 14 ? 46.031 2.598 17.781 1 17.58 14 PHE B N 1
ATOM 2583 C CA . PHE B 1 14 ? 45.594 3.207 16.531 1 17.58 14 PHE B CA 1
ATOM 2584 C C . PHE B 1 14 ? 46.781 3.611 15.68 1 17.58 14 PHE B C 1
ATOM 2586 O O . PHE B 1 14 ? 47.438 4.613 15.961 1 17.58 14 PHE B O 1
ATOM 2593 N N . ILE B 1 15 ? 47.562 2.674 15.102 1 17.28 15 ILE B N 1
ATOM 2594 C CA . ILE B 1 15 ? 48.719 3.098 14.344 1 17.28 15 ILE B CA 1
ATOM 2595 C C . ILE B 1 15 ? 48.281 3.977 13.172 1 17.28 15 ILE B C 1
ATOM 2597 O O . ILE B 1 15 ? 47.25 3.738 12.562 1 17.28 15 ILE B O 1
ATOM 2601 N N . ASN B 1 16 ? 49.125 5.039 12.68 1 16.98 16 ASN B N 1
ATOM 2602 C CA . ASN B 1 16 ? 49.344 6.305 11.977 1 16.98 16 ASN B CA 1
ATOM 2603 C C . ASN B 1 16 ? 49.5 6.094 10.477 1 16.98 16 ASN B C 1
ATOM 2605 O O . ASN B 1 16 ? 50.625 5.926 9.984 1 16.98 16 ASN B O 1
ATOM 2609 N N . ARG B 1 17 ? 48.812 5.328 9.672 1 17.08 17 ARG B N 1
ATOM 2610 C CA . ARG B 1 17 ? 49.438 5.09 8.359 1 17.08 17 ARG B CA 1
ATOM 2611 C C . ARG B 1 17 ? 49.531 6.391 7.57 1 17.08 17 ARG B C 1
ATOM 2613 O O . ARG B 1 17 ? 48.688 7.262 7.66 1 17.08 17 ARG B O 1
ATOM 2620 N N . PRO B 1 18 ? 50.656 6.59 6.719 1 17.33 18 PRO B N 1
ATOM 2621 C CA . PRO B 1 18 ? 51.281 7.738 6.043 1 17.33 18 PRO B CA 1
ATOM 2622 C C . PRO B 1 18 ? 50.438 8.258 4.879 1 17.33 18 PRO B C 1
ATOM 2624 O O . PRO B 1 18 ? 49.531 7.559 4.402 1 17.33 18 PRO B O 1
ATOM 2627 N N . ARG B 1 19 ? 50.938 9.445 4.039 1 17.12 19 ARG B N 1
ATOM 2628 C CA . ARG B 1 19 ? 50.75 10.703 3.309 1 17.12 19 ARG B CA 1
ATOM 2629 C C . ARG B 1 19 ? 50.625 10.445 1.811 1 17.12 19 ARG B C 1
ATOM 2631 O O . ARG B 1 19 ? 50.469 11.391 1.026 1 17.12 19 ARG B O 1
ATOM 2638 N N . PHE B 1 20 ? 50.594 9.273 1.174 1 17.45 20 PHE B N 1
ATOM 2639 C CA . PHE B 1 20 ? 51.156 9.359 -0.168 1 17.45 20 PHE B CA 1
ATOM 2640 C C . PHE B 1 20 ? 50.344 10.281 -1.05 1 17.45 20 PHE B C 1
ATOM 2642 O O . PHE B 1 20 ? 49.125 10.438 -0.829 1 17.45 20 PHE B O 1
ATOM 2649 N N . GLN B 1 21 ? 50.969 10.938 -2.201 1 16.62 21 GLN B N 1
ATOM 2650 C CA . GLN B 1 21 ? 51.156 12.055 -3.125 1 16.62 21 GLN B CA 1
ATOM 2651 C C . GLN B 1 21 ? 50.125 12.008 -4.242 1 16.62 21 GLN B C 1
ATOM 2653 O O . GLN B 1 21 ? 49.531 10.961 -4.508 1 16.62 21 GLN B O 1
ATOM 2658 N N . ASP B 1 22 ? 50.062 13.18 -5.18 1 16.97 22 ASP B N 1
ATOM 2659 C CA . ASP B 1 22 ? 49.312 14.141 -5.973 1 16.97 22 ASP B CA 1
ATOM 2660 C C . ASP B 1 22 ? 49.125 13.641 -7.406 1 16.97 22 ASP B C 1
ATOM 2662 O O . ASP B 1 22 ? 48.5 14.312 -8.227 1 16.97 22 ASP B O 1
ATOM 2666 N N . GLY B 1 23 ? 49.5 12.422 -7.887 1 17.25 23 GLY B N 1
ATOM 2667 C CA . GLY B 1 23 ? 49.875 12.555 -9.289 1 17.25 23 GLY B CA 1
ATOM 2668 C C . GLY B 1 23 ? 48.688 12.953 -10.164 1 17.25 23 GLY B C 1
ATOM 2669 O O . GLY B 1 23 ? 47.531 12.664 -9.828 1 17.25 23 GLY B O 1
ATOM 2670 N N . ASN B 1 24 ? 48.875 13.875 -11.227 1 17.81 24 ASN B N 1
ATOM 2671 C CA . ASN B 1 24 ? 48.375 14.844 -12.203 1 17.81 24 ASN B CA 1
ATOM 2672 C C . ASN B 1 24 ? 47.656 14.148 -13.352 1 17.81 24 ASN B C 1
ATOM 2674 O O . ASN B 1 24 ? 47.312 14.789 -14.352 1 17.81 24 ASN B O 1
ATOM 2678 N N . ILE B 1 25 ? 47.25 12.891 -13.375 1 17.48 25 ILE B N 1
ATOM 2679 C CA . ILE B 1 25 ? 47.156 12.445 -14.758 1 17.48 25 ILE B CA 1
ATOM 2680 C C . ILE B 1 25 ? 46 13.172 -15.461 1 17.48 25 ILE B C 1
ATOM 2682 O O . ILE B 1 25 ? 44.875 13.234 -14.945 1 17.48 25 ILE B O 1
ATOM 2686 N N . LYS B 1 26 ? 46.312 13.859 -16.609 1 17.41 26 LYS B N 1
ATOM 2687 C CA . LYS B 1 26 ? 45.812 14.789 -17.625 1 17.41 26 LYS B CA 1
ATOM 2688 C C . LYS B 1 26 ? 44.75 14.125 -18.484 1 17.41 26 LYS B C 1
ATOM 2690 O O . LYS B 1 26 ? 45.031 13.18 -19.219 1 17.41 26 LYS B O 1
ATOM 2695 N N . ASN B 1 27 ? 43.625 13.734 -17.969 1 16.38 27 ASN B N 1
ATOM 2696 C CA . ASN B 1 27 ? 42.719 13.016 -18.844 1 16.38 27 ASN B CA 1
ATOM 2697 C C . ASN B 1 27 ? 42.281 13.875 -20.031 1 16.38 27 ASN B C 1
ATOM 2699 O O . ASN B 1 27 ? 41.781 14.992 -19.859 1 16.38 27 ASN B O 1
ATOM 2703 N N . PRO B 1 28 ? 42.719 13.523 -21.266 1 17.7 28 PRO B N 1
ATOM 2704 C CA . PRO B 1 28 ? 42.5 14.227 -22.531 1 17.7 28 PRO B CA 1
ATOM 2705 C C . PRO B 1 28 ? 41 14.438 -22.828 1 17.7 28 PRO B C 1
ATOM 2707 O O . PRO B 1 28 ? 40.156 13.734 -22.266 1 17.7 28 PRO B O 1
ATOM 2710 N N . ASN B 1 29 ? 40.656 15.492 -23.766 1 17.08 29 ASN B N 1
ATOM 2711 C CA . ASN B 1 29 ? 39.688 16.469 -24.281 1 17.08 29 ASN B CA 1
ATOM 2712 C C . ASN B 1 29 ? 38.656 15.82 -25.188 1 17.08 29 ASN B C 1
ATOM 2714 O O . ASN B 1 29 ? 37.781 16.5 -25.719 1 17.08 29 ASN B O 1
ATOM 2718 N N . GLN B 1 30 ? 38.656 14.5 -25.625 1 17.45 30 GLN B N 1
ATOM 2719 C CA . GLN B 1 30 ? 38.219 14.461 -27.016 1 17.45 30 GLN B CA 1
ATOM 2720 C C . GLN B 1 30 ? 36.719 14.805 -27.094 1 17.45 30 GLN B C 1
ATOM 2722 O O . GLN B 1 30 ? 35.938 14.445 -26.219 1 17.45 30 GLN B O 1
ATOM 2727 N N . ALA B 1 31 ? 36.219 15.594 -28.25 1 18.23 31 ALA B N 1
ATOM 2728 C CA . ALA B 1 31 ? 35.25 16.5 -28.859 1 18.23 31 ALA B CA 1
ATOM 2729 C C . ALA B 1 31 ? 34.031 15.742 -29.359 1 18.23 31 ALA B C 1
ATOM 2731 O O . ALA B 1 31 ? 33.906 15.43 -30.547 1 18.23 31 ALA B O 1
ATOM 2732 N N . THR B 1 32 ? 33.5 14.703 -28.672 1 18.16 32 THR B N 1
ATOM 2733 C CA . THR B 1 32 ? 32.562 13.961 -29.484 1 18.16 32 THR B CA 1
ATOM 2734 C C . THR B 1 32 ? 31.422 14.859 -29.938 1 18.16 32 THR B C 1
ATOM 2736 O O . THR B 1 32 ? 30.938 15.703 -29.172 1 18.16 32 THR B O 1
ATOM 2739 N N . GLU B 1 33 ? 31.062 14.805 -31.281 1 19.06 33 GLU B N 1
ATOM 2740 C CA . GLU B 1 33 ? 30.234 15.422 -32.312 1 19.06 33 GLU B CA 1
ATOM 2741 C C . GLU B 1 33 ? 28.75 15.289 -32 1 19.06 33 GLU B C 1
ATOM 2743 O O . GLU B 1 33 ? 28.328 14.297 -31.406 1 19.06 33 GLU B O 1
ATOM 2748 N N . SER B 1 34 ? 27.922 16.406 -32.188 1 18.22 34 SER B N 1
ATOM 2749 C CA . SER B 1 34 ? 26.625 17.031 -31.953 1 18.22 34 SER B CA 1
ATOM 2750 C C . SER B 1 34 ? 25.516 16.359 -32.781 1 18.22 34 SER B C 1
ATOM 2752 O O . SER B 1 34 ? 25.062 16.922 -33.781 1 18.22 34 SER B O 1
ATOM 2754 N N . ILE B 1 35 ? 25.297 15.023 -32.75 1 19.58 35 ILE B N 1
ATOM 2755 C CA . ILE B 1 35 ? 24.344 14.625 -33.781 1 19.58 35 ILE B CA 1
ATOM 2756 C C . ILE B 1 35 ? 23 15.297 -33.5 1 19.58 35 ILE B C 1
ATOM 2758 O O . ILE B 1 35 ? 22.5 15.289 -32.375 1 19.58 35 ILE B O 1
ATOM 2762 N N . PRO B 1 36 ? 22.422 16.125 -34.438 1 19.95 36 PRO B N 1
ATOM 2763 C CA . PRO B 1 36 ? 21.25 17.016 -34.469 1 19.95 36 PRO B CA 1
ATOM 2764 C C . PRO B 1 36 ? 19.922 16.266 -34.406 1 19.95 36 PRO B C 1
ATOM 2766 O O . PRO B 1 36 ? 19.641 15.438 -35.25 1 19.95 36 PRO B O 1
ATOM 2769 N N . LEU B 1 37 ? 19.609 15.547 -33.344 1 18.69 37 LEU B N 1
ATOM 2770 C CA . LEU B 1 37 ? 18.375 14.773 -33.438 1 18.69 37 LEU B CA 1
ATOM 2771 C C . LEU B 1 37 ? 17.172 15.68 -33.688 1 18.69 37 LEU B C 1
ATOM 2773 O O . LEU B 1 37 ? 17.016 16.703 -33 1 18.69 37 LEU B O 1
ATOM 2777 N N . ASP B 1 38 ? 16.562 15.68 -34.906 1 18.47 38 ASP B N 1
ATOM 2778 C CA . ASP B 1 38 ? 15.414 16.359 -35.5 1 18.47 38 ASP B CA 1
ATOM 2779 C C . ASP B 1 38 ? 14.133 16.062 -34.719 1 18.47 38 ASP B C 1
ATOM 2781 O O . ASP B 1 38 ? 13.742 14.914 -34.562 1 18.47 38 ASP B O 1
ATOM 2785 N N . TYR B 1 39 ? 13.734 16.875 -33.781 1 19.12 39 TYR B N 1
ATOM 2786 C CA . TYR B 1 39 ? 12.586 16.922 -32.875 1 19.12 39 TYR B CA 1
ATOM 2787 C C . TYR B 1 39 ? 11.289 17.109 -33.656 1 19.12 39 TYR B C 1
ATOM 2789 O O . TYR B 1 39 ? 11.039 18.172 -34.219 1 19.12 39 TYR B O 1
ATOM 2797 N N . SER B 1 40 ? 10.883 16.094 -34.438 1 18.75 40 SER B N 1
ATOM 2798 C CA . SER B 1 40 ? 9.617 16.328 -35.125 1 18.75 40 SER B CA 1
ATOM 2799 C C . SER B 1 40 ? 8.5 16.672 -34.156 1 18.75 40 SER B C 1
ATOM 2801 O O . SER B 1 40 ? 8.43 16.094 -33.062 1 18.75 40 SER B O 1
ATOM 2803 N N . SER B 1 41 ? 7.84 17.844 -34.344 1 19.22 41 SER B N 1
ATOM 2804 C CA . SER B 1 41 ? 6.883 18.766 -33.75 1 19.22 41 SER B CA 1
ATOM 2805 C C . SER B 1 41 ? 5.496 18.141 -33.656 1 19.22 41 SER B C 1
ATOM 2807 O O . SER B 1 41 ? 4.82 17.953 -34.656 1 19.22 41 SER B O 1
ATOM 2809 N N . SER B 1 42 ? 5.312 16.938 -33 1 19.12 42 SER B N 1
ATOM 2810 C CA . SER B 1 42 ? 3.928 16.469 -33 1 19.12 42 SER B CA 1
ATOM 2811 C C . SER B 1 42 ? 2.99 17.516 -32.406 1 19.12 42 SER B C 1
ATOM 2813 O O . SER B 1 42 ? 3.334 18.188 -31.438 1 19.12 42 SER B O 1
ATOM 2815 N N . SER B 1 43 ? 2.025 18.016 -33.219 1 19.98 43 SER B N 1
ATOM 2816 C CA . SER B 1 43 ? 0.969 19.016 -33.156 1 19.98 43 SER B CA 1
ATOM 2817 C C . SER B 1 43 ? -0.015 18.703 -32.031 1 19.98 43 SER B C 1
ATOM 2819 O O . SER B 1 43 ? -0.722 17.703 -32.094 1 19.98 43 SER B O 1
ATOM 2821 N N . MET B 1 44 ? 0.412 18.766 -30.797 1 19.22 44 MET B N 1
ATOM 2822 C CA . MET B 1 44 ? -0.516 18.594 -29.688 1 19.22 44 MET B CA 1
ATOM 2823 C C . MET B 1 44 ? -1.678 19.578 -29.781 1 19.22 44 MET B C 1
ATOM 2825 O O . MET B 1 44 ? -1.467 20.781 -29.922 1 19.22 44 MET B O 1
ATOM 2829 N N . TYR B 1 45 ? -2.793 19.156 -30.422 1 19.34 45 TYR B N 1
ATOM 2830 C CA . TYR B 1 45 ? -4.027 19.938 -30.484 1 19.34 45 TYR B CA 1
ATOM 2831 C C . TYR B 1 45 ? -4.469 20.375 -29.094 1 19.34 45 TYR B C 1
ATOM 2833 O O . TYR B 1 45 ? -4.426 19.594 -28.141 1 19.34 45 TYR B O 1
ATOM 2841 N N . SER B 1 46 ? -4.117 21.578 -28.781 1 20.81 46 SER B N 1
ATOM 2842 C CA . SER B 1 46 ? -4.551 22.344 -27.609 1 20.81 46 SER B CA 1
ATOM 2843 C C . SER B 1 46 ? -6.07 22.406 -27.531 1 20.81 46 SER B C 1
ATOM 2845 O O . SER B 1 46 ? -6.727 22.984 -28.391 1 20.81 46 SER B O 1
ATOM 2847 N N . VAL B 1 47 ? -6.691 21.25 -27.281 1 21.05 47 VAL B N 1
ATOM 2848 C CA . VAL B 1 47 ? -8.117 21.453 -27.062 1 21.05 47 VAL B CA 1
ATOM 2849 C C . VAL B 1 47 ? -8.344 22.516 -26 1 21.05 47 VAL B C 1
ATOM 2851 O O . VAL B 1 47 ? -7.848 22.391 -24.875 1 21.05 47 VAL B O 1
ATOM 2854 N N . THR B 1 48 ? -8.406 23.719 -26.438 1 21.06 48 THR B N 1
ATOM 2855 C CA . THR B 1 48 ? -8.789 24.922 -25.688 1 21.06 48 THR B CA 1
ATOM 2856 C C . THR B 1 48 ? -10.156 24.734 -25.031 1 21.06 48 THR B C 1
ATOM 2858 O O . THR B 1 48 ? -11.18 24.719 -25.719 1 21.06 48 THR B O 1
ATOM 2861 N N . SER B 1 49 ? -10.359 23.609 -24.281 1 20.55 49 SER B N 1
ATOM 2862 C CA . SER B 1 49 ? -11.672 23.672 -23.641 1 20.55 49 SER B CA 1
ATOM 2863 C C . SER B 1 49 ? -11.859 24.969 -22.859 1 20.55 49 SER B C 1
ATOM 2865 O O . SER B 1 49 ? -11.023 25.328 -22.031 1 20.55 49 SER B O 1
ATOM 2867 N N . THR B 1 50 ? -12.375 25.938 -23.531 1 21.69 50 THR B N 1
ATOM 2868 C CA . THR B 1 50 ? -12.812 27.219 -22.984 1 21.69 50 THR B CA 1
ATOM 2869 C C . THR B 1 50 ? -13.727 27.016 -21.781 1 21.69 50 THR B C 1
ATOM 2871 O O . THR B 1 50 ? -14.891 26.641 -21.922 1 21.69 50 THR B O 1
ATOM 2874 N N . SER B 1 51 ? -13.391 26.125 -20.859 1 21.27 51 SER B N 1
ATOM 2875 C CA . SER B 1 51 ? -14.328 26.156 -19.75 1 21.27 51 SER B CA 1
ATOM 2876 C C . SER B 1 51 ? -14.492 27.562 -19.188 1 21.27 51 SER B C 1
ATOM 2878 O O . SER B 1 51 ? -13.508 28.25 -18.922 1 21.27 51 SER B O 1
ATOM 2880 N N . SER B 1 52 ? -15.516 28.234 -19.656 1 23.14 52 SER B N 1
ATOM 2881 C CA . SER B 1 52 ? -15.953 29.5 -19.078 1 23.14 52 SER B CA 1
ATOM 2882 C C . SER B 1 52 ? -16 29.422 -17.547 1 23.14 52 SER B C 1
ATOM 2884 O O . SER B 1 52 ? -16.766 28.625 -16.984 1 23.14 52 SER B O 1
ATOM 2886 N N . ARG B 1 53 ? -14.867 29.562 -16.922 1 23.67 53 ARG B N 1
ATOM 2887 C CA . ARG B 1 53 ? -14.891 29.766 -15.477 1 23.67 53 ARG B CA 1
ATOM 2888 C C . ARG B 1 53 ? -15.906 30.844 -15.094 1 23.67 53 ARG B C 1
ATOM 2890 O O . ARG B 1 53 ? -15.859 31.969 -15.594 1 23.67 53 ARG B O 1
ATOM 2897 N N . PRO B 1 54 ? -17.109 30.438 -14.836 1 26.72 54 PRO B N 1
ATOM 2898 C CA . PRO B 1 54 ? -17.938 31.547 -14.344 1 26.72 54 PRO B CA 1
ATOM 2899 C C . PRO B 1 54 ? -17.188 32.469 -13.383 1 26.72 54 PRO B C 1
ATOM 2901 O O . PRO B 1 54 ? -16.312 32 -12.641 1 26.72 54 PRO B O 1
ATOM 2904 N N . THR B 1 55 ? -16.906 33.688 -13.844 1 24.11 55 THR B N 1
ATOM 2905 C CA . THR B 1 55 ? -16.344 34.781 -13.047 1 24.11 55 THR B CA 1
ATOM 2906 C C . THR B 1 55 ? -16.984 34.812 -11.664 1 24.11 55 THR B C 1
ATOM 2908 O O . THR B 1 55 ? -18.203 35 -11.539 1 24.11 55 THR B O 1
ATOM 2911 N N . GLU B 1 56 ? -16.578 33.938 -10.812 1 24.14 56 GLU B N 1
ATOM 2912 C CA . GLU B 1 56 ? -17.016 34.156 -9.445 1 24.14 56 GLU B CA 1
ATOM 2913 C C . GLU B 1 56 ? -16.844 35.625 -9.062 1 24.14 56 GLU B C 1
ATOM 2915 O O . GLU B 1 56 ? -15.82 36.25 -9.359 1 24.14 56 GLU B O 1
ATOM 2920 N N . SER B 1 57 ? -17.938 36.375 -9.062 1 26.44 57 SER B N 1
ATOM 2921 C CA . SER B 1 57 ? -18.031 37.719 -8.516 1 26.44 57 SER B CA 1
ATOM 2922 C C . SER B 1 57 ? -17.203 37.844 -7.242 1 26.44 57 SER B C 1
ATOM 2924 O O . SER B 1 57 ? -17.391 37.094 -6.293 1 26.44 57 SER B O 1
ATOM 2926 N N . SER B 1 58 ? -15.961 38.188 -7.438 1 26.86 58 SER B N 1
ATOM 2927 C CA . SER B 1 58 ? -15.148 38.656 -6.32 1 26.86 58 SER B CA 1
ATOM 2928 C C . SER B 1 58 ? -15.859 39.75 -5.535 1 26.86 58 SER B C 1
ATOM 2930 O O . SER B 1 58 ? -15.977 40.906 -6.008 1 26.86 58 SER B O 1
ATOM 2932 N N . THR B 1 59 ? -16.938 39.438 -4.887 1 27.22 59 THR B N 1
ATOM 2933 C CA . THR B 1 59 ? -17.344 40.5 -3.959 1 27.22 59 THR B CA 1
ATOM 2934 C C . THR B 1 59 ? -16.141 41 -3.154 1 27.22 59 THR B C 1
ATOM 2936 O O . THR B 1 59 ? -15.492 40.219 -2.451 1 27.22 59 THR B O 1
ATOM 2939 N N . SER B 1 60 ? -15.508 42 -3.717 1 26.52 60 SER B N 1
ATOM 2940 C CA . SER B 1 60 ? -14.547 42.844 -3 1 26.52 60 SER B CA 1
ATOM 2941 C C . SER B 1 60 ? -15.047 43.188 -1.604 1 26.52 60 SER B C 1
ATOM 2943 O O . SER B 1 60 ? -15.992 43.969 -1.456 1 26.52 60 SER B O 1
ATOM 2945 N N . TYR B 1 61 ? -15.031 42.25 -0.709 1 26.3 61 TYR B N 1
ATOM 2946 C CA . TYR B 1 61 ? -15.211 42.75 0.651 1 26.3 61 TYR B CA 1
ATOM 2947 C C . TYR B 1 61 ? -14.234 43.875 0.954 1 26.3 61 TYR B C 1
ATOM 2949 O O . TYR B 1 61 ? -13.023 43.719 0.789 1 26.3 61 TYR B O 1
ATOM 2957 N N . THR B 1 62 ? -14.633 45.031 0.579 1 28.3 62 THR B N 1
ATOM 2958 C CA . THR B 1 62 ? -13.992 46.25 1.075 1 28.3 62 THR B CA 1
ATOM 2959 C C . THR B 1 62 ? -13.617 46.094 2.547 1 28.3 62 THR B C 1
ATOM 2961 O O . THR B 1 62 ? -14.484 45.938 3.402 1 28.3 62 THR B O 1
ATOM 2964 N N . SER B 1 63 ? -12.453 45.562 2.729 1 30.95 63 SER B N 1
ATOM 2965 C CA . SER B 1 63 ? -11.875 45.719 4.059 1 30.95 63 SER B CA 1
ATOM 2966 C C . SER B 1 63 ? -11.945 47.156 4.523 1 30.95 63 SER B C 1
ATOM 2968 O O . SER B 1 63 ? -11.25 48.031 3.979 1 30.95 63 SER B O 1
ATOM 2970 N N . GLU B 1 64 ? -13.086 47.625 4.922 1 33.72 64 GLU B N 1
ATOM 2971 C CA . GLU B 1 64 ? -13.008 48.875 5.668 1 33.72 64 GLU B CA 1
ATOM 2972 C C . GLU B 1 64 ? -11.812 48.875 6.617 1 33.72 64 GLU B C 1
ATOM 2974 O O . GLU B 1 64 ? -11.461 47.844 7.184 1 33.72 64 GLU B O 1
ATOM 2979 N N . PRO B 1 65 ? -10.867 49.781 6.453 1 35.5 65 PRO B N 1
ATOM 2980 C CA . PRO B 1 65 ? -9.781 49.938 7.43 1 35.5 65 PRO B CA 1
ATOM 2981 C C . PRO B 1 65 ? -10.266 49.812 8.867 1 35.5 65 PRO B C 1
ATOM 2983 O O . PRO B 1 65 ? -11.133 50.562 9.297 1 35.5 65 PRO B O 1
ATOM 2986 N N . MET B 1 66 ? -10.438 48.625 9.352 1 33.75 66 MET B N 1
ATOM 2987 C CA . MET B 1 66 ? -10.773 48.562 10.773 1 33.75 66 MET B CA 1
ATOM 2988 C C . MET B 1 66 ? -9.914 49.5 11.586 1 33.75 66 MET B C 1
ATOM 2990 O O . MET B 1 66 ? -8.711 49.625 11.336 1 33.75 66 MET B O 1
ATOM 2994 N N . ASP B 1 67 ? -10.508 50.531 12.109 1 35.28 67 ASP B N 1
ATOM 2995 C CA . ASP B 1 67 ? -9.977 51.469 13.125 1 35.28 67 ASP B CA 1
ATOM 2996 C C . ASP B 1 67 ? -9.07 50.719 14.102 1 35.28 67 ASP B C 1
ATOM 2998 O O . ASP B 1 67 ? -9.359 49.594 14.5 1 35.28 67 ASP B O 1
ATOM 3002 N N . GLU B 1 68 ? -7.754 51 14.148 1 40.38 68 GLU B N 1
ATOM 3003 C CA . GLU B 1 68 ? -6.645 50.656 15.023 1 40.38 68 GLU B CA 1
ATOM 3004 C C . GLU B 1 68 ? -7.121 50.438 16.453 1 40.38 68 GLU B C 1
ATOM 3006 O O . GLU B 1 68 ? -6.375 49.938 17.297 1 40.38 68 GLU B O 1
ATOM 3011 N N . THR B 1 69 ? -8.008 51.281 16.953 1 39.25 69 THR B N 1
ATOM 3012 C CA . THR B 1 69 ? -8.328 51.281 18.375 1 39.25 69 THR B CA 1
ATOM 3013 C C . THR B 1 69 ? -9.109 50 18.75 1 39.25 69 THR B C 1
ATOM 3015 O O . THR B 1 69 ? -9.625 49.906 19.875 1 39.25 69 THR B O 1
ATOM 3018 N N . MET B 1 70 ? -9.875 49.406 17.844 1 41.84 70 MET B N 1
ATOM 3019 C CA . MET B 1 70 ? -10.742 48.344 18.328 1 41.84 70 MET B CA 1
ATOM 3020 C C . MET B 1 70 ? -9.914 47.188 18.922 1 41.84 70 MET B C 1
ATOM 3022 O O . MET B 1 70 ? -8.93 46.75 18.328 1 41.84 70 MET B O 1
ATOM 3026 N N . GLY B 1 71 ? -9.922 46.969 20.219 1 46.78 71 GLY B N 1
ATOM 3027 C CA . GLY B 1 71 ? -9.352 45.938 21.031 1 46.78 71 GLY B CA 1
ATOM 3028 C C . GLY B 1 71 ? -9.281 44.594 20.328 1 46.78 71 GLY B C 1
ATOM 3029 O O . GLY B 1 71 ? -10.164 44.25 19.531 1 46.78 71 GLY B O 1
ATOM 3030 N N . TYR B 1 72 ? -8.117 44.156 19.938 1 54.31 72 TYR B N 1
ATOM 3031 C CA . TYR B 1 72 ? -7.84 42.844 19.312 1 54.31 72 TYR B CA 1
ATOM 3032 C C . TYR B 1 72 ? -8.805 41.781 19.812 1 54.31 72 TYR B C 1
ATOM 3034 O O . TYR B 1 72 ? -8.891 41.531 21.016 1 54.31 72 TYR B O 1
ATOM 3042 N N . LEU B 1 73 ? -9.883 41.656 19.234 1 62.84 73 LEU B N 1
ATOM 3043 C CA . LEU B 1 73 ? -10.75 40.562 19.625 1 62.84 73 LEU B CA 1
ATOM 3044 C C . LEU B 1 73 ? -9.984 39.25 19.641 1 62.84 73 LEU B C 1
ATOM 3046 O O . LEU B 1 73 ? -9.211 38.969 18.719 1 62.84 73 LEU B O 1
ATOM 3050 N N . PRO B 1 74 ? -9.961 38.594 20.781 1 75.12 74 PRO B N 1
ATOM 3051 C CA . PRO B 1 74 ? -9.242 37.312 20.922 1 75.12 74 PRO B CA 1
ATOM 3052 C C . PRO B 1 74 ? -9.641 36.312 19.844 1 75.12 74 PRO B C 1
ATOM 3054 O O . PRO B 1 74 ? -10.805 36.25 19.438 1 75.12 74 PRO B O 1
ATOM 3057 N N . THR B 1 75 ? -8.633 35.844 19.078 1 81.12 75 THR B N 1
ATOM 3058 C CA . THR B 1 75 ? -8.844 34.781 18.109 1 81.12 75 THR B CA 1
ATOM 3059 C C . THR B 1 75 ? -8.578 33.406 18.734 1 81.12 75 THR B C 1
ATOM 3061 O O . THR B 1 75 ? -7.68 33.281 19.562 1 81.12 75 THR B O 1
ATOM 3064 N N . VAL B 1 76 ? -9.484 32.469 18.453 1 84.69 76 VAL B N 1
ATOM 3065 C CA . VAL B 1 76 ? -9.312 31.109 18.953 1 84.69 76 VAL B CA 1
ATOM 3066 C C . VAL B 1 76 ? -9.148 30.156 17.781 1 84.69 76 VAL B C 1
ATOM 3068 O O . VAL B 1 76 ? -9.594 30.438 16.672 1 84.69 76 VAL B O 1
ATOM 3071 N N . CYS B 1 77 ? -8.391 29.109 18.031 1 90.56 77 CYS B N 1
ATOM 3072 C CA . CYS B 1 77 ? -8.242 28.031 17.078 1 90.56 77 CYS B CA 1
ATOM 3073 C C . CYS B 1 77 ? -9.305 26.969 17.281 1 90.56 77 CYS B C 1
ATOM 3075 O O . CYS B 1 77 ? -9.359 26.328 18.328 1 90.56 77 CYS B O 1
ATOM 3077 N N . LYS B 1 78 ? -10.133 26.875 16.219 1 89.25 78 LYS B N 1
ATOM 3078 C CA . LYS B 1 78 ? -11.234 25.938 16.391 1 89.25 78 LYS B CA 1
ATOM 3079 C C . LYS B 1 78 ? -11.422 25.078 15.141 1 89.25 78 LYS B C 1
ATOM 3081 O O . LYS B 1 78 ? -11.023 25.484 14.039 1 89.25 78 LYS B O 1
ATOM 3086 N N . ARG B 1 79 ? -11.93 23.906 15.438 1 94.06 79 ARG B N 1
ATOM 3087 C CA . ARG B 1 79 ? -12.328 23.047 14.336 1 94.06 79 ARG B CA 1
ATOM 3088 C C . ARG B 1 79 ? -13.625 23.516 13.695 1 94.06 79 ARG B C 1
ATOM 3090 O O . ARG B 1 79 ? -14.617 23.766 14.391 1 94.06 79 ARG B O 1
ATOM 3097 N N . ILE B 1 80 ? -13.57 23.672 12.398 1 93.88 80 ILE B N 1
ATOM 3098 C CA . ILE B 1 80 ? -14.781 24.047 11.68 1 93.88 80 ILE B CA 1
ATOM 3099 C C . ILE B 1 80 ? -15.148 22.953 10.672 1 93.88 80 ILE B C 1
ATOM 3101 O O . ILE B 1 80 ? -14.297 22.172 10.266 1 93.88 80 ILE B O 1
ATOM 3105 N N . GLN B 1 81 ? -16.375 22.938 10.383 1 94.56 81 GLN B N 1
ATOM 3106 C CA . GLN B 1 81 ? -16.859 21.922 9.461 1 94.56 81 GLN B CA 1
ATOM 3107 C C . GLN B 1 81 ? -16.328 22.141 8.055 1 94.56 81 GLN B C 1
ATOM 3109 O O . GLN B 1 81 ? -16.234 23.281 7.594 1 94.56 81 GLN B O 1
ATOM 3114 N N . ARG B 1 82 ? -15.859 21.109 7.504 1 95.19 82 ARG B N 1
ATOM 3115 C CA . ARG B 1 82 ? -15.461 21.078 6.098 1 95.19 82 ARG B CA 1
ATOM 3116 C C . ARG B 1 82 ? -16.047 19.859 5.391 1 95.19 82 ARG B C 1
ATOM 3118 O O . ARG B 1 82 ? -15.625 18.734 5.625 1 95.19 82 ARG B O 1
ATOM 3125 N N . ASN B 1 83 ? -16.953 20.109 4.469 1 93.38 83 ASN B N 1
ATOM 3126 C CA . ASN B 1 83 ? -17.594 19.016 3.758 1 93.38 83 ASN B CA 1
ATOM 3127 C C . ASN B 1 83 ? -16.766 18.547 2.561 1 93.38 83 ASN B C 1
ATOM 3129 O O . ASN B 1 83 ? -16.422 19.359 1.693 1 93.38 83 ASN B O 1
ATOM 3133 N N . THR B 1 84 ? -16.469 17.312 2.6 1 93.12 84 THR B N 1
ATOM 3134 C CA . THR B 1 84 ? -15.68 16.719 1.526 1 93.12 84 THR B CA 1
ATOM 3135 C C . THR B 1 84 ? -16.516 15.711 0.737 1 93.12 84 THR B C 1
ATOM 3137 O O . THR B 1 84 ? -17.172 14.836 1.321 1 93.12 84 THR B O 1
ATOM 3140 N N . PHE B 1 85 ? -16.422 15.844 -0.536 1 90.56 85 PHE B N 1
ATOM 3141 C CA . PHE B 1 85 ? -17.094 14.914 -1.427 1 90.56 85 PHE B CA 1
ATOM 3142 C C . PHE B 1 85 ? -16.312 13.609 -1.544 1 90.56 85 PHE B C 1
ATOM 3144 O O . PHE B 1 85 ? -15.133 13.617 -1.888 1 90.56 85 PHE B O 1
ATOM 3151 N N . ILE B 1 86 ? -17 12.484 -1.285 1 87.12 86 ILE B N 1
ATOM 3152 C CA . ILE B 1 86 ? -16.25 11.227 -1.329 1 87.12 86 ILE B CA 1
ATOM 3153 C C . ILE B 1 86 ? -16.844 10.312 -2.395 1 87.12 86 ILE B C 1
ATOM 3155 O O . ILE B 1 86 ? -16.312 9.227 -2.662 1 87.12 86 ILE B O 1
ATOM 3159 N N . GLY B 1 87 ? -17.859 10.609 -2.875 1 82.56 87 GLY B N 1
ATOM 3160 C CA . GLY B 1 87 ? -18.469 9.805 -3.924 1 82.56 87 GLY B CA 1
ATOM 3161 C C . GLY B 1 87 ? -19.969 9.906 -3.963 1 82.56 87 GLY B C 1
ATOM 3162 O O . GLY B 1 87 ? -20.547 10.875 -3.461 1 82.56 87 GLY B O 1
ATOM 3163 N N . ARG B 1 88 ? -20.531 9.047 -4.773 1 73.5 88 ARG B N 1
ATOM 3164 C CA . ARG B 1 88 ? -21.984 9.008 -4.906 1 73.5 88 ARG B CA 1
ATOM 3165 C C . ARG B 1 88 ? -22.547 7.691 -4.398 1 73.5 88 ARG B C 1
ATOM 3167 O O . ARG B 1 88 ? -21.906 6.645 -4.52 1 73.5 88 ARG B O 1
ATOM 3174 N N . ASP B 1 89 ? -23.531 7.859 -3.621 1 65.69 89 ASP B N 1
ATOM 3175 C CA . ASP B 1 89 ? -24.156 6.637 -3.135 1 65.69 89 ASP B CA 1
ATOM 3176 C C . ASP B 1 89 ? -24.906 5.918 -4.262 1 65.69 89 ASP B C 1
ATOM 3178 O O . ASP B 1 89 ? -24.781 6.289 -5.43 1 65.69 89 ASP B O 1
ATOM 3182 N N . ALA B 1 90 ? -25.5 4.773 -3.871 1 62.69 90 ALA B N 1
ATOM 3183 C CA . ALA B 1 90 ? -26.219 3.949 -4.844 1 62.69 90 ALA B CA 1
ATOM 3184 C C . ALA B 1 90 ? -27.344 4.734 -5.496 1 62.69 90 ALA B C 1
ATOM 3186 O O . ALA B 1 90 ? -27.75 4.434 -6.621 1 62.69 90 ALA B O 1
ATOM 3187 N N . THR B 1 91 ? -27.781 5.766 -4.742 1 65.75 91 THR B N 1
ATOM 3188 C CA . THR B 1 91 ? -28.906 6.539 -5.254 1 65.75 91 THR B CA 1
ATOM 3189 C C . THR B 1 91 ? -28.422 7.699 -6.117 1 65.75 91 THR B C 1
ATOM 3191 O O . THR B 1 91 ? -29.234 8.398 -6.73 1 65.75 91 THR B O 1
ATOM 3194 N N . GLY B 1 92 ? -27.172 7.848 -6.277 1 68.94 92 GLY B N 1
ATOM 3195 C CA . GLY B 1 92 ? -26.609 8.945 -7.055 1 68.94 92 GLY B CA 1
ATOM 3196 C C . GLY B 1 92 ? -26.375 10.203 -6.234 1 68.94 92 GLY B C 1
ATOM 3197 O O . GLY B 1 92 ? -25.859 11.188 -6.746 1 68.94 92 GLY B O 1
ATOM 3198 N N . LYS B 1 93 ? -26.891 10.086 -5.023 1 76.19 93 LYS B N 1
ATOM 3199 C CA . LYS B 1 93 ? -26.719 11.25 -4.156 1 76.19 93 LYS B CA 1
ATOM 3200 C C . LYS B 1 93 ? -25.266 11.375 -3.703 1 76.19 93 LYS B C 1
ATOM 3202 O O . LYS B 1 93 ? -24.594 10.375 -3.434 1 76.19 93 LYS B O 1
ATOM 3207 N N . GLU B 1 94 ? -24.922 12.625 -3.764 1 82.81 94 GLU B N 1
ATOM 3208 C CA . GLU B 1 94 ? -23.547 12.898 -3.332 1 82.81 94 GLU B CA 1
ATOM 3209 C C . GLU B 1 94 ? -23.359 12.562 -1.855 1 82.81 94 GLU B C 1
ATOM 3211 O O . GLU B 1 94 ? -24.234 12.859 -1.029 1 82.81 94 GLU B O 1
ATOM 3216 N N . TYR B 1 95 ? -22.344 11.914 -1.631 1 84.5 95 TYR B N 1
ATOM 3217 C CA . TYR B 1 95 ? -21.984 11.57 -0.261 1 84.5 95 TYR B CA 1
ATOM 3218 C C . TYR B 1 95 ? -20.891 12.508 0.257 1 84.5 95 TYR B C 1
ATOM 3220 O O . TYR B 1 95 ? -19.781 12.523 -0.265 1 84.5 95 TYR B O 1
ATOM 3228 N N . LEU B 1 96 ? -21.344 13.305 1.294 1 87.75 96 LEU B N 1
ATOM 3229 C CA . LEU B 1 96 ? -20.422 14.266 1.891 1 87.75 96 LEU B CA 1
ATOM 3230 C C . LEU B 1 96 ? -20.078 13.875 3.326 1 87.75 96 LEU B C 1
ATOM 3232 O O . LEU B 1 96 ? -20.953 13.422 4.07 1 87.75 96 LEU B O 1
ATOM 3236 N N . ILE B 1 97 ? -18.875 14.078 3.562 1 89.19 97 ILE B N 1
ATOM 3237 C CA . ILE B 1 97 ? -18.469 13.836 4.941 1 89.19 97 ILE B CA 1
ATOM 3238 C C . ILE B 1 97 ? -17.797 15.094 5.504 1 89.19 97 ILE B C 1
ATOM 3240 O O . ILE B 1 97 ? -17.141 15.828 4.77 1 89.19 97 ILE B O 1
ATOM 3244 N N . ASP B 1 98 ? -17.984 15.242 6.812 1 93.62 98 ASP B N 1
ATOM 3245 C CA . ASP B 1 98 ? -17.328 16.344 7.496 1 93.62 98 ASP B CA 1
ATOM 3246 C C . ASP B 1 98 ? -15.914 15.969 7.941 1 93.62 98 ASP B C 1
ATOM 3248 O O . ASP B 1 98 ? -15.742 15.336 8.984 1 93.62 98 ASP B O 1
ATOM 3252 N N . THR B 1 99 ? -14.938 16.344 7.176 1 96.56 99 THR B N 1
ATOM 3253 C CA . THR B 1 99 ? -13.555 16.031 7.512 1 96.56 99 THR B CA 1
ATOM 3254 C C . THR B 1 99 ? -13.008 17.031 8.523 1 96.56 99 THR B C 1
ATOM 3256 O O . THR B 1 99 ? -12.031 16.75 9.227 1 96.56 99 THR B O 1
ATOM 3259 N N . GLY B 1 100 ? -13.562 18.109 8.547 1 96.5 100 GLY B N 1
ATOM 3260 C CA . GLY B 1 100 ? -13.133 19.141 9.477 1 96.5 100 GLY B CA 1
ATOM 3261 C C . GLY B 1 100 ? -11.867 19.844 9.031 1 96.5 100 GLY B C 1
ATOM 3262 O O . GLY B 1 100 ? -11.125 19.344 8.188 1 96.5 100 GLY B O 1
ATOM 3263 N N . GLN B 1 101 ? -11.688 21.062 9.57 1 95.44 101 GLN B N 1
ATOM 3264 C CA . GLN B 1 101 ? -10.469 21.844 9.383 1 95.44 101 GLN B CA 1
ATOM 3265 C C . GLN B 1 101 ? -10.234 22.781 10.555 1 95.44 101 GLN B C 1
ATOM 3267 O O . GLN B 1 101 ? -11.164 23.109 11.297 1 95.44 101 GLN B O 1
ATOM 3272 N N . CYS B 1 102 ? -9 23.078 10.68 1 93.81 102 CYS B N 1
ATOM 3273 C CA . CYS B 1 102 ? -8.664 24.031 11.734 1 93.81 102 CYS B CA 1
ATOM 3274 C C . CYS B 1 102 ? -8.617 25.453 11.188 1 93.81 102 CYS B C 1
ATOM 3276 O O . CYS B 1 102 ? -8.086 25.688 10.102 1 93.81 102 CYS B O 1
ATOM 3278 N N . SER B 1 103 ? -9.242 26.391 11.984 1 89.94 103 SER B N 1
ATOM 3279 C CA . SER B 1 103 ? -9.258 27.781 11.555 1 89.94 103 SER B CA 1
ATOM 3280 C C . SER B 1 103 ? -9.242 28.734 12.75 1 89.94 103 SER B C 1
ATOM 3282 O O . SER B 1 103 ? -9.688 28.359 13.836 1 89.94 103 SER B O 1
ATOM 3284 N N . HIS B 1 104 ? -8.766 29.906 12.398 1 88.06 104 HIS B N 1
ATOM 3285 C CA . HIS B 1 104 ? -8.852 30.984 13.383 1 88.06 104 HIS B CA 1
ATOM 3286 C C . HIS B 1 104 ? -10.25 31.594 13.414 1 88.06 104 HIS B C 1
ATOM 3288 O O . HIS B 1 104 ? -10.812 31.922 12.367 1 88.06 104 HIS B O 1
ATOM 3294 N N . VAL B 1 105 ? -10.859 31.547 14.609 1 83.44 105 VAL B N 1
ATOM 3295 C CA . VAL B 1 105 ? -12.188 32.125 14.75 1 83.44 105 VAL B CA 1
ATOM 3296 C C . VAL B 1 105 ? -12.133 33.281 15.734 1 83.44 105 VAL B C 1
ATOM 3298 O O . VAL B 1 105 ? -11.586 33.156 16.828 1 83.44 105 VAL B O 1
ATOM 3301 N N . THR B 1 106 ? -12.578 34.406 15.289 1 81.62 106 THR B N 1
ATOM 3302 C CA . THR B 1 106 ? -12.617 35.594 16.141 1 81.62 106 THR B CA 1
ATOM 3303 C C . THR B 1 106 ? -13.844 35.562 17.062 1 81.62 106 THR B C 1
ATOM 3305 O O . THR B 1 106 ? -14.953 35.281 16.594 1 81.62 106 THR B O 1
ATOM 3308 N N . LEU B 1 107 ? -13.602 35.688 18.359 1 72.69 107 LEU B N 1
ATOM 3309 C CA . LEU B 1 107 ? -14.695 35.688 19.328 1 72.69 107 LEU B CA 1
ATOM 3310 C C . LEU B 1 107 ? -15.359 37.031 19.422 1 72.69 107 LEU B C 1
ATOM 3312 O O . LEU B 1 107 ? -14.672 38.062 19.5 1 72.69 107 LEU B O 1
ATOM 3316 N N . THR B 1 108 ? -16.672 37.156 19 1 68.88 108 THR B N 1
ATOM 3317 C CA . THR B 1 108 ? -17.422 38.406 19.203 1 68.88 108 THR B CA 1
ATOM 3318 C C . THR B 1 108 ? -17.828 38.562 20.656 1 68.88 108 THR B C 1
ATOM 3320 O O . THR B 1 108 ? -18.016 37.562 21.375 1 68.88 108 THR B O 1
ATOM 3323 N N . PRO B 1 109 ? -17.75 39.781 21.203 1 61.62 109 PRO B N 1
ATOM 3324 C CA . PRO B 1 109 ? -18.078 40.062 22.609 1 61.62 109 PRO B CA 1
ATOM 3325 C C . PRO B 1 109 ? -19.328 39.344 23.078 1 61.62 109 PRO B C 1
ATOM 3327 O O . PRO B 1 109 ? -19.391 38.906 24.234 1 61.62 109 PRO B O 1
ATOM 3330 N N . ASN B 1 110 ? -20.438 39.406 22.422 1 57.12 110 ASN B N 1
ATOM 3331 C CA . ASN B 1 110 ? -21.672 38.781 22.891 1 57.12 110 ASN B CA 1
ATOM 3332 C C . ASN B 1 110 ? -21.562 37.25 22.844 1 57.12 110 ASN B C 1
ATOM 3334 O O . ASN B 1 110 ? -22.453 36.562 23.344 1 57.12 110 ASN B O 1
ATOM 3338 N N . GLN B 1 111 ? -20.875 36.812 22.062 1 52.91 111 GLN B N 1
ATOM 3339 C CA . GLN B 1 111 ? -20.672 35.344 21.984 1 52.91 111 GLN B CA 1
ATOM 3340 C C . GLN B 1 111 ? -19.719 34.875 23.094 1 52.91 111 GLN B C 1
ATOM 3342 O O . GLN B 1 111 ? -18.5 34.906 22.938 1 52.91 111 GLN B O 1
ATOM 3347 N N . SER B 1 112 ? -19.938 35.656 24.25 1 48.06 112 SER B N 1
ATOM 3348 C CA . SER B 1 112 ? -19.188 35.031 25.344 1 48.06 112 SER B CA 1
ATOM 3349 C C . SER B 1 112 ? -19.156 33.531 25.188 1 48.06 112 SER B C 1
ATOM 3351 O O . SER B 1 112 ? -20.203 32.875 25.094 1 48.06 112 SER B O 1
ATOM 3353 N N . PRO B 1 113 ? -18.203 33 24.531 1 44.56 113 PRO B N 1
ATOM 3354 C CA . PRO B 1 113 ? -18.203 31.547 24.422 1 44.56 113 PRO B CA 1
ATOM 3355 C C . PRO B 1 113 ? -18.703 30.859 25.703 1 44.56 113 PRO B C 1
ATOM 3357 O O . PRO B 1 113 ? -18.156 31.078 26.781 1 44.56 113 PRO B O 1
ATOM 3360 N N . ALA B 1 114 ? -19.859 31.062 26.125 1 42.53 114 ALA B N 1
ATOM 3361 C CA . ALA B 1 114 ? -20.094 29.906 26.984 1 42.53 114 ALA B CA 1
ATOM 3362 C C . ALA B 1 114 ? -19.203 28.734 26.578 1 42.53 114 ALA B C 1
ATOM 3364 O O . ALA B 1 114 ? -19.562 27.969 25.672 1 42.53 114 ALA B O 1
ATOM 3365 N N . LEU B 1 115 ? -17.938 29 26.266 1 43.69 115 LEU B N 1
ATOM 3366 C CA . LEU B 1 115 ? -16.922 27.984 25.984 1 43.69 115 LEU B CA 1
ATOM 3367 C C . LEU B 1 115 ? -17.141 26.75 26.859 1 43.69 115 LEU B C 1
ATOM 3369 O O . LEU B 1 115 ? -17.219 26.859 28.094 1 43.69 115 LEU B O 1
ATOM 3373 N N . PRO B 1 116 ? -17.922 25.906 26.578 1 44 116 PRO B N 1
ATOM 3374 C CA . PRO B 1 116 ? -17.766 24.797 27.516 1 44 116 PRO B CA 1
ATOM 3375 C C . PRO B 1 116 ? -16.406 24.766 28.203 1 44 116 PRO B C 1
ATOM 3377 O O . PRO B 1 116 ? -15.469 25.406 27.734 1 44 116 PRO B O 1
ATOM 3380 N N . GLN B 1 117 ? -16.219 24.188 29.484 1 41.5 117 GLN B N 1
ATOM 3381 C CA . GLN B 1 117 ? -15.078 23.953 30.359 1 41.5 117 GLN B CA 1
ATOM 3382 C C . GLN B 1 117 ? -13.797 23.781 29.547 1 41.5 117 GLN B C 1
ATOM 3384 O O . GLN B 1 117 ? -12.719 23.562 30.109 1 41.5 117 GLN B O 1
ATOM 3389 N N . GLN B 1 118 ? -13.812 23.297 28.266 1 45.19 118 GLN B N 1
ATOM 3390 C CA . GLN B 1 118 ? -12.469 23.031 27.75 1 45.19 118 GLN B CA 1
ATOM 3391 C C . GLN B 1 118 ? -11.734 24.344 27.453 1 45.19 118 GLN B C 1
ATOM 3393 O O . GLN B 1 118 ? -12.281 25.25 26.844 1 45.19 118 GLN B O 1
ATOM 3398 N N . SER B 1 119 ? -10.805 24.906 28.219 1 50.31 119 SER B N 1
ATOM 3399 C CA . SER B 1 119 ? -9.836 26 28.188 1 50.31 119 SER B CA 1
ATOM 3400 C C . SER B 1 119 ? -9.477 26.375 26.766 1 50.31 119 SER B C 1
ATOM 3402 O O . SER B 1 119 ? -8.75 25.641 26.094 1 50.31 119 SER B O 1
ATOM 3404 N N . VAL B 1 120 ? -10.375 26.828 26 1 56.38 120 VAL B N 1
ATOM 3405 C CA . VAL B 1 120 ? -9.992 27.297 24.672 1 56.38 120 VAL B CA 1
ATOM 3406 C C . VAL B 1 120 ? -8.867 28.328 24.781 1 56.38 120 VAL B C 1
ATOM 3408 O O . VAL B 1 120 ? -9.008 29.328 25.469 1 56.38 120 VAL B O 1
A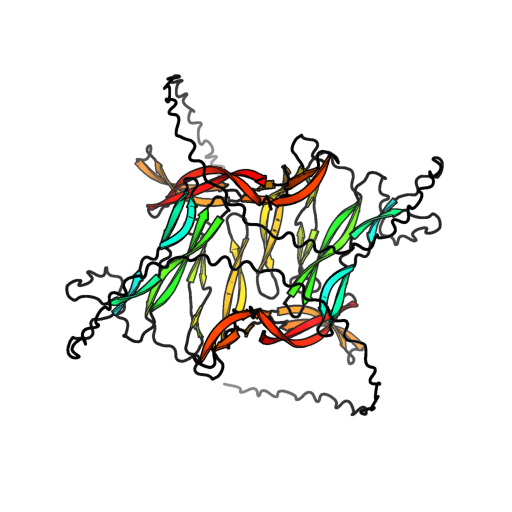TOM 3411 N N . GLU B 1 121 ? -7.723 27.938 24.625 1 64.94 121 GLU B N 1
ATOM 3412 C CA . GLU B 1 121 ? -6.531 28.766 24.641 1 64.94 121 GLU B CA 1
ATOM 3413 C C . GLU B 1 121 ? -6.602 29.859 23.578 1 64.94 121 GLU B C 1
ATOM 3415 O O . GLU B 1 121 ? -6.863 29.578 22.406 1 64.94 121 GLU B O 1
ATOM 3420 N N . ILE B 1 122 ? -6.738 31.125 23.969 1 73.94 122 ILE B N 1
ATOM 3421 C CA . ILE B 1 122 ? -6.664 32.281 23.094 1 73.94 122 ILE B CA 1
ATOM 3422 C C . ILE B 1 122 ? -5.352 32.25 22.312 1 73.94 122 ILE B C 1
ATOM 3424 O O . ILE B 1 122 ? -4.277 32.094 22.891 1 73.94 122 ILE B O 1
ATOM 3428 N N . CYS B 1 123 ? -5.562 32.219 20.969 1 81.75 123 CYS B N 1
ATOM 3429 C CA . CYS B 1 123 ? -4.391 32.188 20.109 1 81.75 123 CYS B CA 1
ATOM 3430 C C . CYS B 1 123 ? -3.848 33.594 19.875 1 81.75 123 CYS B C 1
ATOM 3432 O O . CYS B 1 123 ? -4.609 34.562 19.828 1 81.75 123 CYS B O 1
ATOM 3434 N N . ASN B 1 124 ? -2.525 33.688 20.078 1 74.19 124 ASN B N 1
ATOM 3435 C CA . ASN B 1 124 ? -1.934 34.938 19.594 1 74.19 124 ASN B CA 1
ATOM 3436 C C . ASN B 1 124 ? -2.092 35.094 18.078 1 74.19 124 ASN B C 1
ATOM 3438 O O . ASN B 1 124 ? -2.189 34.094 17.375 1 74.19 124 ASN B O 1
ATOM 3442 N N . THR B 1 125 ? -2.328 36.25 17.594 1 65.25 125 THR B N 1
ATOM 3443 C CA . THR B 1 125 ? -2.625 36.562 16.188 1 65.25 125 THR B CA 1
ATOM 3444 C C . THR B 1 125 ? -1.633 35.875 15.266 1 65.25 125 THR B C 1
ATOM 3446 O O . THR B 1 125 ? -1.976 35.5 14.133 1 65.25 125 THR B O 1
ATOM 3449 N N . THR B 1 126 ? -0.479 35.562 15.703 1 73.25 126 THR B N 1
ATOM 3450 C CA . THR B 1 126 ? 0.534 35.031 14.797 1 73.25 126 THR B CA 1
ATOM 3451 C C . THR B 1 126 ? 0.681 33.531 14.984 1 73.25 126 THR B C 1
ATOM 3453 O O . THR B 1 126 ? 1.407 32.875 14.227 1 73.25 126 THR B O 1
ATOM 3456 N N . SER B 1 127 ? -0.029 33.031 15.883 1 81.31 127 SER B N 1
ATOM 3457 C CA . SER B 1 127 ? 0.136 31.625 16.188 1 81.31 127 SER B CA 1
ATOM 3458 C C . SER B 1 127 ? -0.592 30.75 15.18 1 81.31 127 SER B C 1
ATOM 3460 O O . SER B 1 127 ? -1.747 31.016 14.836 1 81.31 127 SER B O 1
ATOM 3462 N N . PRO B 1 128 ? 0.138 29.859 14.547 1 86.5 128 PRO B N 1
ATOM 3463 C CA . PRO B 1 128 ? -0.548 28.938 13.625 1 86.5 128 PRO B CA 1
ATOM 3464 C C . PRO B 1 128 ? -1.595 28.078 14.328 1 86.5 128 PRO B C 1
ATOM 3466 O O . PRO B 1 128 ? -1.438 27.734 15.5 1 86.5 128 PRO B O 1
ATOM 3469 N N . CYS B 1 129 ? -2.666 27.891 13.688 1 90.62 129 CYS B N 1
ATOM 3470 C CA . CYS B 1 129 ? -3.719 26.969 14.117 1 90.62 129 CYS B CA 1
ATOM 3471 C C . CYS B 1 129 ? -3.562 25.609 13.461 1 90.62 129 CYS B C 1
ATOM 3473 O O . CYS B 1 129 ? -3.859 25.453 12.281 1 90.62 129 CYS B O 1
ATOM 3475 N N . ASP B 1 130 ? -3.146 24.641 14.328 1 92.06 130 ASP B N 1
ATOM 3476 C CA . ASP B 1 130 ? -2.74 23.375 13.719 1 92.06 130 ASP B CA 1
ATOM 3477 C C . ASP B 1 130 ? -3.594 22.219 14.234 1 92.06 130 ASP B C 1
ATOM 3479 O O . ASP B 1 130 ? -4.105 22.266 15.352 1 92.06 130 ASP B O 1
ATOM 3483 N N . ILE B 1 131 ? -3.592 21.172 13.391 1 95.12 131 ILE B N 1
ATOM 3484 C CA . ILE B 1 131 ? -4.262 19.922 13.75 1 95.12 131 ILE B CA 1
ATOM 3485 C C . ILE B 1 131 ? -3.404 19.141 14.75 1 95.12 131 ILE B C 1
ATOM 3487 O O . ILE B 1 131 ? -2.188 19.047 14.578 1 95.12 131 ILE B O 1
ATOM 3491 N N . THR B 1 132 ? -4.016 18.578 15.805 1 95.56 132 THR B N 1
ATOM 3492 C CA . THR B 1 132 ? -3.256 17.812 16.781 1 95.56 132 THR B CA 1
ATOM 3493 C C . THR B 1 132 ? -3.756 16.359 16.828 1 95.56 132 THR B C 1
ATOM 3495 O O . THR B 1 132 ? -3.023 15.469 17.25 1 95.56 132 THR B O 1
ATOM 3498 N N . ARG B 1 133 ? -5.004 16.219 16.484 1 97.88 133 ARG B N 1
ATOM 3499 C CA . ARG B 1 133 ? -5.578 14.883 16.5 1 97.88 133 ARG B CA 1
ATOM 3500 C C . ARG B 1 133 ? -6.453 14.648 15.266 1 97.88 133 ARG B C 1
ATOM 3502 O O . ARG B 1 133 ? -7.195 15.539 14.852 1 97.88 133 ARG B O 1
ATOM 3509 N N . ILE B 1 134 ? -6.273 13.469 14.766 1 98.06 134 ILE B N 1
ATOM 3510 C CA . ILE B 1 134 ? -7.117 13.07 13.641 1 98.06 134 ILE B CA 1
ATOM 3511 C C . ILE B 1 134 ? -7.594 11.633 13.844 1 98.06 134 ILE B C 1
ATOM 3513 O O . ILE B 1 134 ? -7.008 10.875 14.617 1 98.06 134 ILE B O 1
ATOM 3517 N N . ARG B 1 135 ? -8.672 11.289 13.258 1 97.19 135 ARG B N 1
ATOM 3518 C CA . ARG B 1 135 ? -9.141 9.914 13.234 1 97.19 135 ARG B CA 1
ATOM 3519 C C . ARG B 1 135 ? -9.461 9.469 11.805 1 97.19 135 ARG B C 1
ATOM 3521 O O . ARG B 1 135 ? -9.883 10.281 10.977 1 97.19 135 ARG B O 1
ATOM 3528 N N . THR B 1 136 ? -9.25 8.234 11.648 1 96.25 136 THR B N 1
ATOM 3529 C CA . THR B 1 136 ? -9.555 7.688 10.336 1 96.25 136 THR B CA 1
ATOM 3530 C C . THR B 1 136 ? -11.008 7.215 10.266 1 96.25 136 THR B C 1
ATOM 3532 O O . THR B 1 136 ? -11.469 6.492 11.148 1 96.25 136 THR B O 1
ATOM 3535 N N . GLU B 1 137 ? -11.648 7.676 9.281 1 92.5 137 GLU B N 1
ATOM 3536 C CA . GLU B 1 137 ? -13.008 7.207 9.047 1 92.5 137 GLU B CA 1
ATOM 3537 C C . GLU B 1 137 ? -13.094 6.363 7.777 1 92.5 137 GLU B C 1
ATOM 3539 O O . GLU B 1 137 ? -12.602 6.773 6.723 1 92.5 137 GLU B O 1
ATOM 3544 N N . SER B 1 138 ? -13.695 5.211 7.957 1 91.81 138 SER B N 1
ATOM 3545 C CA . SER B 1 138 ? -13.859 4.309 6.82 1 91.81 138 SER B CA 1
ATOM 3546 C C . SER B 1 138 ? -15.25 4.449 6.203 1 91.81 138 SER B C 1
ATOM 3548 O O . SER B 1 138 ? -16.25 4.398 6.91 1 91.81 138 SER B O 1
ATOM 3550 N N . ASN B 1 139 ? -15.258 4.59 4.938 1 89.06 139 ASN B N 1
ATOM 3551 C CA . ASN B 1 139 ? -16.516 4.699 4.199 1 89.06 139 ASN B CA 1
ATOM 3552 C C . ASN B 1 139 ? -16.609 3.646 3.096 1 89.06 139 ASN B C 1
ATOM 3554 O O . ASN B 1 139 ? -15.648 3.432 2.355 1 89.06 139 ASN B O 1
ATOM 3558 N N . THR B 1 140 ? -17.688 3.045 3.123 1 90.25 140 THR B N 1
ATOM 3559 C CA . THR B 1 140 ? -17.906 2.006 2.121 1 90.25 140 THR B CA 1
ATOM 3560 C C . THR B 1 140 ? -18.672 2.562 0.92 1 90.25 140 THR B C 1
ATOM 3562 O O . THR B 1 140 ? -19.781 3.078 1.065 1 90.25 140 THR B O 1
ATOM 3565 N N . LEU B 1 141 ? -18.078 2.426 -0.224 1 86.38 141 LEU B N 1
ATOM 3566 C CA . LEU B 1 141 ? -18.656 2.855 -1.49 1 86.38 141 LEU B CA 1
ATOM 3567 C C . LEU B 1 141 ? -18.797 1.683 -2.455 1 86.38 141 LEU B C 1
ATOM 3569 O O . LEU B 1 141 ? -18.375 0.566 -2.143 1 86.38 141 LEU B O 1
ATOM 3573 N N . LEU B 1 142 ? -19.344 1.966 -3.559 1 83.5 142 LEU B N 1
ATOM 3574 C CA . LEU B 1 142 ? -19.469 0.913 -4.562 1 83.5 142 LEU B CA 1
ATOM 3575 C C . LEU B 1 142 ? -18.125 0.568 -5.164 1 83.5 142 LEU B C 1
ATOM 3577 O O . LEU B 1 142 ? -17.953 -0.507 -5.742 1 83.5 142 LEU B O 1
ATOM 3581 N N . THR B 1 143 ? -17.234 1.49 -4.984 1 81.81 143 THR B N 1
ATOM 3582 C CA . THR B 1 143 ? -15.906 1.278 -5.535 1 81.81 143 THR B CA 1
ATOM 3583 C C . THR B 1 143 ? -15 0.6 -4.516 1 81.81 143 THR B C 1
ATOM 3585 O O . THR B 1 143 ? -13.891 0.178 -4.848 1 81.81 143 THR B O 1
ATOM 3588 N N . GLY B 1 144 ? -15.492 0.495 -3.35 1 84.94 144 GLY B N 1
ATOM 3589 C CA . GLY B 1 144 ? -14.672 -0.084 -2.297 1 84.94 144 GLY B CA 1
ATOM 3590 C C . GLY B 1 144 ? -14.641 0.756 -1.034 1 84.94 144 GLY B C 1
ATOM 3591 O O . GLY B 1 144 ? -15.5 1.62 -0.836 1 84.94 144 GLY B O 1
ATOM 3592 N N . VAL B 1 145 ? -13.75 0.387 -0.172 1 89.88 145 VAL B N 1
ATOM 3593 C CA . VAL B 1 145 ? -13.625 1.109 1.09 1 89.88 145 VAL B CA 1
ATOM 3594 C C . VAL B 1 145 ? -12.602 2.232 0.946 1 89.88 145 VAL B C 1
ATOM 3596 O O . VAL B 1 145 ? -11.492 2.008 0.46 1 89.88 145 VAL B O 1
ATOM 3599 N N . GLU B 1 146 ? -13.062 3.352 1.368 1 91.06 146 GLU B N 1
ATOM 3600 C CA . GLU B 1 146 ? -12.164 4.504 1.359 1 91.06 146 GLU B CA 1
ATOM 3601 C C . GLU B 1 146 ? -11.969 5.062 2.766 1 91.06 146 GLU B C 1
ATOM 3603 O O . GLU B 1 146 ? -12.906 5.082 3.566 1 91.06 146 GLU B O 1
ATOM 3608 N N . HIS B 1 147 ? -10.773 5.539 2.943 1 93.19 147 HIS B N 1
ATOM 3609 C CA . HIS B 1 147 ? -10.438 6.086 4.254 1 93.19 147 HIS B CA 1
ATOM 3610 C C . HIS B 1 147 ? -10.188 7.59 4.172 1 93.19 147 HIS B C 1
ATOM 3612 O O . HIS B 1 147 ? -9.57 8.07 3.221 1 93.19 147 HIS B O 1
ATOM 3618 N N . TYR B 1 148 ? -10.719 8.25 5.191 1 94.44 148 TYR B N 1
ATOM 3619 C CA . TYR B 1 148 ? -10.516 9.695 5.266 1 94.44 148 TYR B CA 1
ATOM 3620 C C . TYR B 1 148 ? -10.102 10.117 6.668 1 94.44 148 TYR B C 1
ATOM 3622 O O . TYR B 1 148 ? -10.586 9.562 7.66 1 94.44 148 TYR B O 1
ATOM 3630 N N . ASP B 1 149 ? -9.266 11.109 6.656 1 96.5 149 ASP B N 1
ATOM 3631 C CA . ASP B 1 149 ? -8.852 11.672 7.938 1 96.5 149 ASP B CA 1
ATOM 3632 C C . ASP B 1 149 ? -9.828 12.742 8.406 1 96.5 149 ASP B C 1
ATOM 3634 O O . ASP B 1 149 ? -10.102 13.703 7.684 1 96.5 149 ASP B O 1
ATOM 3638 N N . ILE B 1 150 ? -10.312 12.547 9.586 1 96.81 150 ILE B N 1
ATOM 3639 C CA . ILE B 1 150 ? -11.219 13.516 10.195 1 96.81 150 ILE B CA 1
ATOM 3640 C C . ILE B 1 150 ? -10.5 14.266 11.312 1 96.81 150 ILE B C 1
ATOM 3642 O O . ILE B 1 150 ? -9.969 13.648 12.242 1 96.81 150 ILE B O 1
ATOM 3646 N N . VAL B 1 151 ? -10.57 15.578 11.234 1 97.44 151 VAL B N 1
ATOM 3647 C CA . VAL B 1 151 ? -9.93 16.391 12.258 1 97.44 151 VAL B CA 1
ATOM 3648 C C . VAL B 1 151 ? -10.734 16.328 13.555 1 97.44 151 VAL B C 1
ATOM 3650 O O . VAL B 1 151 ? -11.953 16.531 13.547 1 97.44 151 VAL B O 1
ATOM 3653 N N . GLU B 1 152 ? -10.039 16.141 14.664 1 95.81 152 GLU B N 1
ATOM 3654 C CA . GLU B 1 152 ? -10.711 16.047 15.953 1 95.81 152 GLU B CA 1
ATOM 3655 C C . GLU B 1 152 ? -10.352 17.234 16.844 1 95.81 152 GLU B C 1
ATOM 3657 O O . GLU B 1 152 ? -11.188 17.703 17.625 1 95.81 152 GLU B O 1
ATOM 3662 N N . SER B 1 153 ? -9.141 17.594 16.719 1 94.94 153 SER B N 1
ATOM 3663 C CA . SER B 1 153 ? -8.695 18.656 17.625 1 94.94 153 SER B CA 1
ATOM 3664 C C . SER B 1 153 ? -7.734 19.609 16.922 1 94.94 153 SER B C 1
ATOM 3666 O O . SER B 1 153 ? -6.957 19.203 16.062 1 94.94 153 SER B O 1
ATOM 3668 N N . CYS B 1 154 ? -7.898 20.844 17.359 1 92.94 154 CYS B N 1
ATOM 3669 C CA . CYS B 1 154 ? -7.051 21.922 16.859 1 92.94 154 CYS B CA 1
ATOM 3670 C C . CYS B 1 154 ? -6.441 22.719 18.016 1 92.94 154 CYS B C 1
ATOM 3672 O O . CYS B 1 154 ? -7.07 22.875 19.062 1 92.94 154 CYS B O 1
ATOM 3674 N N . GLU B 1 155 ? -5.207 23.141 17.797 1 89.88 155 GLU B N 1
ATOM 3675 C CA . GLU B 1 155 ? -4.543 23.938 18.828 1 89.88 155 GLU B CA 1
ATOM 3676 C C . GLU B 1 155 ? -3.68 25.031 18.203 1 89.88 155 GLU B C 1
ATOM 3678 O O . GLU B 1 155 ? -3.189 24.875 17.078 1 89.88 155 GLU B O 1
ATOM 3683 N N . CYS B 1 156 ? -3.646 26.062 18.984 1 88.62 156 CYS B N 1
ATOM 3684 C CA . CYS B 1 156 ? -2.719 27.125 18.609 1 88.62 156 CYS B CA 1
ATOM 3685 C C . CYS B 1 156 ? -1.33 26.859 19.172 1 88.62 156 CYS B C 1
ATOM 3687 O O . CYS B 1 156 ? -1.197 26.375 20.297 1 88.62 156 CYS B O 1
ATOM 3689 N N . HIS B 1 157 ? -0.371 27.016 18.297 1 83.38 157 HIS B N 1
ATOM 3690 C CA . HIS B 1 157 ? 0.998 26.812 18.766 1 83.38 157 HIS B CA 1
ATOM 3691 C C . HIS B 1 157 ? 1.857 28.031 18.5 1 83.38 157 HIS B C 1
ATOM 3693 O O . HIS B 1 157 ? 1.522 28.859 17.641 1 83.38 157 HIS B O 1
ATOM 3699 N N . LYS B 1 158 ? 2.824 28.125 19.359 1 78.5 158 LYS B N 1
ATOM 3700 C CA . LYS B 1 158 ? 3.807 29.188 19.094 1 78.5 158 LYS B CA 1
ATOM 3701 C C . LYS B 1 158 ? 4.559 28.922 17.797 1 78.5 158 LYS B C 1
ATOM 3703 O O . LYS B 1 158 ? 4.785 27.766 17.422 1 78.5 158 LYS B O 1
ATOM 3708 N N . LEU B 1 159 ? 4.797 29.969 17.188 1 78.88 159 LEU B N 1
ATOM 3709 C CA . LEU B 1 159 ? 5.59 29.859 15.969 1 78.88 159 LEU B CA 1
ATOM 3710 C C . LEU B 1 159 ? 6.938 29.188 16.25 1 78.88 159 LEU B C 1
ATOM 3712 O O . LEU B 1 159 ? 7.645 29.594 17.188 1 78.88 159 LEU B O 1
ATOM 3716 N N . ARG B 1 160 ? 7.168 28.172 15.547 1 81.88 160 ARG B N 1
ATOM 3717 C CA . ARG B 1 160 ? 8.438 27.469 15.711 1 81.88 160 ARG B CA 1
ATOM 3718 C C . ARG B 1 160 ? 9.508 28.047 14.789 1 81.88 160 ARG B C 1
ATOM 3720 O O . ARG B 1 160 ? 9.297 28.172 13.578 1 81.88 160 ARG B O 1
ATOM 3727 N N . GLU B 1 161 ? 10.633 28.312 15.289 1 83.38 161 GLU B N 1
ATOM 3728 C CA . GLU B 1 161 ? 11.711 28.953 14.539 1 83.38 161 GLU B CA 1
ATOM 3729 C C . GLU B 1 161 ? 12.484 27.922 13.719 1 83.38 161 GLU B C 1
ATOM 3731 O O . GLU B 1 161 ? 13.188 28.266 12.773 1 83.38 161 GLU B O 1
ATOM 3736 N N . HIS B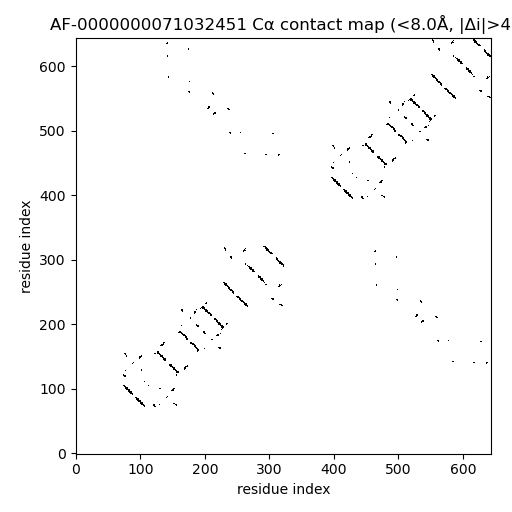 1 162 ? 12.312 26.641 14.117 1 90 162 HIS B N 1
ATOM 3737 C CA . HIS B 1 162 ? 13.055 25.625 13.398 1 90 162 HIS B CA 1
ATOM 3738 C C . HIS B 1 162 ? 12.156 24.453 13.016 1 90 162 HIS B C 1
ATOM 3740 O O . HIS B 1 162 ? 11.164 24.172 13.695 1 90 162 HIS B O 1
ATOM 3746 N N . CYS B 1 163 ? 12.562 23.844 11.953 1 93.94 163 CYS B N 1
ATOM 3747 C CA . CYS B 1 163 ? 11.859 22.656 11.484 1 93.94 163 CYS B CA 1
ATOM 3748 C C . CYS B 1 163 ? 11.953 21.531 12.5 1 93.94 163 CYS B C 1
ATOM 3750 O O . CYS B 1 163 ? 13.055 21.172 12.93 1 93.94 163 CYS B O 1
ATOM 3752 N N . ALA B 1 164 ? 10.781 21.031 12.875 1 94.06 164 ALA B N 1
ATOM 3753 C CA . ALA B 1 164 ? 10.797 19.953 13.859 1 94.06 164 ALA B CA 1
ATOM 3754 C C . ALA B 1 164 ? 9.594 19.031 13.688 1 94.06 164 ALA B C 1
ATOM 3756 O O . ALA B 1 164 ? 8.57 19.438 13.133 1 94.06 164 ALA B O 1
ATOM 3757 N N . LYS B 1 165 ? 9.797 17.906 14.156 1 96.56 165 LYS B N 1
ATOM 3758 C CA . LYS B 1 165 ? 8.688 16.969 14.227 1 96.56 165 LYS B CA 1
ATOM 3759 C C . LYS B 1 165 ? 7.805 17.25 15.438 1 96.56 165 LYS B C 1
ATOM 3761 O O . LYS B 1 165 ? 8.305 17.406 16.562 1 96.56 165 LYS B O 1
ATOM 3766 N N . VAL B 1 166 ? 6.598 17.344 15.172 1 95.44 166 VAL B N 1
ATOM 3767 C CA . VAL B 1 166 ? 5.637 17.562 16.25 1 95.44 166 VAL B CA 1
ATOM 3768 C C . VAL B 1 166 ? 4.629 16.406 16.281 1 95.44 166 VAL B C 1
ATOM 3770 O O . VAL B 1 166 ? 4.383 15.766 15.258 1 95.44 166 VAL B O 1
ATOM 3773 N N . SER B 1 167 ? 4.074 16.234 17.438 1 96.25 167 SER B N 1
ATOM 3774 C CA . SER B 1 167 ? 3.154 15.109 17.609 1 96.25 167 SER B CA 1
ATOM 3775 C C . SER B 1 167 ? 1.842 15.352 16.875 1 96.25 167 SER B C 1
ATOM 3777 O O . SER B 1 167 ? 1.321 16.469 16.875 1 96.25 167 SER B O 1
ATOM 3779 N N . LEU B 1 168 ? 1.41 14.414 16.156 1 97.69 168 LEU B N 1
ATOM 3780 C CA . LEU B 1 168 ? 0.09 14.281 15.555 1 97.69 168 LEU B CA 1
ATOM 3781 C C . LEU B 1 168 ? -0.504 12.906 15.828 1 97.69 168 LEU B C 1
ATOM 3783 O O . LEU B 1 168 ? -0.061 11.914 15.25 1 97.69 168 LEU B O 1
ATOM 3787 N N . TYR B 1 169 ? -1.496 12.93 16.641 1 98.5 169 TYR B N 1
ATOM 3788 C CA . TYR B 1 169 ? -2.094 11.656 17.031 1 98.5 169 TYR B CA 1
ATOM 3789 C C . TYR B 1 169 ? -3.213 11.266 16.078 1 98.5 169 TYR B C 1
ATOM 3791 O O . TYR B 1 169 ? -4.129 12.047 15.82 1 98.5 169 TYR B O 1
ATOM 3799 N N . LYS B 1 170 ? -3.07 10.055 15.617 1 98.25 170 LYS B N 1
ATOM 3800 C CA . LYS B 1 170 ? -4.066 9.523 14.688 1 98.25 170 LYS B CA 1
ATOM 3801 C C . LYS B 1 170 ? -4.723 8.266 15.258 1 98.25 170 LYS B C 1
ATOM 3803 O O . LYS B 1 170 ? -4.035 7.336 15.672 1 98.25 170 LYS B O 1
ATOM 3808 N N . THR B 1 171 ? -6.016 8.289 15.281 1 98.25 171 THR B N 1
ATOM 3809 C CA . THR B 1 171 ? -6.77 7.133 15.758 1 98.25 171 THR B CA 1
ATOM 3810 C C . THR B 1 171 ? -7.254 6.281 14.586 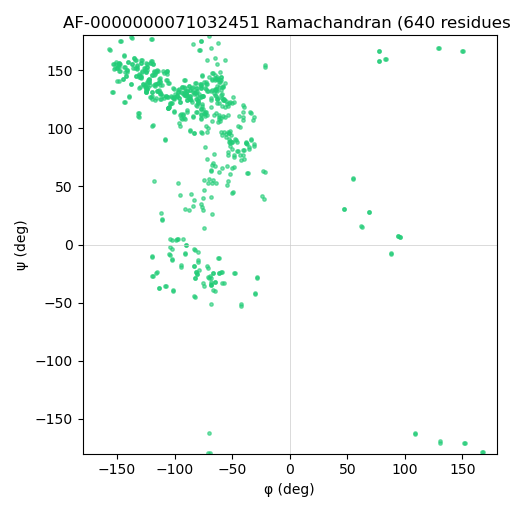1 98.25 171 THR B C 1
ATOM 3812 O O . THR B 1 171 ? -7.891 6.793 13.664 1 98.25 171 THR B O 1
ATOM 3815 N N . PHE B 1 172 ? -6.93 5.027 14.727 1 97.88 172 PHE B N 1
ATOM 3816 C CA . PHE B 1 172 ? -7.332 4.09 13.688 1 97.88 172 PHE B CA 1
ATOM 3817 C C . PHE B 1 172 ? -8.469 3.195 14.172 1 97.88 172 PHE B C 1
ATOM 3819 O O . PHE B 1 172 ? -8.516 2.824 15.344 1 97.88 172 PHE B O 1
ATOM 3826 N N . PHE B 1 173 ? -9.398 2.9 13.297 1 96.62 173 PHE B N 1
ATOM 3827 C CA . PHE B 1 173 ? -10.523 1.992 13.492 1 96.62 173 PHE B CA 1
ATOM 3828 C C . PHE B 1 173 ? -11.328 2.395 14.719 1 96.62 173 PHE B C 1
ATOM 3830 O O . PHE B 1 173 ? -11.586 1.568 15.602 1 96.62 173 PHE B O 1
ATOM 3837 N N . PRO B 1 174 ? -11.766 3.625 14.664 1 95.38 174 PRO B N 1
ATOM 3838 C CA . PRO B 1 174 ? -12.57 4.035 15.812 1 95.38 174 PRO B CA 1
ATOM 3839 C C . PRO B 1 174 ? -13.82 3.172 16 1 95.38 174 PRO B C 1
ATOM 3841 O O . PRO B 1 174 ? -14.375 2.67 15.023 1 95.38 174 PRO B O 1
ATOM 3844 N N . ASN B 1 175 ? -14.188 2.93 17.328 1 94.44 175 ASN B N 1
ATOM 3845 C CA . ASN B 1 175 ? -15.398 2.195 17.703 1 94.44 175 ASN B CA 1
ATOM 3846 C C . ASN B 1 175 ? -15.289 0.719 17.328 1 94.44 175 ASN B C 1
ATOM 3848 O O . ASN B 1 175 ? -16.266 0.114 16.891 1 94.44 175 ASN B O 1
ATOM 3852 N N . SER B 1 176 ? -14.125 0.157 17.281 1 95.62 176 SER B N 1
ATOM 3853 C CA . SER B 1 176 ? -13.859 -1.257 17.031 1 95.62 176 SER B CA 1
ATOM 3854 C C . SER B 1 176 ? -12.82 -1.81 18 1 95.62 176 SER B C 1
ATOM 3856 O O . SER B 1 176 ? -12.141 -1.048 18.688 1 95.62 176 SER B O 1
ATOM 3858 N N . PRO B 1 177 ? -12.766 -3.127 18.156 1 96.5 177 PRO B N 1
ATOM 3859 C CA . PRO B 1 177 ? -11.75 -3.707 19.031 1 96.5 177 PRO B CA 1
ATOM 3860 C C . PRO B 1 177 ? -10.328 -3.418 18.562 1 96.5 177 PRO B C 1
ATOM 3862 O O . PRO B 1 177 ? -9.367 -3.629 19.312 1 96.5 177 PRO B O 1
ATOM 3865 N N . PHE B 1 178 ? -10.219 -2.928 17.375 1 97.69 178 PHE B N 1
ATOM 3866 C CA . PHE B 1 178 ? -8.898 -2.691 16.781 1 97.69 178 PHE B CA 1
ATOM 3867 C C . PHE B 1 178 ? -8.492 -1.232 16.953 1 97.69 178 PHE B C 1
ATOM 3869 O O . PHE B 1 178 ? -7.457 -0.811 16.438 1 97.69 178 PHE B O 1
ATOM 3876 N N . GLU B 1 179 ? -9.281 -0.48 17.641 1 97.44 179 GLU B N 1
ATOM 3877 C CA . GLU B 1 179 ? -9 0.945 17.797 1 97.44 179 GLU B CA 1
ATOM 3878 C C . GLU B 1 179 ? -7.648 1.173 18.469 1 97.44 179 GLU B C 1
ATOM 3880 O O . GLU B 1 179 ? -7.344 0.571 19.5 1 97.44 179 GLU B O 1
ATOM 3885 N N . VAL B 1 180 ? -6.898 2.002 17.812 1 98.12 180 VAL B N 1
ATOM 3886 C CA . VAL B 1 180 ? -5.574 2.301 18.344 1 98.12 180 VAL B CA 1
ATOM 3887 C C . VAL B 1 180 ? -5.18 3.729 17.984 1 98.12 180 VAL B C 1
ATOM 3889 O O . VAL B 1 180 ? -5.457 4.191 16.875 1 98.12 180 VAL B O 1
ATOM 3892 N N . GLN B 1 181 ? -4.578 4.398 18.859 1 98.06 181 GLN B N 1
ATOM 3893 C CA . GLN B 1 181 ? -4.055 5.738 18.609 1 98.06 181 GLN B CA 1
ATOM 3894 C C . GLN B 1 181 ? -2.533 5.719 18.484 1 98.06 181 GLN B C 1
ATOM 3896 O O . GLN B 1 181 ? -1.836 5.168 19.328 1 98.06 181 GLN B O 1
ATOM 3901 N N . ILE B 1 182 ? -2.094 6.285 17.375 1 98.44 182 ILE B N 1
ATOM 3902 C CA . ILE B 1 182 ? -0.661 6.316 17.109 1 98.44 182 ILE B CA 1
ATOM 3903 C C . ILE B 1 182 ? -0.212 7.758 16.875 1 98.44 182 ILE B C 1
ATOM 3905 O O . ILE B 1 182 ? -0.91 8.531 16.219 1 98.44 182 ILE B O 1
ATOM 3909 N N . ASP B 1 183 ? 0.876 8.094 17.484 1 98.38 183 ASP B N 1
ATOM 3910 C CA . ASP B 1 183 ? 1.503 9.359 17.125 1 98.38 183 ASP B CA 1
ATOM 3911 C C . ASP B 1 183 ? 2.242 9.25 15.789 1 98.38 183 ASP B C 1
ATOM 3913 O O . ASP B 1 183 ? 3.396 8.82 15.75 1 98.38 183 ASP B O 1
ATOM 3917 N N . VAL B 1 184 ? 1.609 9.648 14.688 1 98.25 184 VAL B N 1
ATOM 3918 C CA . VAL B 1 184 ? 2.191 9.539 13.352 1 98.25 184 VAL B CA 1
ATOM 3919 C C . VAL B 1 184 ? 3.16 10.695 13.109 1 98.25 184 VAL B C 1
ATOM 3921 O O . VAL B 1 184 ? 4.023 10.617 12.234 1 98.25 184 VAL B O 1
ATOM 3924 N N . GLY B 1 185 ? 2.988 11.711 13.734 1 98.06 185 GLY B N 1
ATOM 3925 C CA . GLY B 1 185 ? 3.865 12.867 13.625 1 98.06 185 GLY B CA 1
ATOM 3926 C C . GLY B 1 185 ? 3.537 13.758 12.438 1 98.06 185 GLY B C 1
ATOM 3927 O O . GLY B 1 185 ? 2.824 13.344 11.523 1 98.06 185 GLY B O 1
ATOM 3928 N N . THR B 1 186 ? 3.996 14.992 12.523 1 96.12 186 THR B N 1
ATOM 3929 C CA . THR B 1 186 ? 3.928 15.961 11.43 1 96.12 186 THR B CA 1
ATOM 3930 C C . THR B 1 186 ? 5.117 16.922 11.484 1 96.12 186 THR B C 1
ATOM 3932 O O . THR B 1 186 ? 5.758 17.062 12.523 1 96.12 186 THR B O 1
ATOM 3935 N N . CYS B 1 187 ? 5.434 17.391 10.344 1 95.5 187 CYS B N 1
ATOM 3936 C CA . CYS B 1 187 ? 6.555 18.328 10.273 1 95.5 187 CYS B CA 1
ATOM 3937 C C . CYS B 1 187 ? 6.066 19.766 10.25 1 95.5 187 CYS B C 1
ATOM 3939 O O . CYS B 1 187 ? 5.195 20.125 9.453 1 95.5 187 CYS B O 1
ATOM 3941 N N . ARG B 1 188 ? 6.684 20.516 11.172 1 91.62 188 ARG B N 1
ATOM 3942 C CA . ARG B 1 188 ? 6.328 21.922 11.242 1 91.62 188 ARG B CA 1
ATOM 3943 C C . ARG B 1 188 ? 7.562 22.781 11.508 1 91.62 188 ARG B C 1
ATOM 3945 O O . ARG B 1 188 ? 8.531 22.312 12.109 1 91.62 188 ARG B O 1
ATOM 3952 N N . GLY B 1 189 ? 7.332 24.047 11.086 1 88.56 189 GLY B N 1
ATOM 3953 C CA . GLY B 1 189 ? 8.391 25 11.352 1 88.56 189 GLY B CA 1
ATOM 3954 C C . GLY B 1 189 ? 8.812 25.797 10.125 1 88.56 189 GLY B C 1
ATOM 3955 O O . GLY B 1 189 ? 8.422 25.453 9.008 1 88.56 189 GLY B O 1
ATOM 3956 N N . ASP B 1 190 ? 9.578 26.797 10.375 1 85.44 190 ASP B N 1
ATOM 3957 C CA . ASP B 1 190 ? 10.023 27.688 9.312 1 85.44 190 ASP B CA 1
ATOM 3958 C C . ASP B 1 190 ? 11.375 27.25 8.758 1 85.44 190 ASP B C 1
ATOM 3960 O O . ASP B 1 190 ? 12.211 26.719 9.492 1 85.44 190 ASP B O 1
ATOM 3964 N N . CYS B 1 191 ? 11.383 27.188 7.582 1 88.44 191 CYS B N 1
ATOM 3965 C CA . CYS B 1 191 ? 12.633 26.922 6.879 1 88.44 191 CYS B CA 1
ATOM 3966 C C . CYS B 1 191 ? 13.133 28.156 6.16 1 88.44 191 CYS B C 1
ATOM 3968 O O . CYS B 1 191 ? 12.461 28.688 5.266 1 88.44 191 CYS B O 1
ATOM 3970 N N . VAL B 1 192 ? 13.969 29.047 6.797 1 75.94 192 VAL B N 1
ATOM 3971 C CA . VAL B 1 192 ? 14.43 30.328 6.281 1 75.94 192 VAL B CA 1
ATOM 3972 C C . VAL B 1 192 ? 15.578 30.109 5.301 1 75.94 192 VAL B C 1
ATOM 3974 O O . VAL B 1 192 ? 15.875 30.969 4.473 1 75.94 192 VAL B O 1
ATOM 3977 N N . LYS B 1 193 ? 16.078 28.969 5.309 1 65.94 193 LYS B N 1
ATOM 3978 C CA . LYS B 1 193 ? 17.266 28.797 4.477 1 65.94 193 LYS B CA 1
ATOM 3979 C C . LYS B 1 193 ? 16.922 28.906 2.996 1 65.94 193 LYS B C 1
ATOM 3981 O O . LYS B 1 193 ? 15.828 28.547 2.578 1 65.94 193 LYS B O 1
ATOM 3986 N N . GLU B 1 194 ? 17.828 29.406 2.236 1 66.25 194 GLU B N 1
ATOM 3987 C CA . GLU B 1 194 ? 17.781 29.484 0.78 1 66.25 194 GLU B CA 1
ATOM 3988 C C . GLU B 1 194 ? 17.594 28.109 0.154 1 66.25 194 GLU B C 1
ATOM 3990 O O . GLU B 1 194 ? 18.125 27.109 0.666 1 66.25 194 GLU B O 1
ATOM 3995 N N . ASN B 1 195 ? 16.688 27.875 -0.608 1 67.19 195 ASN B N 1
ATOM 3996 C CA . ASN B 1 195 ? 16.469 26.703 -1.457 1 67.19 195 ASN B CA 1
ATOM 3997 C C . ASN B 1 195 ? 15.594 25.672 -0.767 1 67.19 195 ASN B C 1
ATOM 3999 O O . ASN B 1 195 ? 15.664 24.484 -1.085 1 67.19 195 ASN B O 1
ATOM 4003 N N . CYS B 1 196 ? 15.109 26.188 0.396 1 82.81 196 CYS B N 1
ATOM 4004 C CA . CYS B 1 196 ? 14.18 25.266 1.045 1 82.81 196 CYS B CA 1
ATOM 4005 C C . CYS B 1 196 ? 12.734 25.688 0.8 1 82.81 196 CYS B C 1
ATOM 4007 O O . CYS B 1 196 ? 12.414 26.875 0.834 1 82.81 196 CYS B O 1
ATOM 4009 N N . ASP B 1 197 ? 11.938 24.766 0.468 1 85.94 197 ASP B N 1
ATOM 4010 C CA . ASP B 1 197 ? 10.523 25.016 0.211 1 85.94 197 ASP B CA 1
ATOM 4011 C C . ASP B 1 197 ? 9.68 24.766 1.459 1 85.94 197 ASP B C 1
ATOM 4013 O O . ASP B 1 197 ? 8.547 25.234 1.556 1 85.94 197 ASP B O 1
ATOM 4017 N N . GLY B 1 198 ? 10.336 23.969 2.383 1 90.88 198 GLY B N 1
ATOM 4018 C CA . GLY B 1 198 ? 9.555 23.719 3.582 1 90.88 198 GLY B CA 1
ATOM 4019 C C . GLY B 1 198 ? 10.148 22.625 4.457 1 90.88 198 GLY B C 1
ATOM 4020 O O . GLY B 1 198 ? 11.289 22.203 4.238 1 90.88 198 GLY B O 1
ATOM 4021 N N . CYS B 1 199 ? 9.406 22.391 5.516 1 94.31 199 CYS B N 1
ATOM 4022 C CA . CYS B 1 199 ? 9.758 21.328 6.465 1 94.31 199 CYS B CA 1
ATOM 4023 C C . CYS B 1 199 ? 9.062 20.031 6.109 1 94.31 199 CYS B C 1
ATOM 4025 O O . CYS B 1 199 ? 7.84 19.922 6.211 1 94.31 199 CYS B O 1
ATOM 4027 N N . PHE B 1 200 ? 9.93 19 5.656 1 95.38 200 PHE B N 1
ATOM 4028 C CA . PHE B 1 200 ? 9.344 17.781 5.129 1 95.38 200 PHE B CA 1
ATOM 4029 C C . PHE B 1 200 ? 9.875 16.562 5.879 1 95.38 200 PHE B C 1
ATOM 4031 O O . PHE B 1 200 ? 10.938 16.625 6.5 1 95.38 200 PHE B O 1
ATOM 4038 N N . PRO B 1 201 ? 9.102 15.461 5.871 1 96.88 201 PRO B N 1
ATOM 4039 C CA . PRO B 1 201 ? 9.57 14.227 6.504 1 96.88 201 PRO B CA 1
ATOM 4040 C C . PRO B 1 201 ? 10.664 13.531 5.703 1 96.88 201 PRO B C 1
ATOM 4042 O O . PRO B 1 201 ? 10.391 12.945 4.648 1 96.88 201 PRO B O 1
ATOM 4045 N N . THR B 1 202 ? 11.828 13.453 6.219 1 96.75 202 THR B N 1
ATOM 4046 C CA . THR B 1 202 ? 12.953 12.875 5.484 1 96.75 202 THR B CA 1
ATOM 4047 C C . THR B 1 202 ? 13.242 11.461 5.961 1 96.75 202 THR B C 1
ATOM 4049 O O . THR B 1 202 ? 14.016 10.727 5.328 1 96.75 202 THR B O 1
ATOM 4052 N N . GLU B 1 203 ? 12.688 11.078 7.047 1 97.69 203 GLU B N 1
ATOM 4053 C CA . GLU B 1 203 ? 12.781 9.711 7.543 1 97.69 203 GLU B CA 1
ATOM 4054 C C . GLU B 1 203 ? 11.453 9.234 8.125 1 97.69 203 GLU B C 1
ATOM 4056 O O . GLU B 1 203 ? 10.875 9.906 8.984 1 97.69 203 GLU B O 1
ATOM 4061 N N . THR B 1 204 ? 11.008 8.086 7.629 1 97.75 204 THR B N 1
ATOM 4062 C CA . THR B 1 204 ? 9.758 7.512 8.102 1 97.75 204 THR B CA 1
ATOM 4063 C C . THR B 1 204 ? 9.93 6.027 8.422 1 97.75 204 THR B C 1
ATOM 4065 O O . THR B 1 204 ? 10.867 5.391 7.934 1 97.75 204 THR B O 1
ATOM 4068 N N . VAL B 1 205 ? 9.094 5.562 9.305 1 98 205 VAL B N 1
ATOM 4069 C CA . VAL B 1 205 ? 9.086 4.148 9.656 1 98 205 VAL B CA 1
ATOM 4070 C C . VAL B 1 205 ? 7.652 3.613 9.609 1 98 205 VAL B C 1
ATOM 4072 O O . VAL B 1 205 ? 6.707 4.32 9.961 1 98 205 VAL B O 1
ATOM 4075 N N . SER B 1 206 ? 7.586 2.398 9.18 1 97.94 206 SER B N 1
ATOM 4076 C CA . SER B 1 206 ? 6.273 1.764 9.102 1 97.94 206 SER B CA 1
ATOM 4077 C C . SER B 1 206 ? 5.996 0.912 10.328 1 97.94 206 SER B C 1
ATOM 4079 O O . SER B 1 206 ? 6.84 0.112 10.742 1 97.94 206 SER B O 1
ATOM 4081 N N 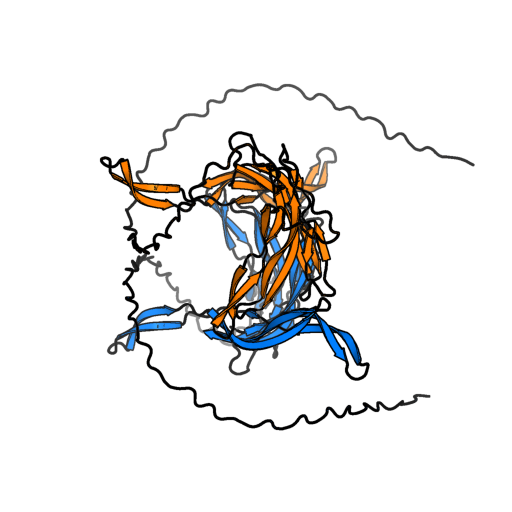. LYS B 1 207 ? 4.816 1.081 10.875 1 97.94 207 LYS B N 1
ATOM 4082 C CA . LYS B 1 207 ? 4.383 0.301 12.031 1 97.94 207 LYS B CA 1
ATOM 4083 C C . LYS B 1 207 ? 3.092 -0.453 11.734 1 97.94 207 LYS B C 1
ATOM 4085 O O . LYS B 1 207 ? 2.182 0.089 11.102 1 97.94 207 LYS B O 1
ATOM 4090 N N . SER B 1 208 ? 3.064 -1.677 12.266 1 98.12 208 SER B N 1
ATOM 4091 C CA . SER B 1 208 ? 1.882 -2.496 12.016 1 98.12 208 SER B CA 1
ATOM 4092 C C . SER B 1 208 ? 0.838 -2.307 13.109 1 98.12 208 SER B C 1
ATOM 4094 O O . SER B 1 208 ? 1.184 -2.156 14.289 1 98.12 208 SER B O 1
ATOM 4096 N N . ILE B 1 209 ? -0.364 -2.301 12.664 1 97.88 209 ILE B N 1
ATOM 4097 C CA . ILE B 1 209 ? -1.501 -2.293 13.578 1 97.88 209 ILE B CA 1
ATOM 4098 C C . ILE B 1 209 ? -2.482 -3.396 13.188 1 97.88 209 ILE B C 1
ATOM 4100 O O . ILE B 1 209 ? -2.506 -3.838 12.039 1 97.88 209 ILE B O 1
ATOM 4104 N N . GLU B 1 210 ? -3.209 -3.771 14.148 1 97.56 210 GLU B N 1
ATOM 4105 C CA . GLU B 1 210 ? -4.215 -4.793 13.875 1 97.56 210 GLU B CA 1
ATOM 4106 C C . GLU B 1 210 ? -5.473 -4.18 13.266 1 97.56 210 GLU B C 1
ATOM 4108 O O . GLU B 1 210 ? -5.875 -3.074 13.633 1 97.56 210 GLU B O 1
ATOM 4113 N N . GLY B 1 211 ? -6.027 -4.852 12.281 1 96.69 211 GLY B N 1
ATOM 4114 C CA . GLY B 1 211 ? -7.266 -4.41 11.656 1 96.69 211 GLY B CA 1
ATOM 4115 C C . GLY B 1 211 ? -8.234 -5.547 11.383 1 96.69 211 GLY B C 1
ATOM 4116 O O . GLY B 1 211 ? -7.934 -6.707 11.672 1 96.69 211 GLY B O 1
ATOM 4117 N N . PRO B 1 212 ? -9.352 -5.234 10.867 1 95.81 212 PRO B N 1
ATOM 4118 C CA . PRO B 1 212 ? -10.398 -6.23 10.641 1 95.81 212 PRO B CA 1
ATOM 4119 C C . PRO B 1 212 ? -10.016 -7.258 9.578 1 95.81 212 PRO B C 1
ATOM 4121 O O . PRO B 1 212 ? -10.578 -8.352 9.539 1 95.81 212 PRO B O 1
ATOM 4124 N N . ASN B 1 213 ? -9.141 -6.945 8.672 1 96.88 213 ASN B N 1
ATOM 4125 C CA . ASN B 1 213 ? -8.711 -7.844 7.609 1 96.88 213 ASN B CA 1
ATOM 4126 C C . ASN B 1 213 ? -7.258 -8.281 7.797 1 96.88 213 ASN B C 1
ATOM 4128 O O . ASN B 1 213 ? -6.586 -8.648 6.832 1 96.88 213 ASN B O 1
ATOM 4132 N N . GLY B 1 214 ? -6.852 -8.156 9 1 97.56 214 GLY B N 1
ATOM 4133 C CA . GLY B 1 214 ? -5.457 -8.438 9.305 1 97.56 214 GLY B CA 1
ATOM 4134 C C . GLY B 1 214 ? -4.656 -7.188 9.633 1 97.56 214 GLY B C 1
ATOM 4135 O O . GLY B 1 214 ? -5.227 -6.145 9.945 1 97.56 214 GLY B O 1
ATOM 4136 N N . ASP B 1 215 ? -3.426 -7.363 9.555 1 97.75 215 ASP B N 1
ATOM 4137 C CA . ASP B 1 215 ? -2.545 -6.266 9.938 1 97.75 215 ASP B CA 1
ATOM 4138 C C . ASP B 1 215 ? -2.494 -5.199 8.844 1 97.75 215 ASP B C 1
ATOM 4140 O O . ASP B 1 215 ? -2.625 -5.516 7.656 1 97.75 215 ASP B O 1
ATOM 4144 N N . GLU B 1 216 ? -2.379 -4.008 9.297 1 96.56 216 GLU B N 1
ATOM 4145 C CA . GLU B 1 216 ? -2.148 -2.869 8.414 1 96.56 216 GLU B CA 1
ATOM 4146 C C . GLU B 1 216 ? -0.922 -2.072 8.852 1 96.56 216 GLU B C 1
ATOM 4148 O O . GLU B 1 216 ? -0.579 -2.045 10.031 1 96.56 216 GLU B O 1
ATOM 4153 N N . CYS B 1 217 ? -0.353 -1.459 7.82 1 97.44 217 CYS B N 1
ATOM 4154 C CA . CYS B 1 217 ? 0.845 -0.691 8.141 1 97.44 217 CYS B CA 1
ATOM 4155 C C . CYS B 1 217 ? 0.555 0.805 8.125 1 97.44 217 CYS B C 1
ATOM 4157 O O . CYS B 1 217 ? -0.177 1.288 7.262 1 97.44 217 CYS B O 1
ATOM 4159 N N . VAL B 1 218 ? 1.157 1.418 9.125 1 97.5 218 VAL B N 1
ATOM 4160 C CA . VAL B 1 218 ? 1.021 2.865 9.242 1 97.5 218 VAL B CA 1
ATOM 4161 C C . VAL B 1 218 ? 2.402 3.518 9.227 1 97.5 218 VAL B C 1
ATOM 4163 O O . VAL B 1 218 ? 3.35 2.994 9.82 1 97.5 218 VAL B O 1
ATOM 4166 N N . GLU B 1 219 ? 2.424 4.617 8.539 1 97.12 219 GLU B N 1
ATOM 4167 C CA . GLU B 1 219 ? 3.693 5.332 8.453 1 97.12 219 GLU B CA 1
ATOM 4168 C C . GLU B 1 219 ? 3.828 6.355 9.578 1 97.12 219 GLU B C 1
ATOM 4170 O O . GLU B 1 219 ? 2.9 7.121 9.844 1 97.12 219 GLU B O 1
ATOM 4175 N N . LYS B 1 220 ? 4.949 6.336 10.227 1 98.25 220 LYS B N 1
ATOM 4176 C CA . LYS B 1 220 ? 5.301 7.297 11.273 1 98.25 220 LYS B CA 1
ATOM 4177 C C . LYS B 1 220 ? 6.531 8.109 10.875 1 98.25 220 LYS B C 1
ATOM 4179 O O . LYS B 1 220 ? 7.52 7.555 10.391 1 98.25 220 LYS B O 1
ATOM 4184 N N . ILE B 1 221 ? 6.398 9.344 11.148 1 98.31 221 ILE B N 1
ATOM 4185 C CA . ILE B 1 221 ? 7.531 10.219 10.852 1 98.31 221 ILE B CA 1
ATOM 4186 C C . ILE B 1 221 ? 8.57 10.117 11.961 1 98.31 221 ILE B C 1
ATOM 4188 O O . ILE B 1 221 ? 8.227 10.172 13.148 1 98.31 221 ILE B O 1
ATOM 4192 N N . GLU B 1 222 ? 9.82 9.992 11.594 1 97.88 222 GLU B N 1
ATOM 4193 C CA . GLU B 1 222 ? 10.906 9.914 12.57 1 97.88 222 GLU B CA 1
ATOM 4194 C C . GLU B 1 222 ? 11.734 11.195 12.57 1 97.88 222 GLU B C 1
ATOM 4196 O O . GLU B 1 222 ? 12.219 11.625 13.617 1 97.88 222 GLU B O 1
ATOM 4201 N N . ARG B 1 223 ? 11.859 11.734 11.383 1 97.62 223 ARG B N 1
ATOM 4202 C CA . ARG B 1 223 ? 12.711 12.922 11.281 1 97.62 223 ARG B CA 1
ATOM 4203 C C . ARG B 1 223 ? 12.156 13.906 10.258 1 97.62 223 ARG B C 1
ATOM 4205 O O . ARG B 1 223 ? 11.648 13.492 9.211 1 97.62 223 ARG B O 1
ATOM 4212 N N . CYS B 1 224 ? 12.281 15.164 10.586 1 96.75 224 CYS B N 1
ATOM 4213 C CA . CYS B 1 224 ? 11.914 16.25 9.688 1 96.75 224 CYS B CA 1
ATOM 4214 C C . CYS B 1 224 ? 13.133 17.109 9.344 1 96.75 224 CYS B C 1
ATOM 4216 O O . CYS B 1 224 ? 14.039 17.25 10.164 1 96.75 224 CYS B O 1
ATOM 4218 N N . SER B 1 225 ? 13.148 17.625 8.102 1 94.19 225 SER B N 1
ATOM 4219 C CA . SER B 1 225 ? 14.234 18.516 7.688 1 94.19 225 SER B CA 1
ATOM 4220 C C . SER B 1 225 ? 13.75 19.562 6.688 1 94.19 225 SER B C 1
ATOM 4222 O O . SER B 1 225 ? 12.734 19.359 6.016 1 94.19 225 SER B O 1
ATOM 4224 N N . CYS B 1 226 ? 14.516 20.594 6.727 1 94.25 226 CYS B N 1
ATOM 4225 C CA . CYS B 1 226 ? 14.25 21.609 5.715 1 94.25 226 CYS B CA 1
ATOM 4226 C C . CYS B 1 226 ? 14.805 21.188 4.359 1 94.25 226 CYS B C 1
ATOM 4228 O O . CYS B 1 226 ? 16 20.922 4.23 1 94.25 226 CYS B O 1
ATOM 4230 N N . THR B 1 227 ? 13.922 21.031 3.457 1 91.5 227 THR B N 1
ATOM 4231 C CA . THR B 1 227 ? 14.328 20.594 2.125 1 91.5 227 THR B CA 1
ATOM 4232 C C . THR B 1 227 ? 13.422 21.203 1.06 1 91.5 227 THR B C 1
ATOM 4234 O O . THR B 1 227 ? 12.477 21.922 1.38 1 91.5 227 THR B O 1
ATOM 4237 N N . SER B 1 228 ? 13.797 20.938 -0.194 1 89.5 228 SER B N 1
ATOM 4238 C CA . SER B 1 228 ? 12.969 21.391 -1.308 1 89.5 228 SER B CA 1
ATOM 4239 C C . SER B 1 228 ? 11.75 20.5 -1.491 1 89.5 228 SER B C 1
ATOM 4241 O O . SER B 1 228 ? 11.602 19.484 -0.798 1 89.5 228 SER B O 1
ATOM 4243 N N . ALA B 1 229 ? 10.898 20.922 -2.428 1 86.56 229 ALA B N 1
ATOM 4244 C CA . ALA B 1 229 ? 9.656 20.203 -2.664 1 86.56 229 ALA B CA 1
ATOM 4245 C C . ALA B 1 229 ? 9.938 18.797 -3.197 1 86.56 229 ALA B C 1
ATOM 4247 O O . ALA B 1 229 ? 9.117 17.891 -3.043 1 86.56 229 ALA B O 1
ATOM 4248 N N . CYS B 1 230 ? 10.977 18.75 -3.912 1 92.25 230 CYS B N 1
ATOM 4249 C CA . CYS B 1 230 ? 11.5 17.453 -4.312 1 92.25 230 CYS B CA 1
ATOM 4250 C C . CYS B 1 230 ? 12.766 17.109 -3.527 1 92.25 230 CYS B C 1
ATOM 4252 O O . CYS B 1 230 ? 13.773 17.797 -3.633 1 92.25 230 CYS B O 1
ATOM 4254 N N . TYR B 1 231 ? 12.664 16 -2.742 1 93.44 231 TYR B N 1
ATOM 4255 C CA . TYR B 1 231 ? 13.781 15.75 -1.839 1 93.44 231 TYR B CA 1
ATOM 4256 C C . TYR B 1 231 ? 14.047 14.25 -1.7 1 93.44 231 TYR B C 1
ATOM 4258 O O . TYR B 1 231 ? 13.203 13.43 -2.076 1 93.44 231 TYR B O 1
ATOM 4266 N N . ARG B 1 232 ? 15.18 14.023 -1.218 1 95.19 232 ARG B N 1
ATOM 4267 C CA . ARG B 1 232 ? 15.586 12.648 -0.942 1 95.19 232 ARG B CA 1
ATOM 4268 C C . ARG B 1 232 ? 15.188 12.234 0.472 1 95.19 232 ARG B C 1
ATOM 4270 O O . ARG B 1 232 ? 15.531 12.914 1.441 1 95.19 232 ARG B O 1
ATOM 4277 N N . ALA B 1 233 ? 14.461 11.172 0.582 1 96.44 233 ALA B N 1
ATOM 4278 C CA . ALA B 1 233 ? 14.125 10.594 1.88 1 96.44 233 ALA B CA 1
ATOM 4279 C C . ALA B 1 233 ? 14.914 9.305 2.123 1 96.44 233 ALA B C 1
ATOM 4281 O O . ALA B 1 233 ? 15.211 8.57 1.184 1 96.44 233 ALA B O 1
ATOM 4282 N N . SER B 1 234 ? 15.18 9.078 3.354 1 96.81 234 SER B N 1
ATOM 4283 C CA . SER B 1 234 ? 15.906 7.859 3.705 1 96.81 234 SER B CA 1
ATOM 4284 C C . SER B 1 234 ? 15.062 6.617 3.434 1 96.81 234 SER B C 1
ATOM 4286 O O . SER B 1 234 ? 13.844 6.637 3.602 1 96.81 234 SER B O 1
ATOM 4288 N N . HIS B 1 235 ? 15.703 5.629 2.986 1 97.31 235 HIS B N 1
ATOM 4289 C CA . HIS B 1 235 ? 15.172 4.293 2.744 1 97.31 235 HIS B CA 1
ATOM 4290 C C . HIS B 1 235 ? 16.266 3.238 2.816 1 97.31 235 HIS B C 1
ATOM 4292 O O . HIS B 1 235 ? 17.266 3.326 2.098 1 97.31 235 HIS B O 1
ATOM 4298 N N . PHE B 1 236 ? 15.969 2.252 3.533 1 97.12 236 PHE B N 1
ATOM 4299 C CA . PHE B 1 236 ? 17.109 1.411 3.885 1 97.12 236 PHE B CA 1
ATOM 4300 C C . PHE B 1 236 ? 16.922 0.003 3.328 1 97.12 236 PHE B C 1
ATOM 4302 O O . PHE B 1 236 ? 15.805 -0.484 3.201 1 97.12 236 PHE B O 1
ATOM 4309 N N . GLN B 1 237 ? 18.062 -0.566 3.025 1 96.25 237 GLN B N 1
ATOM 4310 C CA . GLN B 1 237 ? 18.219 -1.994 2.768 1 96.25 237 GLN B CA 1
ATOM 4311 C C . GLN B 1 237 ? 19.297 -2.6 3.654 1 96.25 237 GLN B C 1
ATOM 4313 O O . GLN B 1 237 ? 20.344 -1.978 3.883 1 96.25 237 GLN B O 1
ATOM 4318 N N . THR B 1 238 ? 19.016 -3.75 4.184 1 96.56 238 THR B N 1
ATOM 4319 C CA . THR B 1 238 ? 19.969 -4.395 5.082 1 96.56 238 THR B CA 1
ATOM 4320 C C . THR B 1 238 ? 20.312 -5.801 4.59 1 96.56 238 THR B C 1
ATOM 4322 O O . THR B 1 238 ? 19.422 -6.562 4.207 1 96.56 238 THR B O 1
ATOM 4325 N N . TYR B 1 239 ? 21.578 -6.066 4.594 1 96.69 239 TYR B N 1
ATOM 4326 C CA . TYR B 1 239 ? 22.031 -7.375 4.141 1 96.69 239 TYR B CA 1
ATOM 4327 C C . TYR B 1 239 ? 23.188 -7.875 5 1 96.69 239 TYR B C 1
ATOM 4329 O O . TYR B 1 239 ? 23.938 -7.074 5.574 1 96.69 239 TYR B O 1
ATOM 4337 N N . TYR B 1 240 ? 23.234 -9.195 5.094 1 97 240 TYR B N 1
ATOM 4338 C CA . TYR B 1 240 ? 24.484 -9.812 5.531 1 97 240 TYR B CA 1
ATOM 4339 C C . TYR B 1 240 ? 25.516 -9.805 4.41 1 97 240 TYR B C 1
ATOM 4341 O O . TYR B 1 240 ? 25.234 -10.258 3.297 1 97 240 TYR B O 1
ATOM 4349 N N . VAL B 1 241 ? 26.656 -9.312 4.723 1 95.94 241 VAL B N 1
ATOM 4350 C CA . VAL B 1 241 ? 27.703 -9.188 3.709 1 95.94 241 VAL B CA 1
ATOM 4351 C C . VAL B 1 241 ? 28.922 -10 4.121 1 95.94 241 VAL B C 1
ATOM 4353 O O . VAL B 1 241 ? 29.391 -9.906 5.266 1 95.94 241 VAL B O 1
ATOM 4356 N N . LYS B 1 242 ? 29.359 -10.742 3.199 1 94.25 242 LYS B N 1
ATOM 4357 C CA . LYS B 1 242 ? 30.594 -11.492 3.4 1 94.25 242 LYS B CA 1
ATOM 4358 C C . LYS B 1 242 ? 31.812 -10.648 3.035 1 94.25 242 LYS B C 1
ATOM 4360 O O . LYS B 1 242 ? 31.875 -10.062 1.952 1 94.25 242 LYS B O 1
ATOM 4365 N N . ARG B 1 243 ? 32.719 -10.586 3.945 1 89.75 243 ARG B N 1
ATOM 4366 C CA . ARG B 1 243 ? 33.969 -9.844 3.713 1 89.75 243 ARG B CA 1
ATOM 4367 C C . ARG B 1 243 ? 35.188 -10.68 4.09 1 89.75 243 ARG B C 1
ATOM 4369 O O . ARG B 1 243 ? 35.156 -11.422 5.07 1 89.75 243 ARG B O 1
ATOM 4376 N N . TRP B 1 244 ? 36.062 -10.586 3.191 1 87.31 244 TRP B N 1
ATOM 4377 C CA . TRP B 1 244 ? 37.312 -11.289 3.471 1 87.31 244 TRP B CA 1
ATOM 4378 C C . TRP B 1 244 ? 38.156 -10.523 4.488 1 87.31 244 TRP B C 1
ATOM 4380 O O . TRP B 1 244 ? 38.406 -9.32 4.32 1 87.31 244 TRP B O 1
ATOM 4390 N N . ASP B 1 245 ? 38.406 -11.258 5.605 1 86.81 245 ASP B N 1
ATOM 4391 C CA . ASP B 1 245 ? 39.281 -10.68 6.625 1 86.81 245 ASP B CA 1
ATOM 4392 C C . ASP B 1 245 ? 40.719 -11.156 6.445 1 86.81 245 ASP B C 1
ATOM 4394 O O . ASP B 1 245 ? 41.031 -12.32 6.711 1 86.81 245 ASP B O 1
ATOM 4398 N N . ARG B 1 246 ? 41.625 -10.32 6.078 1 85.62 246 ARG B N 1
ATOM 4399 C CA . ARG B 1 246 ? 43 -10.641 5.797 1 85.62 246 ARG B CA 1
ATOM 4400 C C . ARG B 1 246 ? 43.75 -11.039 7.07 1 85.62 246 ARG B C 1
ATOM 4402 O O . ARG B 1 246 ? 44.625 -11.898 7.039 1 85.62 246 ARG B O 1
ATOM 4409 N N . SER B 1 247 ? 43.281 -10.391 8.117 1 87.12 247 SER B N 1
ATOM 4410 C CA . SER B 1 247 ? 43.969 -10.648 9.375 1 87.12 247 SER B CA 1
ATOM 4411 C C . SER B 1 247 ? 43.75 -12.094 9.828 1 87.12 247 SER B C 1
ATOM 4413 O O . SER B 1 247 ? 44.719 -12.75 10.273 1 87.12 247 SER B O 1
ATOM 4415 N N . SER B 1 248 ? 42.562 -12.586 9.641 1 86.25 248 SER B N 1
ATOM 4416 C CA . SER B 1 248 ? 42.25 -13.93 10.094 1 86.25 248 SER B CA 1
ATOM 4417 C C . SER B 1 248 ? 42.219 -14.914 8.93 1 86.25 248 SER B C 1
ATOM 4419 O O . SER B 1 248 ? 42.031 -16.125 9.133 1 86.25 248 SER B O 1
ATOM 4421 N N . ASN B 1 249 ? 42.562 -14.398 7.801 1 87.75 249 ASN B N 1
ATOM 4422 C CA . ASN B 1 249 ? 42.562 -15.211 6.59 1 87.75 249 ASN B CA 1
ATOM 4423 C C . ASN B 1 249 ? 41.281 -16.016 6.457 1 87.75 249 ASN B C 1
ATOM 4425 O O . ASN B 1 249 ? 41.312 -17.219 6.191 1 87.75 249 ASN B O 1
ATOM 4429 N N . SER B 1 250 ? 40.219 -15.398 7.008 1 89.12 250 SER B N 1
ATOM 4430 C CA . SER B 1 250 ? 38.906 -16.031 6.926 1 89.12 250 SER B CA 1
ATOM 4431 C C . SER B 1 250 ? 37.812 -15.039 6.523 1 89.12 250 SER B C 1
ATOM 4433 O O . SER B 1 250 ? 38.031 -13.828 6.562 1 89.12 250 SER B O 1
ATOM 4435 N N . SER B 1 251 ? 36.781 -15.586 6.035 1 88.75 251 SER B N 1
ATOM 4436 C CA . SER B 1 251 ? 35.656 -14.742 5.672 1 88.75 251 SER B CA 1
ATOM 4437 C C . SER B 1 251 ? 34.781 -14.43 6.883 1 88.75 251 SER B C 1
ATOM 4439 O O . SER B 1 251 ? 34.562 -15.297 7.738 1 88.75 251 SER B O 1
ATOM 4441 N N . ILE B 1 252 ? 34.469 -13.164 7.043 1 91.62 252 ILE B N 1
ATOM 4442 C CA . ILE B 1 252 ? 33.594 -12.758 8.109 1 91.62 252 ILE B CA 1
ATOM 4443 C C . ILE B 1 252 ? 32.281 -12.227 7.52 1 91.62 252 ILE B C 1
ATOM 4445 O O . ILE B 1 252 ? 32.25 -11.719 6.395 1 91.62 252 ILE B O 1
ATOM 4449 N N . VAL B 1 253 ? 31.219 -12.539 8.211 1 93.06 253 VAL B N 1
ATOM 4450 C CA . VAL B 1 253 ? 29.906 -12.047 7.801 1 93.06 253 VAL B CA 1
ATOM 4451 C C . VAL B 1 253 ? 29.516 -10.852 8.672 1 93.06 253 VAL B C 1
ATOM 4453 O O . VAL B 1 253 ? 29.578 -10.93 9.906 1 93.06 253 VAL B O 1
ATOM 4456 N N . GLU B 1 254 ? 29.219 -9.781 8.031 1 93.94 254 GLU B N 1
ATOM 4457 C CA . GLU B 1 254 ? 28.812 -8.578 8.742 1 93.94 254 GLU B CA 1
ATOM 4458 C C . GLU B 1 254 ? 27.453 -8.078 8.266 1 93.94 254 GLU B C 1
ATOM 4460 O O . GLU B 1 254 ? 27.047 -8.336 7.125 1 93.94 254 GLU B O 1
ATOM 4465 N N . LEU B 1 255 ? 26.812 -7.465 9.227 1 96.44 255 LEU B N 1
ATOM 4466 C CA . LEU B 1 255 ? 25.547 -6.836 8.883 1 96.44 255 LEU B CA 1
ATOM 4467 C C . LEU B 1 255 ? 25.766 -5.414 8.383 1 96.44 255 LEU B C 1
ATOM 4469 O O . LEU B 1 255 ? 26.422 -4.609 9.039 1 96.44 255 LEU B O 1
ATOM 4473 N N . ARG B 1 256 ? 25.234 -5.141 7.211 1 96.44 256 ARG B N 1
ATOM 4474 C CA . ARG B 1 256 ? 25.375 -3.799 6.648 1 96.44 256 ARG B CA 1
ATOM 4475 C C . ARG B 1 256 ? 24.016 -3.209 6.312 1 96.44 256 ARG B C 1
ATOM 4477 O O . ARG B 1 256 ? 23.172 -3.873 5.695 1 96.44 256 ARG B O 1
ATOM 4484 N N . LYS B 1 257 ? 23.828 -2 6.754 1 96.75 257 LYS B N 1
ATOM 4485 C CA . LYS B 1 257 ? 22.625 -1.233 6.457 1 96.75 257 LYS B CA 1
ATOM 4486 C C . LYS B 1 257 ? 22.906 -0.157 5.41 1 96.75 257 LYS B C 1
ATOM 4488 O O . LYS B 1 257 ? 23.75 0.719 5.621 1 96.75 257 LYS B O 1
ATOM 4493 N N . PHE B 1 258 ? 22.234 -0.233 4.242 1 96.75 258 PHE B N 1
ATOM 4494 C CA . PHE B 1 258 ? 22.422 0.711 3.148 1 96.75 258 PHE B CA 1
ATOM 4495 C C . PHE B 1 258 ? 21.266 1.697 3.076 1 96.75 258 PHE B C 1
ATOM 4497 O O . PHE B 1 258 ? 20.109 1.293 2.949 1 96.75 258 PHE B O 1
ATOM 4504 N N . ASP B 1 259 ? 21.609 2.955 3.191 1 96.94 259 ASP B N 1
ATOM 4505 C CA . ASP B 1 259 ? 20.594 3.955 2.879 1 96.94 259 ASP B CA 1
ATOM 4506 C C . ASP B 1 259 ? 20.516 4.211 1.375 1 96.94 259 ASP B C 1
ATOM 4508 O O . ASP B 1 259 ? 21.266 5.043 0.842 1 96.94 259 ASP B O 1
ATOM 4512 N N . VAL B 1 260 ? 19.594 3.533 0.766 1 95.94 260 VAL B N 1
ATOM 4513 C CA . VAL B 1 260 ? 19.469 3.629 -0.686 1 95.94 260 VAL B CA 1
ATOM 4514 C C . VAL B 1 260 ? 18.672 4.879 -1.057 1 95.94 260 VAL B C 1
ATOM 4516 O O . VAL B 1 260 ? 18.781 5.371 -2.184 1 95.94 260 VAL B O 1
ATOM 4519 N N . GLY B 1 261 ? 17.828 5.285 -0.24 1 95.69 261 GLY B N 1
ATOM 4520 C CA . GLY B 1 261 ? 17.094 6.523 -0.439 1 95.69 261 GLY B CA 1
ATOM 4521 C C . GLY B 1 261 ? 15.961 6.387 -1.443 1 95.69 261 GLY B C 1
ATOM 4522 O O . GLY B 1 261 ? 15.875 5.387 -2.154 1 95.69 261 GLY B O 1
ATOM 4523 N N . LYS B 1 262 ? 15.047 7.402 -1.484 1 94.38 262 LYS B N 1
ATOM 4524 C CA . LYS B 1 262 ? 13.984 7.551 -2.469 1 94.38 262 LYS B CA 1
ATOM 4525 C C . LYS B 1 262 ? 13.656 9.023 -2.707 1 94.38 262 LYS B C 1
ATOM 4527 O O . LYS B 1 262 ? 13.844 9.859 -1.819 1 94.38 262 LYS B O 1
ATOM 4532 N N . CYS B 1 263 ? 13.211 9.219 -3.879 1 94.44 263 CYS B N 1
ATOM 4533 C CA . CYS B 1 263 ? 12.812 10.586 -4.203 1 94.44 263 CYS B CA 1
ATOM 4534 C C . CYS B 1 263 ? 11.32 10.781 -4.008 1 94.44 263 CYS B C 1
ATOM 4536 O O . CYS B 1 263 ? 10.516 10.023 -4.555 1 94.44 263 CYS B O 1
ATOM 4538 N N . ILE B 1 264 ? 11.062 11.789 -3.225 1 93.75 264 ILE B N 1
ATOM 4539 C CA . ILE B 1 264 ? 9.672 12.094 -2.908 1 93.75 264 ILE B CA 1
ATOM 4540 C C . ILE B 1 264 ? 9.375 13.562 -3.209 1 93.75 264 ILE B C 1
ATOM 4542 O O . ILE B 1 264 ? 10.211 14.43 -2.941 1 93.75 264 ILE B O 1
ATOM 4546 N N . GLY B 1 265 ? 8.133 13.711 -3.816 1 88.88 265 GLY B N 1
ATOM 4547 C CA . GLY B 1 265 ? 7.742 15.102 -3.975 1 88.88 265 GLY B CA 1
ATOM 4548 C C . GLY B 1 265 ? 6.867 15.336 -5.191 1 88.88 265 GLY B C 1
ATOM 4549 O O . GLY B 1 265 ? 6.605 14.414 -5.965 1 88.88 265 GLY B O 1
ATOM 4550 N N . ILE B 1 266 ? 6.293 16.578 -5.141 1 82.75 266 ILE B N 1
ATOM 4551 C CA . ILE B 1 266 ? 5.457 17 -6.254 1 82.75 266 ILE B CA 1
ATOM 4552 C C . ILE B 1 266 ? 6.137 18.156 -6.992 1 82.75 266 ILE B C 1
ATOM 4554 O O . ILE B 1 266 ? 6.598 19.109 -6.367 1 82.75 266 ILE B O 1
ATOM 4558 N N . CYS B 1 267 ? 6.285 17.922 -8.227 1 85.5 267 CYS B N 1
ATOM 4559 C CA . CYS B 1 267 ? 6.934 18.938 -9.047 1 85.5 267 CYS B CA 1
ATOM 4560 C C . CYS B 1 267 ? 5.91 19.719 -9.852 1 85.5 267 CYS B C 1
ATOM 4562 O O . CYS B 1 267 ? 4.957 19.156 -10.383 1 85.5 267 CYS B O 1
ATOM 4564 N N . SER B 1 268 ? 5.93 21.016 -9.609 1 77.06 268 SER B N 1
ATOM 4565 C CA . SER B 1 268 ? 5.039 21.891 -10.359 1 77.06 268 SER B CA 1
ATOM 4566 C C . SER B 1 268 ? 5.391 21.906 -11.844 1 77.06 268 SER B C 1
ATOM 4568 O O . SER B 1 268 ? 6.566 21.859 -12.211 1 77.06 268 SER B O 1
ATOM 4570 N N . PRO B 1 269 ? 4.254 21.766 -12.586 1 75.44 269 PRO B N 1
ATOM 4571 C CA . PRO B 1 269 ? 4.539 21.844 -14.023 1 75.44 269 PRO B CA 1
ATOM 4572 C C . PRO B 1 269 ? 5.188 23.156 -14.43 1 75.44 269 PRO B C 1
ATOM 4574 O O . PRO B 1 269 ? 4.895 24.203 -13.836 1 75.44 269 PRO B O 1
ATOM 4577 N N . THR B 1 270 ? 6.273 23.047 -15.07 1 69.81 270 THR B N 1
ATOM 4578 C CA . THR B 1 270 ? 6.867 24.266 -15.609 1 69.81 270 THR B CA 1
ATOM 4579 C C . THR B 1 270 ? 6.242 24.625 -16.953 1 69.81 270 THR B C 1
ATOM 4581 O O . THR B 1 270 ? 6.293 23.828 -17.906 1 69.81 270 THR B O 1
ATOM 4584 N N . PRO B 1 271 ? 5.488 25.703 -16.891 1 71.25 271 PRO B N 1
ATOM 4585 C CA . PRO B 1 271 ? 4.941 26.125 -18.188 1 71.25 271 PRO B CA 1
ATOM 4586 C C . PRO B 1 271 ? 6.023 26.547 -19.172 1 71.25 271 PRO B C 1
ATOM 4588 O O . PRO B 1 271 ? 7.035 27.125 -18.766 1 71.25 271 PRO B O 1
ATOM 4591 N N . PHE B 1 272 ? 5.938 25.953 -20.281 1 74.5 272 PHE B N 1
ATOM 4592 C CA . PHE B 1 272 ? 6.773 26.406 -21.375 1 74.5 272 PHE B CA 1
ATOM 4593 C C . PHE B 1 272 ? 5.949 27.188 -22.391 1 74.5 272 PHE B C 1
ATOM 4595 O O . PHE B 1 272 ? 4.98 26.672 -22.953 1 74.5 272 PHE B O 1
ATOM 4602 N N . CYS B 1 273 ? 6.387 28.469 -22.5 1 78.69 273 CYS B N 1
ATOM 4603 C CA . CYS B 1 273 ? 5.672 29.312 -23.453 1 78.69 273 CYS B CA 1
ATOM 4604 C C . CYS B 1 273 ? 6.031 28.938 -24.891 1 78.69 273 CYS B C 1
ATOM 4606 O O . CYS B 1 273 ? 7.207 28.938 -25.25 1 78.69 273 CYS B O 1
ATOM 4608 N N . ILE B 1 274 ? 5.055 28.422 -25.531 1 79.5 274 ILE B N 1
ATOM 4609 C CA . ILE B 1 274 ? 5.266 28.031 -26.922 1 79.5 274 ILE B CA 1
ATOM 4610 C C . ILE B 1 274 ? 5.117 29.266 -27.828 1 79.5 274 ILE B C 1
ATOM 4612 O O . ILE B 1 274 ? 5.926 29.469 -28.734 1 79.5 274 ILE B O 1
ATOM 4616 N N . ILE B 1 275 ? 4.074 29.984 -27.531 1 79.81 275 ILE B N 1
ATOM 4617 C CA . ILE B 1 275 ? 3.838 31.125 -28.391 1 79.81 275 ILE B CA 1
ATOM 4618 C C . ILE B 1 275 ? 3.898 32.406 -27.578 1 79.81 275 ILE B C 1
ATOM 4620 O O . ILE B 1 275 ? 3.047 32.656 -26.719 1 79.81 275 ILE B O 1
ATOM 4624 N N . TRP B 1 276 ? 5.012 33.094 -27.703 1 81.88 276 TRP B N 1
ATOM 4625 C CA . TRP B 1 276 ? 5.211 34.375 -27.047 1 81.88 276 TRP B CA 1
ATOM 4626 C C . TRP B 1 276 ? 4.781 35.531 -27.953 1 81.88 276 TRP B C 1
ATOM 4628 O O . TRP B 1 276 ? 5.117 35.531 -29.141 1 81.88 276 TRP B O 1
ATOM 4638 N N . ASP B 1 277 ? 3.977 36.344 -27.375 1 81.5 277 ASP B N 1
ATOM 4639 C CA . ASP B 1 277 ? 3.631 37.562 -28.078 1 81.5 277 ASP B CA 1
ATOM 4640 C C . ASP B 1 277 ? 4.52 38.719 -27.625 1 81.5 277 ASP B C 1
ATOM 4642 O O . ASP B 1 277 ? 4.328 39.281 -26.547 1 81.5 277 ASP B O 1
ATOM 4646 N N . PRO B 1 278 ? 5.422 39.062 -28.406 1 84 278 PRO B N 1
ATOM 4647 C CA . PRO B 1 278 ? 6.316 40.188 -28.031 1 84 278 PRO B CA 1
ATOM 4648 C C . PRO B 1 278 ? 5.57 41.469 -27.797 1 84 278 PRO B C 1
ATOM 4650 O O . PRO B 1 278 ? 6.035 42.344 -27.031 1 84 278 PRO B O 1
ATOM 4653 N N . SER B 1 279 ? 4.586 41.594 -28.5 1 84.69 279 SER B N 1
ATOM 4654 C CA . SER B 1 279 ? 3.867 42.844 -28.406 1 84.69 279 SER B CA 1
ATOM 4655 C C . SER B 1 279 ? 3.178 43 -27.062 1 84.69 279 SER B C 1
ATOM 4657 O O . SER B 1 279 ? 3.182 44.062 -26.469 1 84.69 279 SER B O 1
ATOM 4659 N N . SER B 1 280 ? 2.725 41.844 -26.562 1 79.06 280 SER B N 1
ATOM 4660 C CA . SER B 1 280 ? 1.955 41.875 -25.328 1 79.06 280 SER B CA 1
ATOM 4661 C C . SER B 1 280 ? 2.785 41.406 -24.141 1 79.06 280 SER B C 1
ATOM 4663 O O . SER B 1 280 ? 2.432 41.625 -22.984 1 79.06 280 SER B O 1
ATOM 4665 N N . GLY B 1 281 ? 3.902 40.906 -24.453 1 78.94 281 GLY B N 1
ATOM 4666 C CA . GLY B 1 281 ? 4.785 40.344 -23.438 1 78.94 281 GLY B CA 1
ATOM 4667 C C . GLY B 1 281 ? 4.184 39.156 -22.719 1 78.94 281 GLY B C 1
ATOM 4668 O O . GLY B 1 281 ? 4.504 38.906 -21.547 1 78.94 281 GLY B O 1
ATOM 4669 N N . LYS B 1 282 ? 3.105 38.719 -23.453 1 79.44 282 LYS B N 1
ATOM 4670 C CA . LYS B 1 282 ? 2.408 37.625 -22.781 1 79.44 282 LYS B CA 1
ATOM 4671 C C . LYS B 1 282 ? 2.621 36.312 -23.5 1 79.44 282 LYS B C 1
ATOM 4673 O O . LYS B 1 282 ? 2.914 36.281 -24.703 1 79.44 282 LYS B O 1
ATOM 4678 N N . CYS B 1 283 ? 2.643 35.25 -22.766 1 79.19 283 CYS B N 1
ATOM 4679 C CA . CYS B 1 283 ? 2.654 33.906 -23.344 1 79.19 283 CYS B CA 1
ATOM 4680 C C . CYS B 1 283 ? 1.269 33.5 -23.844 1 79.19 283 CYS B C 1
ATOM 4682 O O . CYS B 1 283 ? 0.317 33.438 -23.062 1 79.19 283 CYS B O 1
ATOM 4684 N N . LEU B 1 284 ? 1.133 33.438 -25.156 1 78.12 284 LEU B N 1
ATOM 4685 C CA . LEU B 1 284 ? -0.158 33.125 -25.781 1 78.12 284 LEU B CA 1
ATOM 4686 C C . LEU B 1 284 ? -0.49 31.656 -25.641 1 78.12 284 LEU B C 1
ATOM 4688 O O . LEU B 1 284 ? -1.664 31.281 -25.578 1 78.12 284 LEU B O 1
ATOM 4692 N N . SER B 1 285 ? 0.525 30.828 -25.703 1 79.06 285 SER B N 1
ATOM 4693 C CA . SER B 1 285 ? 0.324 29.391 -25.578 1 79.06 285 SER B CA 1
ATOM 4694 C C . SER B 1 285 ? 1.47 28.734 -24.812 1 79.06 285 SER B C 1
ATOM 4696 O O . SER B 1 285 ? 2.639 29.047 -25.047 1 79.06 285 SER B O 1
ATOM 4698 N N . SER B 1 286 ? 1.112 28.062 -23.719 1 74.38 286 SER B N 1
ATOM 4699 C CA . SER B 1 286 ? 2.139 27.359 -22.953 1 74.38 286 SER B CA 1
ATOM 4700 C C . SER B 1 286 ? 1.839 25.875 -22.844 1 74.38 286 SER B C 1
ATOM 4702 O O . SER B 1 286 ? 0.689 25.453 -22.984 1 74.38 286 SER B O 1
ATOM 4704 N N . ILE B 1 287 ? 2.865 25.094 -23.016 1 73.81 287 ILE B N 1
ATOM 4705 C CA . ILE B 1 287 ? 2.744 23.672 -22.703 1 73.81 287 ILE B CA 1
ATOM 4706 C C . ILE B 1 287 ? 3.381 23.391 -21.344 1 73.81 287 ILE B C 1
ATOM 4708 O O . ILE B 1 287 ? 4.375 24.016 -20.984 1 73.81 287 ILE B O 1
ATOM 4712 N N . SER B 1 288 ? 2.648 22.797 -20.516 1 70.19 288 SER B N 1
ATOM 4713 C CA . SER B 1 288 ? 3.205 22.406 -19.234 1 70.19 288 SER B CA 1
ATOM 4714 C C . SER B 1 288 ? 3.777 21 -19.281 1 70.19 288 SER B C 1
ATOM 4716 O O . SER B 1 288 ? 3.145 20.078 -19.797 1 70.19 288 SER B O 1
ATOM 4718 N N . THR B 1 289 ? 5.102 20.984 -19.25 1 68.31 289 THR B N 1
ATOM 4719 C CA . THR B 1 289 ? 5.691 19.656 -19.156 1 68.31 289 THR B CA 1
ATOM 4720 C C . THR B 1 289 ? 5.664 19.156 -17.719 1 68.31 289 THR B C 1
ATOM 4722 O O . THR B 1 289 ? 5.941 19.906 -16.781 1 68.31 289 THR B O 1
ATOM 4725 N N . SER B 1 290 ? 4.973 18.047 -17.516 1 69.56 290 SER B N 1
ATOM 4726 C CA . SER B 1 290 ? 4.922 17.469 -16.188 1 69.56 290 SER B CA 1
ATOM 4727 C C . SER B 1 290 ? 6.316 17.078 -15.695 1 69.56 290 SER B C 1
ATOM 4729 O O . SER B 1 290 ? 7.074 16.438 -16.422 1 69.56 290 SER B O 1
ATOM 4731 N N . SER B 1 291 ? 6.84 17.922 -14.711 1 77.56 291 SER B N 1
ATOM 4732 C CA . SER B 1 291 ? 8.109 17.562 -14.102 1 77.56 291 SER B CA 1
ATOM 4733 C C . SER B 1 291 ? 7.914 16.516 -13 1 77.56 291 SER B C 1
ATOM 4735 O O . SER B 1 291 ? 6.863 16.484 -12.359 1 77.56 291 SER B O 1
ATOM 4737 N N . ARG B 1 292 ? 8.719 15.484 -13.062 1 85.44 292 ARG B N 1
ATOM 4738 C CA . ARG B 1 292 ? 8.695 14.461 -12.023 1 85.44 292 ARG B CA 1
ATOM 4739 C C . ARG B 1 292 ? 9.93 14.57 -11.125 1 85.44 292 ARG B C 1
ATOM 4741 O O . ARG B 1 292 ? 10.961 15.102 -11.531 1 85.44 292 ARG B O 1
ATOM 4748 N N . CYS B 1 293 ? 9.758 14.273 -9.945 1 91.88 293 CYS B N 1
ATOM 4749 C CA . CYS B 1 293 ? 10.875 14.203 -9.008 1 91.88 293 CYS B CA 1
ATOM 4750 C C . CYS B 1 293 ? 11.742 12.977 -9.281 1 91.88 293 CYS B C 1
ATOM 4752 O O . CYS B 1 293 ? 11.297 11.844 -9.102 1 91.88 293 CYS B O 1
ATOM 4754 N N . LYS B 1 294 ? 12.93 13.281 -9.75 1 88.56 294 LYS B N 1
ATOM 4755 C CA . LYS B 1 294 ? 13.781 12.172 -10.18 1 88.56 294 LYS B CA 1
ATOM 4756 C C . LYS B 1 294 ? 15.164 12.266 -9.531 1 88.56 294 LYS B C 1
ATOM 4758 O O . LYS B 1 294 ? 15.609 13.352 -9.156 1 88.56 294 LYS B O 1
ATOM 4763 N N . ALA B 1 295 ? 15.805 11.133 -9.5 1 90.56 295 ALA B N 1
ATOM 4764 C CA . ALA B 1 295 ? 17.172 11.07 -8.977 1 90.56 295 ALA B CA 1
ATOM 4765 C C . ALA B 1 295 ? 18.172 11.594 -10 1 90.56 295 ALA B C 1
ATOM 4767 O O . ALA B 1 295 ? 18.062 11.305 -11.188 1 90.56 295 ALA B O 1
ATOM 4768 N N . THR B 1 296 ? 19.156 12.383 -9.562 1 87.38 296 THR B N 1
ATOM 4769 C CA . THR B 1 296 ? 20.141 12.961 -10.477 1 87.38 296 THR B CA 1
ATOM 4770 C C . THR B 1 296 ? 21.531 12.414 -10.172 1 87.38 296 THR B C 1
ATOM 4772 O O . THR B 1 296 ? 22.438 12.508 -11 1 87.38 296 THR B O 1
ATOM 4775 N N . ALA B 1 297 ? 21.75 11.969 -9.016 1 87.81 297 ALA B N 1
ATOM 4776 C CA . ALA B 1 297 ? 23.031 11.391 -8.602 1 87.81 297 ALA B CA 1
ATOM 4777 C C . ALA B 1 297 ? 22.828 10.055 -7.895 1 87.81 297 ALA B C 1
ATOM 4779 O O . ALA B 1 297 ? 21.797 9.852 -7.23 1 87.81 297 ALA B O 1
ATOM 4780 N N . PHE B 1 298 ? 23.797 9.211 -8.141 1 87.94 298 PHE B N 1
ATOM 4781 C CA . PHE B 1 298 ? 23.688 7.918 -7.469 1 87.94 298 PHE B CA 1
ATOM 4782 C C . PHE B 1 298 ? 25.062 7.309 -7.238 1 87.94 298 PHE B C 1
ATOM 4784 O O . PHE B 1 298 ? 26.047 7.703 -7.879 1 87.94 298 PHE B O 1
ATOM 4791 N N . ASP B 1 299 ? 25.078 6.516 -6.188 1 90.5 299 ASP B N 1
ATOM 4792 C CA . ASP B 1 299 ? 26.25 5.688 -5.887 1 90.5 299 ASP B CA 1
ATOM 4793 C C . ASP B 1 299 ? 25.906 4.203 -6 1 90.5 299 ASP B C 1
ATOM 4795 O O . ASP B 1 299 ? 24.75 3.809 -5.836 1 90.5 299 ASP B O 1
ATOM 4799 N N . THR B 1 300 ? 26.906 3.459 -6.355 1 88.81 300 THR B N 1
ATOM 4800 C CA . THR B 1 300 ? 26.688 2.018 -6.465 1 88.81 300 THR B CA 1
ATOM 4801 C C . THR B 1 300 ? 27.469 1.278 -5.379 1 88.81 300 THR B C 1
ATOM 4803 O O . THR B 1 300 ? 28.609 1.643 -5.066 1 88.81 300 THR B O 1
ATOM 4806 N N . HIS B 1 301 ? 26.812 0.33 -4.824 1 91.25 301 HIS B N 1
ATOM 4807 C CA . HIS B 1 301 ? 27.438 -0.525 -3.816 1 91.25 301 HIS B CA 1
ATOM 4808 C C . HIS B 1 301 ? 27.406 -1.988 -4.246 1 91.25 301 HIS B C 1
ATOM 4810 O O . HIS B 1 301 ? 26.359 -2.516 -4.613 1 91.25 301 HIS B O 1
ATOM 4816 N N . SER B 1 302 ? 28.578 -2.602 -4.234 1 92.06 302 SER B N 1
ATOM 4817 C CA . SER B 1 302 ? 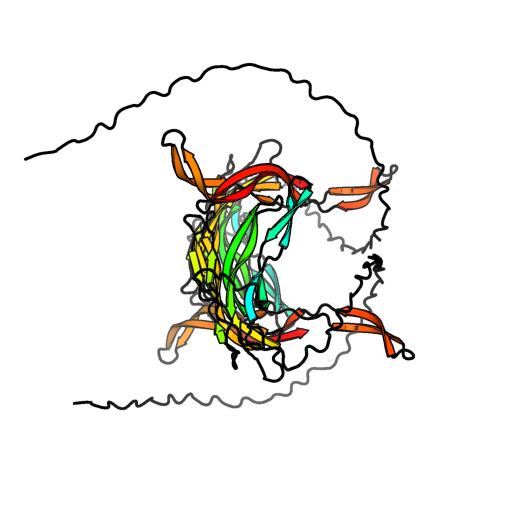28.672 -4.023 -4.559 1 92.06 302 SER B CA 1
ATOM 4818 C C . SER B 1 302 ? 29.156 -4.836 -3.367 1 92.06 302 SER B C 1
ATOM 4820 O O . SER B 1 302 ? 30.062 -4.402 -2.643 1 92.06 302 SER B O 1
ATOM 4822 N N . PHE B 1 303 ? 28.516 -5.938 -3.219 1 93.19 303 PHE B N 1
ATOM 4823 C CA . PHE B 1 303 ? 28.938 -6.805 -2.121 1 93.19 303 PHE B CA 1
ATOM 4824 C C . PHE B 1 303 ? 28.531 -8.25 -2.395 1 93.19 303 PHE B C 1
ATOM 4826 O O . PHE B 1 303 ? 27.828 -8.531 -3.365 1 93.19 303 PHE B O 1
ATOM 4833 N N . THR B 1 304 ? 29.078 -9.109 -1.582 1 93.75 304 THR B N 1
ATOM 4834 C CA . THR B 1 304 ? 28.797 -10.531 -1.698 1 93.75 304 THR B CA 1
ATOM 4835 C C . THR B 1 304 ? 28.016 -11.031 -0.489 1 93.75 304 THR B C 1
ATOM 4837 O O . THR B 1 304 ? 28.344 -10.711 0.652 1 93.75 304 THR B O 1
ATOM 4840 N N . THR B 1 305 ? 26.969 -11.727 -0.801 1 93.19 305 THR B N 1
ATOM 4841 C CA . THR B 1 305 ? 26.156 -12.305 0.272 1 93.19 305 THR B CA 1
ATOM 4842 C C . THR B 1 305 ? 26.828 -13.562 0.824 1 93.19 305 THR B C 1
ATOM 4844 O O . THR B 1 305 ? 27.781 -14.078 0.232 1 93.19 305 THR B O 1
ATOM 4847 N N . PRO B 1 306 ? 26.359 -14.023 1.92 1 90.94 306 PRO B N 1
ATOM 4848 C CA . PRO B 1 306 ? 26.984 -15.219 2.5 1 90.94 306 PRO B CA 1
ATOM 4849 C C . PRO B 1 306 ? 26.891 -16.438 1.583 1 90.94 306 PRO B C 1
ATOM 4851 O O . PRO B 1 306 ? 27.75 -17.312 1.629 1 90.94 306 PRO B O 1
ATOM 4854 N N . ASP B 1 307 ? 25.938 -16.453 0.73 1 87.19 307 ASP B N 1
ATOM 4855 C CA . ASP B 1 307 ? 25.766 -17.578 -0.187 1 87.19 307 ASP B CA 1
ATOM 4856 C C . ASP B 1 307 ? 26.672 -17.438 -1.399 1 87.19 307 ASP B C 1
ATOM 4858 O O . ASP B 1 307 ? 26.703 -18.312 -2.27 1 87.19 307 ASP B O 1
ATOM 4862 N N . GLY B 1 308 ? 27.359 -16.359 -1.455 1 87.5 308 GLY B N 1
ATOM 4863 C CA . GLY B 1 308 ? 28.359 -16.188 -2.5 1 87.5 308 GLY B CA 1
ATOM 4864 C C . GLY B 1 308 ? 27.828 -15.422 -3.703 1 87.5 308 GLY B C 1
ATOM 4865 O O . GLY B 1 308 ? 28.531 -15.305 -4.719 1 87.5 308 GLY B O 1
ATOM 4866 N N . LYS B 1 309 ? 26.688 -14.961 -3.557 1 87.75 309 LYS B N 1
ATOM 4867 C CA . LYS B 1 309 ? 26.109 -14.219 -4.676 1 87.75 309 LYS B CA 1
ATOM 4868 C C . LYS B 1 309 ? 26.5 -12.742 -4.617 1 87.75 309 LYS B C 1
ATOM 4870 O O . LYS B 1 309 ? 26.5 -12.141 -3.543 1 87.75 309 LYS B O 1
ATOM 4875 N N . GLU B 1 310 ? 26.844 -12.25 -5.754 1 89.75 310 GLU B N 1
ATOM 4876 C CA . GLU B 1 310 ? 27.188 -10.836 -5.84 1 89.75 310 GLU B CA 1
ATOM 4877 C C . GLU B 1 310 ? 25.938 -9.977 -6.023 1 89.75 310 GLU B C 1
ATOM 4879 O O . GLU B 1 310 ? 25.094 -10.273 -6.867 1 89.75 310 GLU B O 1
ATOM 4884 N N . LYS B 1 311 ? 25.906 -8.922 -5.266 1 89.88 311 LYS B N 1
ATOM 4885 C CA . LYS B 1 311 ? 24.766 -8.008 -5.336 1 89.88 311 LYS B CA 1
ATOM 4886 C C . LYS B 1 311 ? 25.219 -6.566 -5.516 1 89.88 311 LYS B C 1
ATOM 4888 O O . LYS B 1 311 ? 26.281 -6.184 -5.039 1 89.88 311 LYS B O 1
ATOM 4893 N N . MET B 1 312 ? 24.391 -5.922 -6.258 1 87.88 312 MET B N 1
ATOM 4894 C CA . MET B 1 312 ? 24.656 -4.5 -6.473 1 87.88 312 MET B CA 1
ATOM 4895 C C . MET B 1 312 ? 23.453 -3.656 -6.07 1 87.88 312 MET B C 1
ATOM 4897 O O . MET B 1 312 ? 22.328 -3.973 -6.43 1 87.88 312 MET B O 1
ATOM 4901 N N . LEU B 1 313 ? 23.766 -2.549 -5.297 1 90.31 313 LEU B N 1
ATOM 4902 C CA . LEU B 1 313 ? 22.703 -1.634 -4.891 1 90.31 313 LEU B CA 1
ATOM 4903 C C . LEU B 1 313 ? 23 -0.216 -5.367 1 90.31 313 LEU B C 1
ATOM 4905 O O . LEU B 1 313 ? 24.156 0.211 -5.387 1 90.31 313 LEU B O 1
ATOM 4909 N N . ILE B 1 314 ? 21.969 0.39 -5.734 1 89.69 314 ILE B N 1
ATOM 4910 C CA . ILE B 1 314 ? 22.078 1.797 -6.105 1 89.69 314 ILE B CA 1
ATOM 4911 C C . ILE B 1 314 ? 21.531 2.672 -4.973 1 89.69 314 ILE B C 1
ATOM 4913 O O . ILE B 1 314 ? 20.453 2.424 -4.453 1 89.69 314 ILE B O 1
ATOM 4917 N N . SER B 1 315 ? 22.344 3.639 -4.559 1 93 315 SER B N 1
ATOM 4918 C CA . SER B 1 315 ? 21.906 4.621 -3.57 1 93 315 SER B CA 1
ATOM 4919 C C . SER B 1 315 ? 21.734 6 -4.203 1 93 315 SER B C 1
ATOM 4921 O O . SER B 1 315 ? 22.656 6.516 -4.84 1 93 315 SER B O 1
ATOM 4923 N N . ILE B 1 316 ? 20.578 6.52 -3.961 1 92.69 316 ILE B N 1
ATOM 4924 C CA . ILE B 1 316 ? 20.266 7.836 -4.504 1 92.69 316 ILE B CA 1
ATOM 4925 C C . ILE B 1 316 ? 20.953 8.914 -3.668 1 92.69 316 ILE B C 1
ATOM 4927 O O . ILE B 1 316 ? 20.906 8.883 -2.438 1 92.69 316 ILE B O 1
ATOM 4931 N N . GLY B 1 317 ? 21.578 9.867 -4.332 1 92.62 317 GLY B N 1
ATOM 4932 C CA . GLY B 1 317 ? 22.281 10.93 -3.635 1 92.62 317 GLY B CA 1
ATOM 4933 C C . GLY B 1 317 ? 21.5 12.227 -3.588 1 92.62 317 GLY B C 1
ATOM 4934 O O . GLY B 1 317 ? 21.547 12.961 -2.596 1 92.62 317 GLY B O 1
ATOM 4935 N N . ASN B 1 318 ? 20.859 12.484 -4.691 1 92.19 318 ASN B N 1
ATOM 4936 C CA . ASN B 1 318 ? 20.125 13.742 -4.785 1 92.19 318 ASN B CA 1
ATOM 4937 C C . ASN B 1 318 ? 18.891 13.609 -5.668 1 92.19 318 ASN B C 1
ATOM 4939 O O . ASN B 1 318 ? 18.859 12.773 -6.57 1 92.19 318 ASN B O 1
ATOM 4943 N N . CYS B 1 319 ? 17.875 14.422 -5.316 1 92.5 319 CYS B N 1
ATOM 4944 C CA . CYS B 1 319 ? 16.641 14.438 -6.082 1 92.5 319 CYS B CA 1
ATOM 4945 C C . CYS B 1 319 ? 16.328 15.844 -6.578 1 92.5 319 CYS B C 1
ATOM 4947 O O . CYS B 1 319 ? 16.5 16.828 -5.844 1 92.5 319 CYS B O 1
ATOM 4949 N N . VAL B 1 320 ? 15.859 15.914 -7.82 1 89 320 VAL B N 1
ATOM 4950 C CA . VAL B 1 320 ? 15.5 17.219 -8.383 1 89 320 VAL B CA 1
ATOM 4951 C C . VAL B 1 320 ? 14.266 17.078 -9.273 1 89 320 VAL B C 1
ATOM 4953 O O . VAL B 1 320 ? 13.984 15.984 -9.781 1 89 320 VAL B O 1
ATOM 4956 N N . CYS B 1 321 ? 13.602 18.188 -9.32 1 86.31 321 CYS B N 1
ATOM 4957 C CA . CYS B 1 321 ? 12.508 18.219 -10.281 1 86.31 321 CYS B CA 1
ATOM 4958 C C . CYS B 1 321 ? 13.039 18.406 -11.703 1 86.31 321 CYS B C 1
ATOM 4960 O O . CYS B 1 321 ? 13.82 19.328 -11.961 1 86.31 321 CYS B O 1
ATOM 4962 N N . ALA B 1 322 ? 12.891 17.391 -12.523 1 79.06 322 ALA B N 1
ATOM 4963 C CA . ALA B 1 322 ? 13.32 17.484 -13.914 1 79.06 322 ALA B CA 1
ATOM 4964 C C . ALA B 1 322 ? 12.273 16.906 -14.859 1 79.06 322 ALA B C 1
ATOM 4966 O O . ALA B 1 322 ? 11.5 16.031 -14.469 1 79.06 322 ALA B O 1
#

Nearest PDB structures (foldseek):
  2gnn-assembly3_C  TM=6.039E-01  e=9.980E-01  Orf virus (strain NZ2)
  1hrp-assembly1_B  TM=5.515E-01  e=1.937E+00  unclassified
  7fii-assembly1_X  TM=3.708E-01  e=6.984E-01  Homo sapiens
  2gnn-assembly3_C  TM=6.219E-01  e=1.060E+00  Orf virus (strain NZ2)
  1hrp-assembly1_B  TM=5.515E-01  e=1.953E+00  unclassified

Foldseek 3Di:
DDDPPDDPPDDPDPDDDDDPDDDDPPDDDDDPDDPPPPPPDPPPPPPPPPPVPPPPPPPPPPPPPPDPPPPQQFKFKDKDWDWDFDDAAPVRDTDIDTQIDIDIDGQDPVCPVCVPPPPRDGADPPWDKDAAEWEWDWDQHPVGIDIGIHGDDIHTDDAAAFKWKDWHWYWYPPPDPQTDIDRQIDIDHDDPDPQFPGKDQQEKDWDWGADPVGIDIDIHGDTIDGHHQKWKHWDKDKAWFWDQDPVVRDIDTDIDIDGQIDIDHADDFDWDQPDADPVVRDRPDTDTDGWDKDADDWDKDWGAHPVGDIDIGIHGDTIDTD/DDDPCVDDPDDDDDDDDDDDDDDDPDPDDDDPDDPPPDPPDPPPPPPPPVPVPPPPPPPPPPPPPPDPPPPQQFKFKDKDWDWDFDDAAPVRDTDIDTQIDIDIDGQDPVCPVCVPPPPRDGADPPWDKDAAEWEWDWDQHPVGIDIGIHGDDIHTDDAAAFKWKDWHWYWYPPPDPQTDIDGQIDIDHDDPDPQFPGKDQQEKDWDWGADPVGIDIDIHGDTIDGHHQKWKHWDKDKAWFWDQDPVVRDIDTDIDIDGQIDIDHADDFDWDQPDADPVVRDRPDTDTDRWDKDADDWDKDWGAHPVGDIDIGIHGDTIDTD

pLDDT: mean 72.61, std 29.07, range [16.38, 98.5]